Protein AF-A0A0A8HUE6-F1 (afdb_monomer)

Mean predicted aligned error: 7.75 Å

Nearest PDB structures (foldseek):
  4k37-assembly1_A  TM=7.543E-01  e=2.814E-13  Clostridium perfringens ATCC 13124
  4k36-assembly1_A  TM=7.198E-01  e=1.140E-13  Clostridium perfringens ATCC 13124
  4k37-assembly2_B  TM=7.505E-01  e=7.327E-13  Clostridium perfringens ATCC 13124
  4k38-assembly2_B  TM=7.553E-01  e=4.016E-12  Clostridium perfringens ATCC 13124
  4k39-assembly2_B  TM=7.350E-01  e=2.238E-12  Clostridium perfringens ATCC 13124

Sequence (581 aa):
MIGKSLTFVPNSYCNFACSYCYLGKLTEQKEKTSDMAEQFKKIAKKLKDDGVIITEVFLHGAEFSTCSLKDSEDLLSAIDDYFKENKHYIKLFEKEKTINHLVYLKTNLYNLDKFYELFKKYQVGISASVDLPLRMHEKYRVLKNGKSTLEKTLKMIELLSTYPYFKQISATMTSEHLNVDEFVKDIYMLEGLGFDMANDFYIMFAYQSANANKEFAMASDEAMLNFYKGLREKLKDTKYAFALEHFWFKEFLGGYCNNSINCSNHLLIQKNGDSFICHRSQALKELKSGNILNQSFKEIEFNAYKNIQLLENSLELSKECLECDYFHYCKASCVIERKDTGLKKSYTCALQKEIYKNNPDFFKADKQKARIEIDTFLRANQIYKHLDKRLPTLSSEIYERKNSLENIIARDEILKQVYDKSNFYLSINDKLLELDLELDDICSLKKLNKNDEIKLFIKKDAFFINSKEAIDNFVWMALIGGDKQRYGEEQRLKIPHIATEYVYWNKLTREAKELEGYFIYDISYFLRANVKNYKKDERNFIFFTTKAMREYHYEKHAKNAFYHIQAINLPFLRLEFIWED

Organism: NCBI:txid1388749

Radius of gyration: 32.57 Å; Cα contacts (8 Å, |Δi|>4): 1056; chains: 1; bounding box: 79×50×85 Å

Foldseek 3Di:
DAEAAEEEAQFQAAQWQFQLDLLACSNVDGDDLQCSLVLVLLLQVLCVVLVYHHLAYEDDLYAPLVDDLVSSLSNLVSVVVSCVVCVVVSCVNQVPDPDPARAEYEHCLLNCVVCVVVCLVSLYAYEHEQAPPNVVQQVGTAGPVRHGSSVSNVVSLLVVLPRPHHYAYEHEDAQVRLDLVSRVVVLVVSVVSPDPSLARYAYHYRFQHPNGNHDTHTHFLVSLQVSLVSNCVVPVPHSNNVSSLDPHHPCQQAPHLQLDLASLSAWYAYSQQFIFSDSSCVSPPLRTLGGSSVDRPVSSSVSNLVSRQVLLLVAAADPCLLQFLQCLGRVQTDSSSCVRRVDNGNSNVNVNVVSLVVCCVVRPRHRVSSLVVSQVSCVRRNVPPPPVSHDDDDDPVLVDPCLALVNVCVVDPLSVLQLPQVQKWKDKQNRIDTFAFPPPVDADEAEDELPIWMKMKGALCLCPRQHPDQQPKWKKKWKF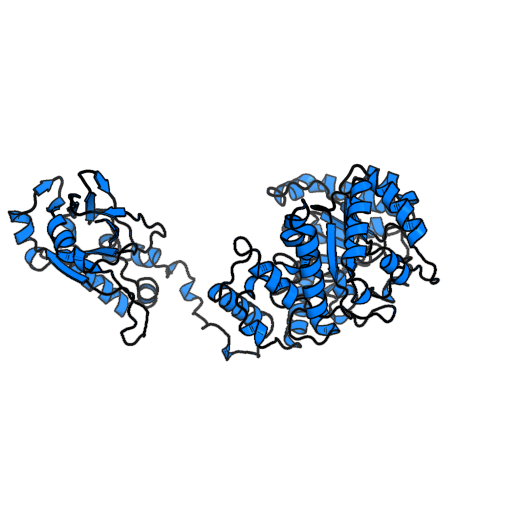ADAFAQDDPVRDGDTDTQDIDTGGPVNQVPAFDDDPRITIHTCSVVVNVRVVRHDAPTKMKIFIHMPSSVVVLVVCLVVRVSSVVNCVNPRGGMHIYGYDD

Structure (mmCIF, N/CA/C/O backbone):
data_AF-A0A0A8HUE6-F1
#
_entry.id   AF-A0A0A8HUE6-F1
#
loop_
_atom_site.group_PDB
_atom_site.id
_atom_site.type_symbol
_atom_site.label_atom_id
_atom_site.label_alt_id
_atom_site.label_comp_id
_atom_site.label_asym_id
_atom_site.label_entity_id
_atom_site.label_seq_id
_atom_site.pdbx_PDB_ins_code
_atom_site.Cartn_x
_atom_site.Cartn_y
_atom_site.Cartn_z
_atom_site.occupancy
_atom_site.B_iso_or_equiv
_atom_site.auth_seq_id
_atom_site.auth_comp_id
_atom_site.auth_asym_id
_atom_site.auth_atom_id
_atom_site.pdbx_PDB_model_num
ATOM 1 N N . MET A 1 1 ? 17.591 1.721 15.685 1.00 90.06 1 MET A N 1
ATOM 2 C CA . MET A 1 1 ? 17.875 1.499 14.254 1.00 90.06 1 MET A CA 1
ATOM 3 C C . MET A 1 1 ? 16.619 1.016 13.554 1.00 90.06 1 MET A C 1
ATOM 5 O O . MET A 1 1 ? 15.792 0.407 14.222 1.00 90.06 1 MET A O 1
ATOM 9 N N . ILE A 1 2 ? 16.487 1.270 12.254 1.00 94.44 2 ILE A N 1
ATOM 10 C CA . ILE A 1 2 ? 15.365 0.833 11.407 1.00 94.44 2 ILE A CA 1
ATOM 11 C C . ILE A 1 2 ? 15.884 0.113 10.153 1.00 94.44 2 ILE A C 1
ATOM 13 O O . ILE A 1 2 ? 17.001 0.389 9.718 1.00 94.44 2 ILE A O 1
ATOM 17 N N . GLY A 1 3 ? 15.087 -0.790 9.577 1.00 94.31 3 GLY A N 1
ATOM 18 C CA . GLY A 1 3 ? 15.372 -1.437 8.291 1.00 94.31 3 GLY A CA 1
ATOM 19 C C . GLY A 1 3 ? 14.695 -0.708 7.126 1.00 94.31 3 GLY A C 1
ATOM 20 O O . GLY A 1 3 ? 13.536 -0.308 7.251 1.00 94.31 3 GLY A O 1
ATOM 21 N N . LYS A 1 4 ? 15.401 -0.519 6.006 1.00 94.56 4 LYS A N 1
ATOM 22 C CA . LYS A 1 4 ? 14.859 0.082 4.774 1.00 94.56 4 LYS A CA 1
ATOM 23 C C . LYS A 1 4 ? 15.395 -0.642 3.535 1.00 94.56 4 LYS A C 1
ATOM 25 O O . LYS A 1 4 ? 16.592 -0.915 3.449 1.00 94.56 4 LYS A O 1
ATOM 30 N N . SER A 1 5 ? 14.539 -0.855 2.539 1.00 94.81 5 SER A N 1
ATOM 31 C CA . SER A 1 5 ? 14.979 -1.221 1.189 1.00 94.81 5 SER A CA 1
ATOM 32 C C . SER A 1 5 ? 15.526 0.020 0.472 1.00 94.81 5 SER A C 1
ATOM 34 O O . SER A 1 5 ? 14.907 1.087 0.506 1.00 94.81 5 SER A O 1
ATOM 36 N N . LEU A 1 6 ? 16.676 -0.111 -0.191 1.00 97.69 6 LEU A N 1
ATOM 37 C CA . LEU A 1 6 ? 17.339 0.970 -0.919 1.00 97.69 6 LEU A CA 1
ATOM 38 C C . LEU A 1 6 ? 17.203 0.758 -2.427 1.00 97.69 6 LEU A C 1
ATOM 40 O O . LEU A 1 6 ? 17.674 -0.242 -2.956 1.00 97.69 6 LEU A O 1
ATOM 44 N N . THR A 1 7 ? 16.651 1.733 -3.148 1.00 98.12 7 THR A N 1
ATOM 45 C CA . THR A 1 7 ? 16.878 1.832 -4.595 1.00 98.12 7 THR A CA 1
ATOM 46 C C . THR A 1 7 ? 18.175 2.595 -4.839 1.00 98.12 7 THR A C 1
ATOM 48 O O . THR A 1 7 ? 18.238 3.801 -4.606 1.00 98.12 7 THR A O 1
ATOM 51 N N . PHE A 1 8 ? 19.218 1.905 -5.288 1.00 98.38 8 PHE A N 1
ATOM 52 C CA . PHE A 1 8 ? 20.510 2.520 -5.577 1.00 98.38 8 PHE A CA 1
ATOM 53 C C . PHE A 1 8 ? 20.660 2.748 -7.080 1.00 98.38 8 PHE A C 1
ATOM 55 O O . PHE A 1 8 ? 20.461 1.824 -7.871 1.00 98.38 8 PHE A O 1
ATOM 62 N N . VAL A 1 9 ? 21.026 3.973 -7.463 1.00 97.31 9 VAL A N 1
ATOM 63 C CA . VAL A 1 9 ? 21.223 4.372 -8.863 1.00 97.31 9 VAL A CA 1
ATOM 64 C C . VAL A 1 9 ? 22.720 4.581 -9.104 1.00 97.31 9 VAL A C 1
ATOM 66 O O . VAL A 1 9 ? 23.257 5.650 -8.795 1.00 97.31 9 VAL A O 1
ATOM 69 N N . PRO A 1 10 ? 23.431 3.548 -9.591 1.00 94.81 10 PRO A N 1
ATOM 70 C CA . PRO A 1 10 ? 24.887 3.575 -9.693 1.00 94.81 10 PRO A CA 1
ATOM 71 C C . PRO A 1 10 ? 25.380 4.380 -10.906 1.00 94.81 10 PRO A C 1
ATOM 73 O O . PRO A 1 10 ? 26.510 4.854 -10.918 1.00 94.81 10 PRO A O 1
ATOM 76 N N . ASN A 1 11 ? 24.537 4.550 -11.921 1.00 94.06 11 ASN A N 1
ATOM 77 C CA . ASN A 1 11 ? 24.790 5.381 -13.089 1.00 94.06 11 ASN A CA 1
ATOM 78 C C . ASN A 1 11 ? 23.463 5.990 -13.558 1.00 94.06 11 ASN A C 1
ATOM 80 O O . ASN A 1 11 ? 22.406 5.447 -13.242 1.00 94.06 11 ASN A O 1
ATOM 84 N N . SER A 1 12 ? 23.525 7.052 -14.357 1.00 93.25 12 SER A N 1
ATOM 85 C CA . SER A 1 12 ? 22.338 7.659 -14.976 1.00 93.25 12 SER A CA 1
ATOM 86 C C . SER A 1 12 ? 22.096 7.212 -16.428 1.00 93.25 12 SER A C 1
ATOM 88 O O . SER A 1 12 ? 21.063 7.536 -16.999 1.00 93.25 12 SER A O 1
ATOM 90 N N . TYR A 1 13 ? 23.007 6.463 -17.059 1.00 96.50 13 TYR A N 1
ATOM 91 C CA . TYR A 1 13 ? 22.949 6.140 -18.489 1.00 96.50 13 TYR A CA 1
ATOM 92 C C . TYR A 1 13 ? 22.044 4.938 -18.805 1.00 96.50 13 TYR A C 1
ATOM 94 O O . TYR A 1 13 ? 21.996 3.936 -18.096 1.00 96.50 13 TYR A O 1
ATOM 102 N N . CYS A 1 14 ? 21.369 4.993 -19.953 1.00 96.56 14 CYS A N 1
ATOM 103 C CA . CYS A 1 14 ? 20.723 3.830 -20.558 1.00 96.56 14 CYS A CA 1
ATOM 104 C C . CYS A 1 14 ? 21.174 3.678 -22.011 1.00 96.56 14 CYS A C 1
ATOM 106 O O . CYS A 1 14 ? 21.377 4.665 -22.704 1.00 96.56 14 CYS A O 1
ATOM 108 N N . ASN A 1 15 ? 21.318 2.455 -22.516 1.00 96.25 15 ASN A N 1
ATOM 109 C CA . ASN A 1 15 ? 21.590 2.196 -23.936 1.00 96.25 15 ASN A CA 1
ATOM 110 C C . ASN A 1 15 ? 20.329 2.308 -24.816 1.00 96.25 15 ASN A C 1
ATOM 112 O O . ASN A 1 15 ? 20.441 2.452 -26.038 1.00 96.25 15 ASN A O 1
ATOM 116 N N . PHE A 1 16 ? 19.142 2.248 -24.210 1.00 96.88 16 PHE A N 1
ATOM 117 C CA . PHE A 1 16 ? 17.858 2.375 -24.898 1.00 96.88 16 PHE A CA 1
ATOM 118 C C . PHE A 1 16 ? 17.382 3.835 -24.913 1.00 96.88 16 PHE A C 1
ATOM 120 O O . PHE A 1 16 ? 17.762 4.652 -24.074 1.00 96.88 16 PHE A O 1
ATOM 127 N N . ALA A 1 17 ? 16.511 4.142 -25.868 1.00 95.81 17 ALA A N 1
ATOM 128 C CA . ALA A 1 17 ? 15.725 5.366 -25.957 1.00 95.81 17 ALA A CA 1
ATOM 129 C C . ALA A 1 17 ? 14.238 5.000 -26.056 1.00 95.81 17 ALA A C 1
ATOM 131 O O . ALA A 1 17 ? 13.578 5.320 -27.048 1.00 95.81 17 ALA A O 1
ATOM 132 N N . CYS A 1 18 ? 13.723 4.279 -25.049 1.00 96.75 18 CYS A N 1
ATOM 133 C CA . CYS A 1 18 ? 12.321 3.864 -25.046 1.00 96.75 18 CYS A CA 1
ATOM 134 C C . CYS A 1 18 ? 11.413 5.093 -25.130 1.00 96.75 18 CYS A C 1
ATOM 136 O O . CYS A 1 18 ? 11.610 6.043 -24.366 1.00 96.75 18 CYS A O 1
ATOM 138 N N . SER A 1 19 ? 10.421 5.062 -26.019 1.00 96.62 19 SER A N 1
ATOM 139 C CA . SER A 1 19 ? 9.584 6.233 -26.324 1.00 96.62 19 SER A CA 1
ATOM 140 C C . SER A 1 19 ? 8.867 6.776 -25.084 1.00 96.62 19 SER A C 1
ATOM 142 O O . SER A 1 19 ? 8.943 7.968 -24.804 1.00 96.62 19 SER A O 1
ATOM 144 N N . TYR A 1 20 ? 8.273 5.885 -24.284 1.00 96.50 20 TYR A N 1
ATOM 145 C CA . TYR A 1 20 ? 7.501 6.220 -23.082 1.00 96.50 20 TYR A CA 1
ATOM 146 C C . TYR A 1 20 ? 8.340 6.360 -21.797 1.00 96.50 20 TYR A C 1
ATOM 148 O O . TYR A 1 20 ? 7.787 6.439 -20.701 1.00 96.50 20 TYR A O 1
ATOM 156 N N . CYS A 1 21 ? 9.675 6.329 -21.879 1.00 95.69 21 CYS A N 1
ATOM 157 C CA . CYS A 1 21 ? 10.523 6.385 -20.686 1.00 95.69 21 CYS A CA 1
ATOM 158 C C . CYS A 1 21 ? 10.336 7.714 -19.941 1.00 95.69 21 CYS A C 1
ATOM 160 O O . CYS A 1 21 ? 10.739 8.758 -20.446 1.00 95.69 21 CYS A O 1
ATOM 162 N N . TYR A 1 22 ? 9.811 7.665 -18.715 1.00 94.06 22 TYR A N 1
ATOM 163 C CA . TYR A 1 22 ? 9.597 8.849 -17.873 1.00 94.06 22 TYR A CA 1
ATOM 164 C C . TYR A 1 22 ? 10.901 9.515 -17.395 1.00 94.06 22 TYR A C 1
ATOM 166 O O . TYR A 1 22 ? 10.862 10.622 -16.874 1.00 94.06 22 TYR A O 1
ATOM 174 N N . LEU A 1 23 ? 12.065 8.866 -17.536 1.00 94.56 23 LEU A N 1
ATOM 175 C CA . LEU A 1 23 ? 13.366 9.498 -17.262 1.00 94.56 23 LEU A CA 1
ATOM 176 C C . LEU A 1 23 ? 13.886 10.303 -18.458 1.00 94.56 23 LEU A C 1
ATOM 178 O O . LEU A 1 23 ? 14.742 11.170 -18.286 1.00 94.56 23 LEU A O 1
ATOM 182 N N . GLY A 1 24 ? 13.396 10.021 -19.666 1.00 92.81 24 GLY A N 1
ATOM 183 C CA . GLY A 1 24 ? 13.730 10.794 -20.855 1.00 92.81 24 GLY A CA 1
ATOM 184 C C . GLY A 1 24 ? 15.229 10.991 -21.085 1.00 92.81 24 GLY A C 1
ATOM 185 O O . GLY A 1 24 ? 16.047 10.066 -20.974 1.00 92.81 24 GLY A O 1
ATOM 186 N N . LYS A 1 25 ? 15.580 12.259 -21.320 1.00 92.69 25 LYS A N 1
ATOM 187 C CA . LYS A 1 25 ? 16.948 12.748 -21.547 1.00 92.69 25 LYS A CA 1
ATOM 188 C C . LYS A 1 25 ? 17.887 12.570 -20.355 1.00 92.69 25 LYS A C 1
ATOM 190 O O . LYS A 1 25 ? 19.097 12.560 -20.554 1.00 92.69 25 LYS A O 1
ATOM 195 N N . LEU A 1 26 ? 17.377 12.360 -19.135 1.00 92.81 26 LEU A N 1
ATOM 196 C CA . LEU A 1 26 ? 18.236 12.056 -17.978 1.00 92.81 26 LEU A CA 1
ATOM 197 C C . LEU A 1 26 ? 19.061 10.784 -18.215 1.00 92.81 26 LEU A C 1
ATOM 199 O O . LEU A 1 26 ? 20.153 10.642 -17.679 1.00 92.81 26 LEU A O 1
ATOM 203 N N . THR A 1 27 ? 18.582 9.905 -19.102 1.00 94.81 27 THR A N 1
ATOM 204 C CA . THR A 1 27 ? 19.267 8.665 -19.476 1.00 94.81 27 THR A CA 1
ATOM 205 C C . THR A 1 27 ? 20.405 8.831 -20.490 1.00 94.81 27 THR A C 1
ATOM 207 O O . THR A 1 27 ? 20.964 7.843 -20.976 1.00 94.81 27 THR A O 1
ATOM 210 N N . GLU A 1 28 ? 20.717 10.055 -20.920 1.00 93.00 28 GLU A N 1
ATOM 211 C CA . GLU A 1 28 ? 21.778 10.345 -21.897 1.00 93.00 28 GLU A CA 1
ATOM 212 C C . GLU A 1 28 ? 23.150 10.535 -21.256 1.00 93.00 28 GLU A C 1
ATOM 214 O O . GLU A 1 28 ? 24.168 10.292 -21.908 1.00 93.00 28 GLU A O 1
ATOM 219 N N . GLN A 1 29 ? 23.186 10.916 -19.981 1.00 89.94 29 GLN A N 1
ATOM 220 C CA . GLN A 1 29 ? 24.422 11.248 -19.297 1.00 89.94 29 GLN A CA 1
ATOM 221 C C . GLN A 1 29 ? 25.223 9.991 -18.956 1.00 89.94 29 GLN A C 1
ATOM 223 O O . GLN A 1 29 ? 24.805 9.164 -18.150 1.00 89.94 29 GLN A O 1
ATOM 228 N N . LYS A 1 30 ? 26.417 9.877 -19.545 1.00 90.44 30 LYS A N 1
ATOM 229 C CA . LYS A 1 30 ? 27.416 8.890 -19.127 1.00 90.44 30 LYS A CA 1
ATOM 230 C C . LYS A 1 30 ? 28.185 9.423 -17.929 1.00 90.44 30 LYS A C 1
ATOM 232 O O . LYS A 1 30 ? 28.747 10.514 -17.977 1.00 90.44 30 LYS A O 1
ATOM 237 N N . GLU A 1 31 ? 28.236 8.627 -16.876 1.00 90.31 31 GLU A N 1
ATOM 238 C CA . GLU A 1 31 ? 28.972 8.940 -15.658 1.00 90.31 31 GLU A CA 1
ATOM 239 C C . GLU A 1 31 ? 30.182 8.018 -15.521 1.00 90.31 31 GLU A C 1
ATOM 241 O O . GLU A 1 31 ? 30.231 6.934 -16.103 1.00 90.31 31 GLU A O 1
ATOM 246 N N . LYS A 1 32 ? 31.164 8.439 -14.721 1.00 91.31 32 LYS A N 1
ATOM 247 C CA . LYS A 1 32 ? 32.260 7.564 -14.294 1.00 91.31 32 LYS A CA 1
ATOM 248 C C . LYS A 1 32 ? 31.679 6.374 -13.524 1.00 91.31 32 LYS A C 1
ATOM 250 O O . LYS A 1 32 ? 30.951 6.593 -12.571 1.00 91.31 32 LYS A O 1
ATOM 255 N N . THR A 1 33 ? 31.988 5.140 -13.899 1.00 93.31 33 THR A N 1
ATOM 256 C CA . THR A 1 33 ? 31.458 3.947 -13.208 1.00 93.31 33 THR A CA 1
ATOM 257 C C . THR A 1 33 ? 32.440 3.357 -12.197 1.00 93.31 33 THR A C 1
ATOM 259 O O . THR A 1 33 ? 32.035 2.675 -11.263 1.00 93.31 33 THR A O 1
ATOM 262 N N . SER A 1 34 ? 33.729 3.679 -12.302 1.00 96.25 34 SER A N 1
ATOM 263 C CA . SER A 1 34 ? 34.772 3.078 -11.458 1.00 96.25 34 SER A CA 1
ATOM 264 C C . SER A 1 34 ? 34.735 3.494 -9.980 1.00 96.25 34 SER A C 1
ATOM 266 O O . SER A 1 34 ? 35.521 2.989 -9.189 1.00 96.25 34 SER A O 1
ATOM 268 N N . ASP A 1 35 ? 33.882 4.448 -9.595 1.00 96.94 35 ASP A N 1
ATOM 269 C CA . ASP A 1 35 ? 33.702 4.898 -8.209 1.00 96.94 35 ASP A CA 1
ATOM 270 C C . ASP A 1 35 ? 32.415 4.365 -7.555 1.00 96.94 35 ASP A C 1
ATOM 272 O O . ASP A 1 35 ? 32.197 4.597 -6.367 1.00 96.94 35 ASP A O 1
ATOM 276 N N . MET A 1 36 ? 31.568 3.624 -8.283 1.00 96.50 36 MET A N 1
ATOM 277 C CA . MET A 1 36 ? 30.248 3.187 -7.799 1.00 96.50 36 MET A CA 1
ATOM 278 C C . MET A 1 36 ? 30.326 2.387 -6.492 1.00 96.50 36 MET A C 1
ATOM 280 O O . MET A 1 36 ? 29.543 2.631 -5.575 1.00 96.50 36 MET A O 1
ATOM 284 N N . ALA A 1 37 ? 31.288 1.467 -6.385 1.00 98.31 37 ALA A N 1
ATOM 285 C CA . ALA A 1 37 ? 31.493 0.649 -5.190 1.00 98.31 37 ALA A CA 1
ATOM 286 C C . ALA A 1 37 ? 31.915 1.491 -3.973 1.00 98.31 37 ALA A C 1
ATOM 288 O O . ALA A 1 37 ? 31.400 1.306 -2.871 1.00 98.31 37 ALA A O 1
ATOM 289 N N . GLU A 1 38 ? 32.829 2.446 -4.171 1.00 98.38 38 GLU A N 1
ATOM 290 C CA . GLU A 1 38 ? 33.279 3.358 -3.115 1.00 98.38 38 GLU A CA 1
ATOM 291 C C . GLU A 1 38 ? 32.128 4.252 -2.636 1.00 98.38 38 GLU A C 1
ATOM 293 O O . GLU A 1 38 ? 31.925 4.417 -1.432 1.00 98.38 38 GLU A O 1
ATOM 298 N N . GLN A 1 39 ? 31.337 4.789 -3.569 1.00 98.31 39 GLN A N 1
ATOM 299 C CA . GLN A 1 39 ? 30.187 5.628 -3.236 1.00 98.31 39 GLN A CA 1
ATOM 300 C C . GLN A 1 39 ? 29.096 4.846 -2.504 1.00 98.31 39 GLN A C 1
ATOM 302 O O . GLN A 1 39 ? 28.574 5.333 -1.501 1.00 98.31 39 GLN A O 1
ATOM 307 N N . PHE A 1 40 ? 28.796 3.614 -2.932 1.00 98.69 40 PHE A N 1
ATOM 308 C CA . PHE A 1 40 ? 27.878 2.741 -2.202 1.00 98.69 40 PHE A CA 1
ATOM 309 C C . PHE A 1 40 ? 28.345 2.535 -0.756 1.00 98.69 40 PHE A C 1
ATOM 311 O O . PHE A 1 40 ? 27.560 2.739 0.166 1.00 98.69 40 PHE A O 1
ATOM 318 N N . LYS A 1 41 ? 29.631 2.222 -0.534 1.00 98.75 41 LYS A N 1
ATOM 319 C CA . LYS A 1 41 ? 30.193 2.056 0.820 1.00 98.75 41 LYS A CA 1
ATOM 320 C C . LYS A 1 41 ? 30.032 3.320 1.670 1.00 98.75 41 LYS A C 1
ATOM 322 O O . LYS A 1 41 ? 29.634 3.220 2.830 1.00 98.75 41 LYS A O 1
ATOM 327 N N . LYS A 1 42 ? 30.287 4.507 1.104 1.00 98.62 42 LYS A N 1
ATOM 328 C CA . LYS A 1 42 ? 30.088 5.796 1.795 1.00 98.62 42 LYS A CA 1
ATOM 329 C C . LYS A 1 42 ? 28.627 6.016 2.185 1.00 98.62 42 LYS A C 1
ATOM 331 O O . LYS A 1 42 ? 28.351 6.342 3.337 1.00 98.62 42 LYS A O 1
ATOM 336 N N . ILE A 1 43 ? 27.700 5.792 1.255 1.00 98.75 43 ILE A N 1
ATOM 337 C CA . ILE A 1 43 ? 26.255 5.936 1.483 1.00 98.75 43 ILE A CA 1
ATOM 338 C C . ILE A 1 43 ? 25.770 4.934 2.533 1.00 98.75 43 ILE A C 1
ATOM 340 O O . ILE A 1 43 ? 25.094 5.318 3.484 1.00 98.75 43 ILE A O 1
ATOM 344 N N . ALA A 1 44 ? 26.146 3.663 2.402 1.00 98.62 44 ALA A N 1
ATOM 345 C CA . ALA A 1 44 ? 25.752 2.600 3.318 1.00 98.62 44 ALA A CA 1
ATOM 346 C C . ALA A 1 44 ? 26.282 2.846 4.737 1.00 98.62 44 ALA A C 1
ATOM 348 O O . ALA A 1 44 ? 25.548 2.666 5.711 1.00 98.62 44 ALA A O 1
ATOM 349 N N . LYS A 1 45 ? 27.528 3.325 4.860 1.00 98.50 45 LYS A N 1
ATOM 350 C CA . LYS A 1 45 ? 28.084 3.772 6.140 1.00 98.50 45 LYS A CA 1
ATOM 351 C C . LYS A 1 45 ? 27.287 4.943 6.712 1.00 98.50 45 LYS A C 1
ATOM 353 O O . LYS A 1 45 ? 26.895 4.879 7.870 1.00 98.50 45 LYS A O 1
ATOM 358 N N . LYS A 1 46 ? 27.017 5.978 5.914 1.00 98.50 46 LYS A N 1
ATOM 359 C CA . LYS A 1 46 ? 26.277 7.161 6.369 1.00 98.50 46 LYS A CA 1
ATOM 360 C C . LYS A 1 46 ? 24.861 6.819 6.839 1.00 98.50 46 LYS A C 1
ATOM 362 O O . LYS A 1 46 ? 24.443 7.289 7.890 1.00 98.50 46 LYS A O 1
ATOM 367 N N . LEU A 1 47 ? 24.151 5.961 6.105 1.00 98.44 47 LEU A N 1
ATOM 368 C CA . LEU A 1 47 ? 22.840 5.447 6.509 1.00 98.44 47 LEU A CA 1
ATOM 369 C C . LEU A 1 47 ? 22.924 4.679 7.831 1.00 98.44 47 LEU A C 1
ATOM 371 O O . LEU A 1 47 ? 22.121 4.922 8.727 1.00 98.44 47 LEU A O 1
ATOM 375 N N . LYS A 1 48 ? 23.924 3.805 7.984 1.00 98.00 48 LYS A N 1
ATOM 376 C CA . LYS A 1 48 ? 24.143 3.048 9.223 1.00 98.00 48 LYS A CA 1
ATOM 377 C C . LYS A 1 48 ? 24.461 3.956 10.412 1.00 98.00 48 LYS A C 1
ATOM 379 O O . LYS A 1 48 ? 23.914 3.728 11.488 1.00 98.00 48 LYS A O 1
ATOM 384 N N . ASP A 1 49 ? 25.288 4.983 10.215 1.00 97.94 49 ASP A N 1
ATOM 385 C CA . ASP A 1 49 ? 25.613 5.985 11.238 1.00 97.94 49 ASP A CA 1
ATOM 386 C C . ASP A 1 49 ? 24.357 6.778 11.667 1.00 97.94 49 ASP A C 1
ATOM 388 O O . ASP A 1 49 ? 24.189 7.075 12.848 1.00 97.94 49 ASP A O 1
ATOM 392 N N . ASP A 1 50 ? 23.417 7.017 10.744 1.00 97.94 50 ASP A N 1
ATOM 393 C CA . ASP A 1 50 ? 22.094 7.600 11.029 1.00 97.94 50 ASP A CA 1
ATOM 394 C C . ASP A 1 50 ? 21.077 6.580 11.595 1.00 97.94 50 ASP A C 1
ATOM 396 O O . ASP A 1 50 ? 19.902 6.894 11.802 1.00 97.94 50 ASP A O 1
ATOM 400 N N . GLY A 1 51 ? 21.502 5.340 11.853 1.00 97.31 51 GLY A N 1
ATOM 401 C CA . GLY A 1 51 ? 20.668 4.282 12.418 1.00 97.31 51 GLY A CA 1
ATOM 402 C C . GLY A 1 51 ? 19.762 3.561 11.415 1.00 97.31 51 GLY A C 1
ATOM 403 O O . GLY A 1 51 ? 18.782 2.941 11.836 1.00 97.31 51 GLY A O 1
ATOM 404 N N . VAL A 1 52 ? 20.066 3.611 10.117 1.00 97.69 52 VAL A N 1
ATOM 405 C CA . VAL A 1 52 ? 19.341 2.911 9.045 1.00 97.69 52 VAL A CA 1
ATOM 406 C C . VAL A 1 52 ? 20.161 1.733 8.520 1.00 97.69 52 VAL A C 1
ATOM 408 O O . VAL A 1 52 ? 21.286 1.891 8.052 1.00 97.69 52 VAL A O 1
ATOM 411 N N . ILE A 1 53 ? 19.575 0.539 8.553 1.00 97.69 53 ILE A N 1
ATOM 412 C CA . ILE A 1 53 ? 20.139 -0.669 7.952 1.00 97.69 53 ILE A CA 1
ATOM 413 C C . ILE A 1 53 ? 19.460 -0.917 6.610 1.00 97.69 53 ILE A C 1
ATOM 415 O O . ILE A 1 53 ? 18.233 -0.980 6.529 1.00 97.69 53 ILE A O 1
ATOM 419 N N . ILE A 1 54 ? 20.268 -1.080 5.564 1.00 97.31 54 ILE A N 1
ATOM 420 C CA . ILE A 1 54 ? 19.786 -1.476 4.245 1.00 97.31 54 ILE A CA 1
ATOM 421 C C . ILE A 1 54 ? 19.453 -2.968 4.313 1.00 97.31 54 ILE A C 1
ATOM 423 O O . ILE A 1 54 ? 20.335 -3.785 4.580 1.00 97.31 54 ILE A O 1
ATOM 427 N N . THR A 1 55 ? 18.189 -3.329 4.109 1.00 95.50 55 THR A N 1
ATOM 428 C CA . THR A 1 55 ? 17.752 -4.736 4.142 1.00 95.50 55 THR A CA 1
ATOM 429 C C . THR A 1 55 ? 17.768 -5.385 2.764 1.00 95.50 55 THR A C 1
ATOM 431 O O . THR A 1 55 ? 17.998 -6.584 2.661 1.00 95.50 55 THR A O 1
ATOM 434 N N . GLU A 1 56 ? 17.607 -4.585 1.709 1.00 95.81 56 GLU A N 1
ATOM 435 C CA . GLU A 1 56 ? 17.613 -5.007 0.306 1.00 95.81 56 GLU A CA 1
ATOM 436 C C . GLU A 1 56 ? 18.140 -3.867 -0.576 1.00 95.81 56 GLU A C 1
ATOM 438 O O . GLU A 1 56 ? 17.941 -2.689 -0.259 1.00 95.81 56 GLU A O 1
ATOM 443 N N . VAL A 1 57 ? 18.763 -4.204 -1.708 1.00 97.94 57 VAL A N 1
ATOM 444 C CA . VAL A 1 57 ? 19.204 -3.237 -2.723 1.00 97.94 57 VAL A CA 1
ATOM 445 C C . VAL A 1 57 ? 18.515 -3.513 -4.056 1.00 97.94 57 VAL A C 1
ATOM 447 O O . VAL A 1 57 ? 18.656 -4.587 -4.635 1.00 97.94 57 VAL A O 1
ATOM 450 N N . PHE A 1 58 ? 17.823 -2.506 -4.580 1.00 97.56 58 PHE A N 1
ATOM 451 C CA . PHE A 1 58 ? 17.258 -2.486 -5.923 1.00 97.56 58 PHE A CA 1
ATOM 452 C C . PHE A 1 58 ? 18.141 -1.628 -6.830 1.00 97.56 58 PHE A C 1
ATOM 454 O O . PHE A 1 58 ? 18.210 -0.409 -6.674 1.00 97.56 58 PHE A O 1
ATOM 461 N N . LEU A 1 59 ? 18.801 -2.256 -7.798 1.00 97.94 59 LEU A N 1
ATOM 462 C CA . LEU A 1 59 ? 19.508 -1.579 -8.879 1.00 97.94 59 LEU A CA 1
ATOM 463 C C . LEU A 1 59 ? 18.481 -1.174 -9.938 1.00 97.94 59 LEU A C 1
ATOM 465 O O . LEU A 1 59 ? 18.031 -1.985 -10.752 1.00 97.94 59 LEU A O 1
ATOM 469 N N . HIS A 1 60 ? 18.058 0.084 -9.870 1.00 94.94 60 HIS A N 1
ATOM 470 C CA . HIS A 1 60 ? 17.062 0.670 -10.761 1.00 94.94 60 HIS A CA 1
ATOM 471 C C . HIS A 1 60 ? 17.299 2.185 -10.887 1.00 94.94 60 HIS A C 1
ATOM 473 O O . HIS A 1 60 ? 18.201 2.722 -10.263 1.00 94.94 60 HIS A O 1
ATOM 479 N N . GLY A 1 61 ? 16.523 2.887 -11.715 1.00 86.00 61 GLY A N 1
ATOM 480 C CA . GLY A 1 61 ? 16.713 4.315 -11.994 1.00 86.00 61 GLY A CA 1
ATOM 481 C C . GLY A 1 61 ? 17.595 4.635 -13.208 1.00 86.00 61 GLY A C 1
ATOM 482 O O . GLY A 1 61 ? 17.625 5.794 -13.599 1.00 86.00 61 GLY A O 1
ATOM 483 N N . ALA A 1 62 ? 18.229 3.634 -13.825 1.00 90.25 62 ALA A N 1
ATOM 484 C CA . ALA A 1 62 ? 18.892 3.661 -15.138 1.00 90.25 62 ALA A CA 1
ATOM 485 C C . ALA A 1 62 ? 19.181 2.208 -15.587 1.00 90.25 62 ALA A C 1
ATOM 487 O O . ALA A 1 62 ? 18.608 1.281 -15.010 1.00 90.25 62 ALA A O 1
ATOM 488 N N . GLU A 1 63 ? 20.057 1.983 -16.580 1.00 96.06 63 GLU A N 1
ATOM 489 C CA . GLU A 1 63 ? 20.465 0.626 -16.978 1.00 96.06 63 GLU A CA 1
ATOM 490 C C . GLU A 1 63 ? 21.842 0.259 -16.408 1.00 96.06 63 GLU A C 1
ATOM 492 O O . GLU A 1 63 ? 22.889 0.670 -16.918 1.00 96.06 63 GLU A O 1
ATOM 497 N N . PHE A 1 64 ? 21.847 -0.583 -15.371 1.00 96.50 64 PHE A N 1
ATOM 498 C CA . PHE A 1 64 ? 23.077 -1.048 -14.727 1.00 96.50 64 PHE A CA 1
ATOM 499 C C . PHE A 1 64 ? 23.992 -1.821 -15.686 1.00 96.50 64 PHE A C 1
ATOM 501 O O . PHE A 1 64 ? 25.203 -1.614 -15.671 1.00 96.50 64 PHE A O 1
ATOM 508 N N . SER A 1 65 ? 23.431 -2.633 -16.592 1.00 94.38 65 SER A N 1
ATOM 509 C CA . SER A 1 65 ? 24.213 -3.444 -17.541 1.00 94.38 65 SER A CA 1
ATOM 510 C C . SER A 1 65 ? 24.877 -2.639 -18.675 1.00 94.38 65 SER A C 1
ATOM 512 O O . SER A 1 65 ? 25.373 -3.207 -19.652 1.00 94.38 65 SER A O 1
ATOM 514 N N . THR A 1 66 ? 24.904 -1.306 -18.571 1.00 95.56 66 THR A N 1
ATOM 515 C CA . THR A 1 66 ? 25.745 -0.431 -19.405 1.00 95.56 66 THR A CA 1
ATOM 516 C C . THR A 1 66 ? 27.094 -0.084 -18.773 1.00 95.56 66 THR A C 1
ATOM 518 O O . THR A 1 66 ? 27.971 0.421 -19.477 1.00 95.56 66 THR A O 1
ATOM 521 N N . CYS A 1 67 ? 27.277 -0.366 -17.480 1.00 95.62 67 CYS A N 1
ATOM 522 C CA . CYS A 1 67 ? 28.559 -0.240 -16.791 1.00 95.62 67 CYS A CA 1
ATOM 523 C C . CYS A 1 67 ? 29.594 -1.239 -17.329 1.00 95.62 67 CYS A C 1
ATOM 525 O O . CYS A 1 67 ? 29.262 -2.198 -18.026 1.00 95.62 67 CYS A O 1
ATOM 527 N N . SER A 1 68 ? 30.869 -1.046 -16.980 1.00 95.75 68 SER A N 1
ATOM 528 C CA . SER A 1 68 ? 31.879 -2.075 -17.238 1.00 95.75 68 SER A CA 1
ATOM 529 C C . SER A 1 68 ? 31.636 -3.306 -16.352 1.00 95.75 68 SER A C 1
ATOM 531 O O . SER A 1 68 ? 31.108 -3.192 -15.240 1.00 95.75 68 SER A O 1
ATOM 533 N N . LEU A 1 69 ? 32.032 -4.492 -16.830 1.00 97.31 69 LEU A N 1
ATOM 534 C CA . LEU A 1 69 ? 31.889 -5.735 -16.062 1.00 97.31 69 LEU A CA 1
ATOM 535 C C . LEU A 1 69 ? 32.674 -5.668 -14.743 1.00 97.31 69 LEU A C 1
ATOM 537 O O . LEU A 1 69 ? 32.161 -6.073 -13.705 1.00 97.31 69 LEU A O 1
ATOM 541 N N . LYS A 1 70 ? 33.880 -5.084 -14.783 1.00 97.75 70 LYS A N 1
ATOM 542 C CA . LYS A 1 70 ? 34.753 -4.936 -13.617 1.00 97.75 70 LYS A CA 1
ATOM 543 C C . LYS A 1 70 ? 34.143 -4.025 -12.549 1.00 97.75 70 LYS A C 1
ATOM 545 O O . LYS A 1 70 ? 34.017 -4.447 -11.406 1.00 97.75 70 LYS A O 1
ATOM 550 N N . ASP A 1 71 ? 33.690 -2.827 -12.922 1.00 97.88 71 ASP A N 1
ATOM 551 C CA . ASP A 1 71 ? 33.100 -1.894 -11.948 1.00 97.88 71 ASP A CA 1
ATOM 552 C C . ASP A 1 71 ? 31.794 -2.447 -11.350 1.00 97.88 71 ASP A C 1
ATOM 554 O O . ASP A 1 71 ? 31.455 -2.184 -10.196 1.00 97.88 71 ASP A O 1
ATOM 558 N N . SER A 1 72 ? 31.048 -3.222 -12.144 1.00 98.12 72 SER A N 1
ATOM 559 C CA . SER A 1 72 ? 29.821 -3.889 -11.699 1.00 98.12 72 SER A CA 1
ATOM 560 C C . SER A 1 72 ? 30.111 -5.011 -10.705 1.00 98.12 72 SER A C 1
ATOM 562 O O . SER A 1 72 ? 29.385 -5.156 -9.724 1.00 98.12 72 SER A O 1
ATOM 564 N N . GLU A 1 73 ? 31.178 -5.783 -10.930 1.00 98.56 73 GLU A N 1
ATOM 565 C CA . GLU A 1 73 ? 31.651 -6.787 -9.977 1.00 98.56 73 GLU A CA 1
ATOM 566 C C . GLU A 1 73 ? 32.102 -6.145 -8.663 1.00 98.56 73 GLU A C 1
ATOM 568 O O . GLU A 1 73 ? 31.727 -6.632 -7.597 1.00 98.56 73 GLU A O 1
ATOM 573 N N . ASP A 1 74 ? 32.836 -5.033 -8.730 1.00 98.62 74 ASP A N 1
ATOM 574 C CA . ASP A 1 74 ? 33.297 -4.315 -7.541 1.00 98.62 74 ASP A CA 1
ATOM 575 C C . ASP A 1 74 ? 32.115 -3.765 -6.719 1.00 98.62 74 ASP A C 1
ATOM 577 O O . ASP A 1 74 ? 32.126 -3.838 -5.487 1.00 98.62 74 ASP A O 1
ATOM 581 N N . LEU A 1 75 ? 31.060 -3.263 -7.378 1.00 98.69 75 LEU A N 1
ATOM 582 C CA . LEU A 1 75 ? 29.840 -2.817 -6.698 1.00 98.69 75 LEU A CA 1
ATOM 583 C C . LEU A 1 75 ? 29.081 -3.983 -6.051 1.00 98.69 75 LEU A C 1
ATOM 585 O O . LEU A 1 75 ? 28.698 -3.881 -4.887 1.00 98.69 75 LEU A O 1
ATOM 589 N N . LEU A 1 76 ? 28.859 -5.084 -6.778 1.00 98.62 76 LEU A N 1
ATOM 590 C CA . LEU A 1 76 ? 28.147 -6.246 -6.235 1.00 98.62 76 LEU A CA 1
ATOM 591 C C . LEU A 1 76 ? 28.911 -6.881 -5.067 1.00 98.62 76 LEU A C 1
ATOM 593 O O . LEU A 1 76 ? 28.289 -7.229 -4.067 1.00 98.62 76 LEU A O 1
ATOM 597 N N . SER A 1 77 ? 30.245 -6.941 -5.142 1.00 98.62 77 SER A N 1
ATOM 598 C CA . SER A 1 77 ? 31.089 -7.359 -4.017 1.00 98.62 77 SER A CA 1
ATOM 599 C C . SER A 1 77 ? 30.905 -6.446 -2.806 1.00 98.62 77 SER A C 1
ATOM 601 O O . SER A 1 77 ? 30.744 -6.933 -1.695 1.00 98.62 77 SER A O 1
ATOM 603 N N . ALA A 1 78 ? 30.883 -5.123 -3.003 1.00 98.75 78 ALA A N 1
ATOM 604 C CA . ALA A 1 78 ? 30.684 -4.170 -1.911 1.00 98.75 78 ALA A CA 1
ATOM 605 C C . ALA A 1 78 ? 29.305 -4.307 -1.238 1.00 98.75 78 ALA A C 1
ATOM 607 O O . ALA A 1 78 ? 29.195 -4.136 -0.023 1.00 98.75 78 ALA A O 1
ATOM 608 N N . ILE A 1 79 ? 28.262 -4.602 -2.019 1.00 98.56 79 ILE A N 1
ATOM 609 C CA . ILE A 1 79 ? 26.909 -4.860 -1.511 1.00 98.56 79 ILE A CA 1
ATOM 610 C C . ILE A 1 79 ? 26.869 -6.180 -0.726 1.00 98.56 79 ILE A C 1
ATOM 612 O O . ILE A 1 79 ? 26.321 -6.225 0.375 1.00 98.56 79 ILE A O 1
ATOM 616 N N . ASP A 1 80 ? 27.477 -7.238 -1.262 1.00 98.19 80 ASP A N 1
ATOM 617 C CA . ASP A 1 80 ? 27.565 -8.547 -0.611 1.00 98.19 80 ASP A CA 1
ATOM 618 C C . ASP A 1 80 ? 28.336 -8.480 0.721 1.00 98.19 80 ASP A C 1
ATOM 620 O O . ASP A 1 80 ? 27.859 -8.987 1.740 1.00 98.19 80 ASP A O 1
ATOM 624 N N . ASP A 1 81 ? 29.469 -7.771 0.757 1.00 98.44 81 ASP A N 1
ATOM 625 C CA . ASP A 1 81 ? 30.233 -7.512 1.985 1.00 98.44 81 ASP A CA 1
ATOM 626 C C . ASP A 1 81 ? 29.376 -6.786 3.032 1.00 98.44 81 ASP A C 1
ATOM 628 O O . ASP A 1 81 ? 29.291 -7.224 4.182 1.00 98.44 81 ASP A O 1
ATOM 632 N N . TYR A 1 82 ? 28.658 -5.729 2.629 1.00 98.44 82 TYR A N 1
ATOM 633 C CA . TYR A 1 82 ? 27.744 -5.016 3.523 1.00 98.44 82 TYR A CA 1
ATOM 634 C C . TYR A 1 82 ? 26.680 -5.951 4.115 1.00 98.44 82 TYR A C 1
ATOM 636 O O . TYR A 1 82 ? 26.406 -5.906 5.319 1.00 98.44 82 TYR A O 1
ATOM 644 N N . PHE A 1 83 ? 26.070 -6.817 3.304 1.00 96.69 83 PHE A N 1
ATOM 645 C CA . PHE A 1 83 ? 25.053 -7.741 3.799 1.00 96.69 83 PHE A CA 1
ATOM 646 C C . PHE A 1 83 ? 25.624 -8.805 4.739 1.00 96.69 83 PHE A C 1
ATOM 648 O O . PHE A 1 83 ? 24.991 -9.124 5.749 1.00 96.69 83 PHE A O 1
ATOM 655 N N . LYS A 1 84 ? 26.837 -9.307 4.478 1.00 96.00 84 LYS A N 1
ATOM 656 C CA . LYS A 1 84 ? 27.548 -10.213 5.393 1.00 96.00 84 LYS A CA 1
ATOM 657 C C . LYS A 1 84 ? 27.818 -9.547 6.742 1.00 96.00 84 LYS A C 1
ATOM 659 O O . LYS A 1 84 ? 27.530 -10.145 7.779 1.00 96.00 84 LYS A O 1
ATOM 664 N N . GLU A 1 85 ? 28.293 -8.304 6.736 1.00 97.31 85 GLU A N 1
ATOM 665 C CA . GLU A 1 85 ? 28.583 -7.523 7.946 1.00 97.31 85 GLU A CA 1
ATOM 666 C C . GLU A 1 85 ? 27.336 -7.196 8.784 1.00 97.31 85 GLU A C 1
ATOM 668 O O . GLU A 1 85 ? 27.423 -7.059 10.004 1.00 97.31 85 GLU A O 1
ATOM 673 N N . ASN A 1 86 ? 26.170 -7.045 8.147 1.00 96.12 86 ASN A N 1
ATOM 674 C CA . ASN A 1 86 ? 24.931 -6.603 8.801 1.00 96.12 86 ASN A CA 1
ATOM 675 C C . ASN A 1 86 ? 23.865 -7.709 8.906 1.00 96.12 86 ASN A C 1
ATOM 677 O O . ASN A 1 86 ? 22.710 -7.432 9.244 1.00 96.12 86 ASN A O 1
ATOM 681 N N . LYS A 1 87 ? 24.247 -8.971 8.667 1.00 93.00 87 LYS A N 1
ATOM 682 C CA . LYS A 1 87 ? 23.351 -10.137 8.617 1.00 93.00 87 LYS A CA 1
ATOM 683 C C . LYS A 1 87 ? 22.444 -10.269 9.840 1.00 93.00 87 LYS A C 1
ATOM 685 O O . LYS A 1 87 ? 21.280 -10.647 9.704 1.00 93.00 87 LYS A O 1
ATOM 690 N N . HIS A 1 88 ? 22.950 -9.974 11.039 1.00 91.94 88 HIS A N 1
ATOM 691 C CA . HIS A 1 88 ? 22.157 -10.066 12.267 1.00 91.94 88 HIS A CA 1
ATOM 692 C C . HIS A 1 88 ? 21.031 -9.031 12.299 1.00 91.94 88 HIS A C 1
ATOM 694 O O . HIS A 1 88 ? 19.909 -9.385 12.651 1.00 91.94 88 HIS A O 1
ATOM 700 N N . TYR A 1 89 ? 21.291 -7.787 11.882 1.00 92.50 89 TYR A N 1
ATOM 701 C CA . TYR A 1 89 ? 20.261 -6.752 11.799 1.00 92.50 89 TYR A CA 1
ATOM 702 C C . TYR A 1 89 ? 19.222 -7.076 10.728 1.00 92.50 89 TYR A C 1
ATOM 704 O O . TYR A 1 89 ? 18.028 -6.963 10.988 1.00 92.50 89 TYR A O 1
ATOM 712 N N . ILE A 1 90 ? 19.660 -7.542 9.558 1.00 91.31 90 ILE A N 1
ATOM 713 C CA . ILE A 1 90 ? 18.757 -7.903 8.456 1.00 91.31 90 ILE A CA 1
ATOM 714 C C . ILE A 1 90 ? 17.817 -9.029 8.897 1.00 91.31 90 ILE A C 1
ATOM 716 O O . ILE A 1 90 ? 16.604 -8.903 8.768 1.00 91.31 90 ILE A O 1
ATOM 720 N N . LYS A 1 91 ? 18.346 -10.079 9.542 1.00 88.56 91 LYS A N 1
ATOM 721 C CA . LYS A 1 91 ? 17.527 -11.173 10.088 1.00 88.56 91 LYS A CA 1
ATOM 722 C C . LYS A 1 91 ? 16.521 -10.698 11.146 1.00 88.56 91 LYS A C 1
ATOM 724 O O . LYS A 1 91 ? 15.461 -11.301 11.280 1.00 88.56 91 LYS A O 1
ATOM 729 N N . LEU A 1 92 ? 16.843 -9.657 11.918 1.00 89.44 92 LEU A N 1
ATOM 730 C CA . LEU A 1 92 ? 15.921 -9.088 12.906 1.00 89.44 92 LEU A CA 1
ATOM 731 C C . LEU A 1 92 ? 14.770 -8.318 12.251 1.00 89.44 92 LEU A C 1
ATOM 733 O O . LEU A 1 92 ? 13.640 -8.453 12.712 1.00 89.44 92 LEU A O 1
ATOM 737 N N . PHE A 1 93 ? 15.047 -7.539 11.203 1.00 87.81 93 PHE A N 1
ATOM 738 C CA . PHE A 1 93 ? 14.025 -6.759 10.498 1.00 87.81 93 PHE A CA 1
ATOM 739 C C . PHE A 1 93 ? 13.158 -7.601 9.556 1.00 87.81 93 PHE A C 1
ATOM 741 O O . PHE A 1 93 ? 12.024 -7.226 9.287 1.00 87.81 93 PHE A O 1
ATOM 748 N N . GLU A 1 94 ? 13.656 -8.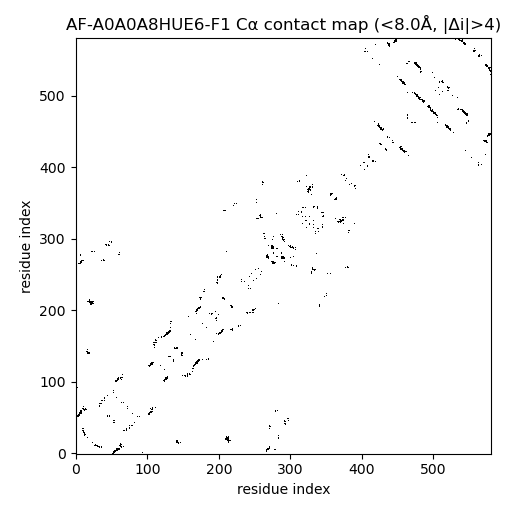752 9.105 1.00 79.50 94 GLU A N 1
ATOM 749 C CA . GLU A 1 94 ? 13.002 -9.585 8.087 1.00 79.50 94 GLU A CA 1
ATOM 750 C C . GLU A 1 94 ? 12.436 -10.897 8.661 1.00 79.50 94 GLU A C 1
ATOM 752 O O . GLU A 1 94 ? 12.228 -11.858 7.928 1.00 79.50 94 GLU A O 1
ATOM 757 N N . LYS A 1 95 ? 12.165 -10.963 9.977 1.00 63.34 95 LYS A N 1
ATOM 758 C CA . LYS A 1 95 ? 11.666 -12.176 10.667 1.00 63.34 95 LYS A CA 1
ATOM 759 C C . LYS A 1 95 ? 10.415 -12.804 10.039 1.00 63.34 95 LYS A C 1
ATOM 761 O O . LYS A 1 95 ? 10.201 -13.998 10.219 1.00 63.34 95 LYS A O 1
ATOM 766 N N . GLU A 1 96 ? 9.611 -12.014 9.336 1.00 57.84 96 GLU A N 1
ATOM 767 C CA . GLU A 1 96 ? 8.353 -12.445 8.717 1.00 57.84 96 GLU A CA 1
ATOM 768 C C . GLU A 1 96 ? 8.465 -12.667 7.200 1.00 57.84 96 GLU A C 1
ATOM 770 O O . GLU A 1 96 ? 7.523 -13.168 6.590 1.00 57.84 96 GLU A O 1
ATOM 775 N N . LYS A 1 97 ? 9.605 -12.336 6.572 1.00 59.12 97 LYS A N 1
ATOM 776 C CA . LYS A 1 97 ? 9.805 -12.499 5.128 1.00 59.12 97 LYS A CA 1
ATOM 777 C C . LYS A 1 97 ? 10.762 -13.642 4.824 1.00 59.12 97 LYS A C 1
ATOM 779 O O . LYS A 1 97 ? 11.902 -13.673 5.284 1.00 59.12 97 LYS A O 1
ATOM 784 N N . THR A 1 98 ? 10.341 -14.551 3.953 1.00 54.66 98 THR A N 1
ATOM 785 C CA . THR A 1 98 ? 11.255 -15.489 3.293 1.00 54.66 98 THR A CA 1
ATOM 786 C C . THR A 1 98 ? 11.998 -14.735 2.188 1.00 54.66 98 THR A C 1
ATOM 788 O O . THR A 1 98 ? 11.637 -14.805 1.016 1.00 54.66 98 THR A O 1
ATOM 791 N N . ILE A 1 99 ? 12.994 -13.924 2.557 1.00 58.00 99 ILE A N 1
ATOM 792 C CA . ILE A 1 99 ? 13.817 -13.239 1.558 1.00 58.00 99 ILE A CA 1
ATOM 793 C C . ILE A 1 99 ? 14.726 -14.263 0.889 1.00 58.00 99 ILE A C 1
ATOM 795 O O . ILE A 1 99 ? 15.672 -14.762 1.496 1.00 58.00 99 ILE A O 1
ATOM 799 N N . ASN A 1 100 ? 14.451 -14.531 -0.385 1.00 69.69 100 ASN A N 1
ATOM 800 C CA . ASN A 1 100 ? 15.283 -15.402 -1.210 1.00 69.69 100 ASN A CA 1
ATOM 801 C C . ASN A 1 100 ? 16.467 -14.645 -1.842 1.00 69.69 100 ASN A C 1
ATOM 803 O O . ASN A 1 100 ? 17.472 -15.268 -2.173 1.00 69.69 100 ASN A O 1
ATOM 807 N N . HIS A 1 101 ? 16.380 -13.312 -1.975 1.00 85.00 101 HIS A N 1
ATOM 808 C CA . HIS A 1 101 ? 17.399 -12.472 -2.618 1.00 85.00 101 HIS A CA 1
ATOM 809 C C . HIS A 1 101 ? 17.537 -11.108 -1.932 1.00 85.00 101 HIS A C 1
ATOM 811 O O . HIS A 1 101 ? 16.542 -10.477 -1.594 1.00 85.00 101 HIS A O 1
ATOM 817 N N . LEU A 1 102 ? 18.772 -10.624 -1.766 1.00 92.62 102 LEU A N 1
ATOM 818 C CA . LEU A 1 102 ? 19.059 -9.314 -1.153 1.00 92.62 102 LEU A CA 1
ATOM 819 C C . LEU A 1 102 ? 19.365 -8.218 -2.186 1.00 92.62 102 LEU A C 1
ATOM 821 O O . LEU A 1 102 ? 19.321 -7.029 -1.866 1.00 92.62 102 LEU A O 1
ATOM 825 N N . VAL A 1 103 ? 19.672 -8.612 -3.425 1.00 96.88 103 VAL A N 1
ATOM 826 C CA . VAL A 1 103 ? 19.951 -7.706 -4.543 1.00 96.88 103 VAL A CA 1
ATOM 827 C C . VAL A 1 103 ? 18.997 -8.013 -5.685 1.00 96.88 103 VAL A C 1
ATOM 829 O O . VAL A 1 103 ? 18.945 -9.143 -6.169 1.00 96.88 103 VAL A O 1
ATOM 832 N N . TYR A 1 104 ? 18.291 -6.987 -6.146 1.00 97.38 104 TYR A N 1
ATOM 833 C CA . TYR A 1 104 ? 17.381 -7.054 -7.281 1.00 97.38 104 TYR A CA 1
ATOM 834 C C . TYR A 1 104 ? 17.824 -6.083 -8.370 1.00 97.38 104 TYR A C 1
ATOM 836 O O . TYR A 1 104 ? 18.243 -4.963 -8.087 1.00 97.38 104 TYR A O 1
ATOM 844 N N . LEU A 1 105 ? 17.691 -6.489 -9.628 1.00 97.81 105 LEU A N 1
ATOM 845 C CA . LEU A 1 105 ? 18.028 -5.690 -10.798 1.00 97.81 105 LEU A CA 1
ATOM 846 C C . LEU A 1 105 ? 16.800 -5.511 -11.687 1.00 97.81 105 LEU A C 1
ATOM 848 O O . LEU A 1 105 ? 16.216 -6.488 -12.156 1.00 97.81 105 LEU A O 1
ATOM 852 N N . LYS A 1 106 ? 16.463 -4.257 -11.997 1.00 97.31 106 LYS A N 1
ATOM 853 C CA . LYS A 1 106 ? 15.548 -3.930 -13.092 1.00 97.31 106 LYS A CA 1
ATOM 854 C C . LYS A 1 106 ? 16.361 -3.629 -14.347 1.00 97.31 106 LYS A C 1
ATOM 856 O O . LYS A 1 106 ? 17.149 -2.688 -14.344 1.00 97.31 106 LYS A O 1
ATOM 861 N N . THR A 1 107 ? 16.166 -4.402 -15.414 1.00 97.88 107 THR A N 1
ATOM 862 C CA . THR A 1 107 ? 16.972 -4.285 -16.643 1.00 97.88 107 THR A CA 1
ATOM 863 C C . THR A 1 107 ? 16.123 -4.348 -17.913 1.00 97.88 107 THR A C 1
ATOM 865 O O . THR A 1 107 ? 15.046 -4.952 -17.943 1.00 97.88 107 THR A O 1
ATOM 868 N N . ASN A 1 108 ? 16.612 -3.723 -18.984 1.00 97.31 108 ASN A N 1
ATOM 869 C CA . ASN A 1 108 ? 16.133 -3.915 -20.353 1.00 97.31 108 ASN A CA 1
ATOM 870 C C . ASN A 1 108 ? 16.627 -5.221 -21.004 1.00 97.31 108 ASN A C 1
ATOM 872 O O . ASN A 1 108 ? 16.274 -5.484 -22.149 1.00 97.31 108 ASN A O 1
ATOM 876 N N . LEU A 1 109 ? 17.416 -6.027 -20.278 1.00 97.38 109 LEU A N 1
ATOM 877 C CA . LEU A 1 109 ? 17.885 -7.372 -20.633 1.00 97.38 109 LEU A CA 1
ATOM 878 C C . LEU A 1 109 ? 18.954 -7.437 -21.742 1.00 97.38 109 LEU A C 1
ATOM 880 O O . LEU A 1 109 ? 19.607 -8.464 -21.909 1.00 97.38 109 LEU A O 1
ATOM 884 N N . TYR A 1 110 ? 19.198 -6.348 -22.472 1.00 97.75 110 TYR A N 1
ATOM 885 C CA . TYR A 1 110 ? 19.962 -6.354 -23.725 1.00 97.75 110 TYR A CA 1
ATOM 886 C C . TYR A 1 110 ? 21.412 -6.846 -23.608 1.00 97.75 110 TYR A C 1
ATOM 888 O O . TYR A 1 110 ? 21.967 -7.357 -24.580 1.00 97.75 110 TYR A O 1
ATOM 896 N N . ASN A 1 111 ? 22.054 -6.667 -22.452 1.00 97.88 111 ASN A N 1
ATOM 897 C CA . ASN A 1 111 ? 23.439 -7.086 -22.203 1.00 97.88 111 ASN A CA 1
ATOM 898 C C . ASN A 1 111 ? 23.539 -8.284 -21.242 1.00 97.88 111 ASN A C 1
ATOM 900 O O . ASN A 1 111 ? 24.591 -8.476 -20.635 1.00 97.88 111 ASN A O 1
ATOM 904 N N . LEU A 1 112 ? 22.472 -9.078 -21.066 1.00 98.44 112 LEU A N 1
ATOM 905 C CA . LEU A 1 112 ? 22.502 -10.219 -20.145 1.00 98.44 112 LEU A CA 1
ATOM 906 C C . LEU A 1 112 ? 23.643 -11.196 -20.469 1.00 98.44 112 LEU A C 1
ATOM 908 O O . LEU A 1 112 ? 24.322 -11.636 -19.550 1.00 98.44 112 LEU A O 1
ATOM 912 N N . ASP A 1 113 ? 23.902 -11.468 -21.749 1.00 98.25 113 ASP A N 1
ATOM 913 C CA . ASP A 1 113 ? 25.020 -12.286 -22.247 1.00 98.25 113 ASP A CA 1
ATOM 914 C C . ASP A 1 113 ? 26.366 -11.982 -21.574 1.00 98.25 113 ASP A C 1
ATOM 916 O O . ASP A 1 113 ? 27.104 -12.889 -21.197 1.00 98.25 113 ASP A O 1
ATOM 920 N N . LYS A 1 114 ? 26.674 -10.700 -21.380 1.00 98.19 114 LYS A N 1
ATOM 921 C CA . LYS A 1 114 ? 27.937 -10.249 -20.780 1.00 98.19 114 LYS A CA 1
ATOM 922 C C . LYS A 1 114 ? 27.964 -10.370 -19.260 1.00 98.19 114 LYS A C 1
ATOM 924 O O . LYS A 1 114 ? 29.041 -10.459 -18.679 1.00 98.19 114 LYS A O 1
ATOM 929 N N . PHE A 1 115 ? 26.799 -10.312 -18.621 1.00 98.50 115 PHE A N 1
ATOM 930 C CA . PHE A 1 115 ? 26.659 -10.204 -17.169 1.00 98.50 115 PHE A CA 1
ATOM 931 C C . PHE A 1 115 ? 26.127 -11.474 -16.502 1.00 98.50 115 PHE A C 1
ATOM 933 O O . PHE A 1 115 ? 26.129 -11.552 -15.277 1.00 98.50 115 PHE A O 1
ATOM 940 N N . TYR A 1 116 ? 25.694 -12.468 -17.276 1.00 98.62 116 TYR A N 1
ATOM 941 C CA . TYR A 1 116 ? 25.004 -13.661 -16.793 1.00 98.62 116 TYR A CA 1
ATOM 942 C C . TYR A 1 116 ? 25.754 -14.368 -15.657 1.00 98.62 116 TYR A C 1
ATOM 944 O O . TYR A 1 116 ? 25.201 -14.558 -14.572 1.00 98.62 116 TYR A O 1
ATOM 952 N N . GLU A 1 117 ? 27.038 -14.677 -15.861 1.00 98.56 117 GLU A N 1
ATOM 953 C CA . GLU A 1 117 ? 27.864 -15.343 -14.844 1.00 98.56 117 GLU A CA 1
ATOM 954 C C . GLU A 1 117 ? 28.104 -14.463 -13.613 1.00 98.56 117 GLU A C 1
ATOM 956 O O . GLU A 1 117 ? 28.117 -14.958 -12.486 1.00 98.56 117 GLU A O 1
ATOM 961 N N . LEU A 1 118 ? 28.220 -13.145 -13.798 1.00 98.50 118 LEU A N 1
ATOM 962 C CA . LEU A 1 118 ? 28.366 -12.212 -12.685 1.00 98.50 118 LEU A CA 1
ATOM 963 C C . LEU A 1 118 ? 27.090 -12.162 -11.834 1.00 98.50 118 LEU A C 1
ATOM 965 O O . LEU A 1 118 ? 27.150 -12.277 -10.611 1.00 98.50 118 LEU A O 1
ATOM 969 N N . PHE A 1 119 ? 25.925 -12.028 -12.467 1.00 98.31 119 PHE A N 1
ATOM 970 C CA . PHE A 1 119 ? 24.645 -12.023 -11.762 1.00 98.31 119 PHE A CA 1
ATOM 971 C C . PHE A 1 119 ? 24.384 -13.360 -11.082 1.00 98.31 119 PHE A C 1
ATOM 973 O O . PHE A 1 119 ? 23.872 -13.381 -9.967 1.00 98.31 119 PHE A O 1
ATOM 980 N N . LYS A 1 120 ? 24.761 -14.479 -11.706 1.00 98.12 120 LYS A N 1
ATOM 981 C CA . LYS A 1 120 ? 24.683 -15.811 -11.097 1.00 98.12 120 LYS A CA 1
ATOM 982 C C . LYS A 1 120 ? 25.582 -15.916 -9.861 1.00 98.12 120 LYS A C 1
ATOM 984 O O . LYS A 1 120 ? 25.111 -16.363 -8.821 1.00 98.12 120 LYS A O 1
ATOM 989 N N . LYS A 1 121 ? 26.833 -15.442 -9.933 1.00 97.81 121 LYS A N 1
ATOM 990 C CA . LYS A 1 121 ? 27.782 -15.425 -8.801 1.00 97.81 121 LYS A CA 1
ATOM 991 C C . LYS A 1 121 ? 27.206 -14.731 -7.561 1.00 97.81 121 LYS A C 1
ATOM 993 O O . LYS A 1 121 ? 27.387 -15.235 -6.458 1.00 97.81 121 LYS A O 1
ATOM 998 N N . TYR A 1 122 ? 26.496 -13.618 -7.745 1.00 97.44 122 TYR A N 1
ATOM 999 C CA . TYR A 1 122 ? 25.904 -12.831 -6.652 1.00 97.44 122 TYR A CA 1
ATOM 1000 C C . TYR A 1 122 ? 24.399 -13.077 -6.435 1.00 97.44 122 TYR A C 1
ATOM 1002 O O . TYR A 1 122 ? 23.772 -12.357 -5.664 1.00 97.44 122 TYR A O 1
ATOM 1010 N N . GLN A 1 123 ? 23.818 -14.085 -7.097 1.00 96.44 123 GLN A N 1
ATOM 1011 C CA . GLN A 1 123 ? 22.401 -14.474 -6.984 1.00 96.44 123 GLN A CA 1
ATOM 1012 C C . GLN A 1 123 ? 21.408 -13.309 -7.150 1.00 96.44 123 GLN A C 1
ATOM 1014 O O . GLN A 1 123 ? 20.425 -13.199 -6.412 1.00 96.44 123 GLN A O 1
ATOM 1019 N N . VAL A 1 124 ? 21.685 -12.416 -8.101 1.00 97.75 124 VAL A N 1
ATOM 1020 C CA . VAL A 1 124 ? 20.883 -11.210 -8.345 1.00 97.75 124 VAL A CA 1
ATOM 1021 C C . VAL A 1 124 ? 19.493 -11.597 -8.857 1.00 97.75 124 VAL A C 1
ATOM 1023 O O . VAL A 1 124 ? 19.375 -12.249 -9.887 1.00 97.75 124 VAL A O 1
ATOM 1026 N N . GLY A 1 125 ? 18.427 -11.149 -8.193 1.00 97.56 125 GLY A N 1
ATOM 1027 C CA . GLY A 1 125 ? 17.064 -11.317 -8.703 1.00 97.56 125 GLY A CA 1
ATOM 1028 C C . GLY A 1 125 ? 16.815 -10.408 -9.912 1.00 97.56 125 GLY A C 1
ATOM 1029 O O . GLY A 1 125 ? 16.990 -9.194 -9.811 1.00 97.56 125 GLY A O 1
ATOM 1030 N N . ILE A 1 126 ? 16.400 -10.956 -11.056 1.00 97.75 126 ILE A N 1
ATOM 1031 C CA . ILE A 1 126 ? 16.280 -10.201 -12.316 1.00 97.75 126 ILE A CA 1
ATOM 1032 C C . ILE A 1 126 ? 14.814 -9.896 -12.640 1.00 97.75 126 ILE A C 1
ATOM 1034 O O . ILE A 1 126 ? 14.002 -10.795 -12.823 1.00 97.75 126 ILE A O 1
ATOM 1038 N N . SER A 1 127 ? 14.482 -8.616 -12.808 1.00 96.75 127 SER A N 1
ATOM 1039 C CA . SER A 1 127 ? 13.221 -8.173 -13.407 1.00 96.75 127 SER A CA 1
ATOM 1040 C C . SER A 1 127 ? 13.478 -7.613 -14.808 1.00 96.75 127 SER A C 1
ATOM 1042 O O . SER A 1 127 ? 14.028 -6.519 -14.971 1.00 96.75 127 SER A O 1
ATOM 1044 N N . ALA A 1 128 ? 13.088 -8.374 -15.828 1.00 97.88 128 ALA A N 1
ATOM 1045 C CA . ALA A 1 128 ? 13.286 -8.043 -17.230 1.00 97.88 128 ALA A CA 1
ATOM 1046 C C . ALA A 1 128 ? 12.125 -7.206 -17.778 1.00 97.88 128 ALA A C 1
ATOM 1048 O O . ALA A 1 128 ? 10.950 -7.526 -17.598 1.00 97.88 128 ALA A O 1
ATOM 1049 N N . SER A 1 129 ? 12.460 -6.122 -18.470 1.00 97.69 129 SER A N 1
ATOM 1050 C CA . SER A 1 129 ? 11.476 -5.220 -19.065 1.00 97.69 129 SER A CA 1
ATOM 1051 C C . SER A 1 129 ? 11.217 -5.609 -20.522 1.00 97.69 129 SER A C 1
ATOM 1053 O O . SER A 1 129 ? 11.998 -5.249 -21.405 1.00 97.69 129 SER A O 1
ATOM 1055 N N . VAL A 1 130 ? 10.126 -6.335 -20.766 1.00 98.06 130 VAL A N 1
ATOM 1056 C CA . VAL A 1 130 ? 9.735 -6.846 -22.085 1.00 98.06 130 VAL A CA 1
ATOM 1057 C C . VAL A 1 130 ? 8.274 -6.491 -22.331 1.00 98.06 130 VAL A C 1
ATOM 1059 O O . VAL A 1 130 ? 7.388 -7.051 -21.695 1.00 98.06 130 VAL A O 1
ATOM 1062 N N . ASP A 1 131 ? 8.019 -5.548 -23.239 1.00 98.12 131 ASP A N 1
ATOM 1063 C CA . ASP A 1 131 ? 6.640 -5.187 -23.582 1.00 98.12 131 ASP A CA 1
ATOM 1064 C C . ASP A 1 131 ? 5.976 -6.277 -24.416 1.00 98.12 131 ASP A C 1
ATOM 1066 O O . ASP A 1 131 ? 6.623 -6.910 -25.252 1.00 98.12 131 ASP A O 1
ATOM 1070 N N . LEU A 1 132 ? 4.674 -6.445 -24.202 1.00 97.38 132 LEU A N 1
ATOM 1071 C CA . LEU A 1 132 ? 3.834 -7.375 -24.939 1.00 97.38 132 LEU A CA 1
ATOM 1072 C C . LEU A 1 132 ? 2.673 -6.600 -25.582 1.00 97.38 132 LEU A C 1
ATOM 1074 O O . LEU A 1 132 ? 2.130 -5.712 -24.941 1.00 97.38 132 LEU A O 1
ATOM 1078 N N . PRO A 1 133 ? 2.260 -6.903 -26.817 1.00 98.06 133 PRO A N 1
ATOM 1079 C CA . PRO A 1 133 ? 2.871 -7.891 -27.689 1.00 98.06 133 PRO A CA 1
ATOM 1080 C C . PRO A 1 133 ? 4.270 -7.466 -28.169 1.00 98.06 133 PRO A C 1
ATOM 1082 O O . PRO A 1 133 ? 4.587 -6.279 -28.238 1.00 98.06 133 PRO A O 1
ATOM 1085 N N . LEU A 1 134 ? 5.119 -8.429 -28.523 1.00 97.50 134 LEU A N 1
ATOM 1086 C CA . LEU A 1 134 ? 6.532 -8.228 -28.867 1.00 97.50 134 LEU A CA 1
ATOM 1087 C C . LEU A 1 134 ? 6.743 -7.277 -30.051 1.00 97.50 134 LEU A C 1
ATOM 1089 O O . LEU A 1 134 ? 7.742 -6.561 -30.114 1.00 97.50 134 LEU A O 1
ATOM 1093 N N . ARG A 1 135 ? 5.775 -7.193 -30.967 1.00 96.44 135 ARG A N 1
ATOM 1094 C CA . ARG A 1 135 ? 5.781 -6.189 -32.041 1.00 96.44 135 ARG A CA 1
ATOM 1095 C C . ARG A 1 135 ? 5.800 -4.757 -31.489 1.00 96.44 135 ARG A C 1
ATOM 1097 O O . ARG A 1 135 ? 6.398 -3.866 -32.089 1.00 96.44 135 ARG A O 1
ATOM 1104 N N . MET A 1 136 ? 5.166 -4.518 -30.341 1.00 97.31 136 MET A N 1
ATOM 1105 C CA . MET A 1 136 ? 5.229 -3.227 -29.658 1.00 97.31 136 MET A CA 1
ATOM 1106 C C . MET A 1 136 ? 6.545 -3.026 -28.907 1.00 97.31 136 MET A C 1
ATOM 1108 O O . MET A 1 136 ? 7.055 -1.905 -28.905 1.00 97.31 136 MET A O 1
ATOM 1112 N N . HIS A 1 137 ? 7.156 -4.090 -28.371 1.00 97.69 137 HIS A N 1
ATOM 1113 C CA . HIS A 1 137 ? 8.526 -4.021 -27.850 1.00 97.69 137 HIS A CA 1
ATOM 1114 C C . HIS A 1 137 ? 9.482 -3.471 -28.912 1.00 97.69 137 HIS A C 1
ATOM 1116 O O . HIS A 1 137 ? 10.206 -2.512 -28.654 1.00 97.69 137 HIS A O 1
ATOM 1122 N N . GLU A 1 138 ? 9.448 -4.036 -30.120 1.00 96.75 138 GLU A N 1
ATOM 1123 C CA . GLU A 1 138 ? 10.262 -3.580 -31.250 1.00 96.75 138 GLU A CA 1
ATOM 1124 C C . GLU A 1 138 ? 10.030 -2.103 -31.585 1.00 96.75 138 GLU A C 1
ATOM 1126 O O . GLU A 1 138 ? 10.987 -1.348 -31.766 1.00 96.75 138 GLU A O 1
ATOM 1131 N N . LYS A 1 139 ? 8.763 -1.678 -31.623 1.00 96.62 139 LYS A N 1
ATOM 1132 C CA . LYS A 1 139 ? 8.397 -0.293 -31.933 1.00 96.62 139 LYS A CA 1
ATOM 1133 C C . LYS A 1 139 ? 8.900 0.690 -30.875 1.00 96.62 139 LYS A C 1
ATOM 1135 O O . LYS A 1 139 ? 9.416 1.756 -31.217 1.00 96.62 139 LYS A O 1
ATOM 1140 N N . TYR A 1 140 ? 8.710 0.378 -29.595 1.00 97.38 140 TYR A N 1
ATOM 1141 C CA . TYR A 1 140 ? 8.868 1.365 -28.529 1.00 97.38 140 TYR A CA 1
ATOM 1142 C C . TYR A 1 140 ? 10.190 1.286 -27.776 1.00 97.38 140 TYR A C 1
ATOM 1144 O O . TYR A 1 140 ? 10.623 2.321 -27.265 1.00 97.38 140 TYR A O 1
ATOM 1152 N N . ARG A 1 141 ? 10.847 0.123 -27.716 1.00 97.31 141 ARG A N 1
ATOM 1153 C CA . ARG A 1 141 ? 12.127 -0.090 -27.023 1.00 97.31 141 ARG A CA 1
ATOM 1154 C C . ARG A 1 141 ? 13.266 -0.171 -28.031 1.00 97.31 141 ARG A C 1
ATOM 1156 O O . ARG A 1 141 ? 13.783 -1.238 -28.335 1.00 97.31 141 ARG A O 1
ATOM 1163 N N . VAL A 1 142 ? 13.677 0.979 -28.549 1.00 97.06 142 VAL A N 1
ATOM 1164 C CA . VAL A 1 142 ? 14.792 1.082 -29.503 1.00 97.06 142 VAL A CA 1
ATOM 1165 C C . VAL A 1 142 ? 16.093 1.489 -28.817 1.00 97.06 142 VAL A C 1
ATOM 1167 O O . VAL A 1 142 ? 16.088 2.114 -27.754 1.00 97.06 142 VAL A O 1
ATOM 1170 N N . LEU A 1 143 ? 17.229 1.188 -29.445 1.00 97.12 143 LEU A N 1
ATOM 1171 C CA . LEU A 1 143 ? 18.517 1.771 -29.063 1.00 97.12 143 LEU A CA 1
ATOM 1172 C C . LEU A 1 143 ? 18.515 3.291 -29.292 1.00 97.12 143 LEU A C 1
ATOM 1174 O O . LEU A 1 143 ? 17.736 3.810 -30.093 1.00 97.12 143 LEU A O 1
ATOM 1178 N N . LYS A 1 144 ? 19.445 4.023 -28.660 1.00 94.75 144 LYS A N 1
ATOM 1179 C CA . LYS A 1 144 ? 19.594 5.480 -28.890 1.00 94.75 144 LYS A CA 1
ATOM 1180 C C . LYS A 1 144 ? 19.829 5.868 -30.357 1.00 94.75 144 LYS A C 1
ATOM 1182 O O . LYS A 1 144 ? 19.491 6.977 -30.747 1.00 94.75 144 LYS A O 1
ATOM 1187 N N . ASN A 1 145 ? 20.366 4.962 -31.177 1.00 94.62 145 ASN A N 1
ATOM 1188 C CA . ASN A 1 145 ? 20.540 5.163 -32.622 1.00 94.62 145 ASN A CA 1
ATOM 1189 C C . ASN A 1 145 ? 19.304 4.769 -33.462 1.00 94.62 145 ASN A C 1
ATOM 1191 O O . ASN A 1 145 ? 19.392 4.732 -34.684 1.00 94.62 145 ASN A O 1
ATOM 1195 N N . GLY A 1 146 ? 18.181 4.430 -32.824 1.00 94.12 146 GLY A N 1
ATOM 1196 C CA . GLY A 1 146 ? 16.921 4.074 -33.476 1.00 94.12 146 GLY A CA 1
ATOM 1197 C C . GLY A 1 146 ? 16.800 2.621 -33.938 1.00 94.12 146 GLY A C 1
ATOM 1198 O O . GLY A 1 146 ? 15.730 2.242 -34.401 1.00 94.12 146 GLY A O 1
ATOM 1199 N N . LYS A 1 147 ? 17.844 1.793 -33.805 1.00 96.56 147 LYS A N 1
ATOM 1200 C CA . LYS A 1 147 ? 17.771 0.377 -34.194 1.00 96.56 147 LYS A CA 1
ATOM 1201 C C . LYS A 1 147 ? 16.852 -0.415 -33.256 1.00 96.56 147 LYS A C 1
ATOM 1203 O O . LYS A 1 147 ? 16.855 -0.182 -32.042 1.00 96.56 147 LYS A O 1
ATOM 1208 N N . SER A 1 148 ? 16.120 -1.370 -33.837 1.00 96.06 148 SER A N 1
ATOM 1209 C CA . SER A 1 148 ? 15.323 -2.361 -33.103 1.00 96.06 148 SER A CA 1
ATOM 1210 C C . SER A 1 148 ? 16.206 -3.138 -32.126 1.00 96.06 148 SER A C 1
ATOM 1212 O O . SER A 1 148 ? 17.384 -3.396 -32.393 1.00 96.06 148 SER A O 1
ATOM 1214 N N . THR A 1 149 ? 15.631 -3.492 -30.980 1.00 97.88 149 THR A N 1
ATOM 1215 C CA . THR A 1 149 ? 16.280 -4.312 -29.948 1.00 97.88 149 THR A CA 1
ATOM 1216 C C . THR A 1 149 ? 15.734 -5.737 -29.911 1.00 97.88 149 THR A C 1
ATOM 1218 O O . THR A 1 149 ? 16.364 -6.596 -29.296 1.00 97.88 149 THR A O 1
ATOM 1221 N N . LEU A 1 150 ? 14.606 -6.003 -30.586 1.00 97.56 150 LEU A N 1
ATOM 1222 C CA . LEU A 1 150 ? 13.807 -7.213 -30.397 1.00 97.56 150 LEU A CA 1
ATOM 1223 C C . LEU A 1 150 ? 14.604 -8.490 -30.672 1.00 97.56 150 LEU A C 1
ATOM 1225 O O . LEU A 1 150 ? 14.604 -9.385 -29.834 1.00 97.56 150 LEU A O 1
ATOM 1229 N N . GLU A 1 151 ? 15.335 -8.559 -31.789 1.00 97.88 151 GLU A N 1
ATOM 1230 C CA . GLU A 1 151 ? 16.113 -9.755 -32.146 1.00 97.88 151 GLU A CA 1
ATOM 1231 C C . GLU A 1 151 ? 17.116 -10.136 -31.046 1.00 97.88 151 GLU A C 1
ATOM 1233 O O . GLU A 1 151 ? 17.219 -11.302 -30.659 1.00 97.88 151 GLU A O 1
ATOM 1238 N N . LYS A 1 152 ? 17.842 -9.148 -30.500 1.00 98.00 152 LYS A N 1
ATOM 1239 C CA . LYS A 1 152 ? 18.774 -9.411 -29.401 1.00 98.00 152 LYS A CA 1
ATOM 1240 C C . LYS A 1 152 ? 18.016 -9.746 -28.120 1.00 98.00 152 LYS A C 1
ATOM 1242 O O . LYS A 1 152 ? 18.400 -10.684 -27.431 1.00 98.00 152 LYS A O 1
ATOM 1247 N N . THR A 1 153 ? 16.955 -9.008 -27.803 1.00 97.62 153 THR A N 1
ATOM 1248 C CA . THR A 1 153 ? 16.157 -9.244 -26.597 1.00 97.62 153 THR A CA 1
ATOM 1249 C C . THR A 1 153 ? 15.596 -10.665 -26.563 1.00 97.62 153 THR A C 1
ATOM 1251 O O . THR A 1 153 ? 15.696 -11.297 -25.520 1.00 97.62 153 THR A O 1
ATOM 1254 N N . LEU A 1 154 ? 15.099 -11.215 -27.677 1.00 98.25 154 LEU A N 1
ATOM 1255 C CA . LEU A 1 154 ? 14.608 -12.600 -27.748 1.00 98.25 154 LEU A CA 1
ATOM 1256 C C . LEU A 1 154 ? 15.695 -13.621 -27.380 1.00 98.25 154 LEU A C 1
ATOM 1258 O O . LEU A 1 154 ? 15.468 -14.472 -26.525 1.00 98.25 154 LEU A O 1
ATOM 1262 N N . LYS A 1 155 ? 16.915 -13.458 -27.910 1.00 98.50 155 LYS A N 1
ATOM 1263 C CA . LYS A 1 155 ? 18.075 -14.286 -27.523 1.00 98.50 155 LYS A CA 1
ATOM 1264 C C . LYS A 1 155 ? 18.397 -14.162 -26.029 1.00 98.50 155 LYS A C 1
ATOM 1266 O O . LYS A 1 155 ? 18.799 -15.129 -25.388 1.00 98.50 155 LYS A O 1
ATOM 1271 N N . MET A 1 156 ? 18.238 -12.970 -25.450 1.00 98.62 156 MET A N 1
ATOM 1272 C CA . MET A 1 156 ? 18.467 -12.764 -24.016 1.00 98.62 156 MET A CA 1
ATOM 1273 C C . MET A 1 156 ? 17.320 -13.300 -23.148 1.00 98.62 156 MET A C 1
ATOM 1275 O O . MET A 1 156 ? 17.576 -13.692 -22.014 1.00 98.62 156 MET A O 1
ATOM 1279 N N . ILE A 1 157 ? 16.083 -13.355 -23.653 1.00 98.44 157 ILE A N 1
ATOM 1280 C CA . ILE A 1 157 ? 14.949 -14.021 -22.991 1.00 98.44 157 ILE A CA 1
ATOM 1281 C C . ILE A 1 157 ? 15.222 -15.524 -22.898 1.00 98.44 157 ILE A C 1
ATOM 1283 O O . ILE A 1 157 ? 15.087 -16.097 -21.819 1.00 98.44 157 ILE A O 1
ATOM 1287 N N . GLU A 1 158 ? 15.683 -16.146 -23.985 1.00 98.31 158 GLU A N 1
ATOM 1288 C CA . GLU A 1 158 ? 16.108 -17.551 -23.975 1.00 98.31 158 GLU A CA 1
ATOM 1289 C C . GLU A 1 158 ? 17.236 -17.783 -22.959 1.00 98.31 158 GLU A C 1
ATOM 1291 O O . GLU A 1 158 ? 17.146 -18.692 -22.138 1.00 98.31 158 GLU A O 1
ATOM 1296 N N . LEU A 1 159 ? 18.254 -16.917 -22.919 1.00 98.56 159 LEU A N 1
ATOM 1297 C CA . LEU A 1 159 ? 19.320 -17.015 -21.915 1.00 98.56 159 LEU A CA 1
ATOM 1298 C C . LEU A 1 159 ? 18.801 -16.825 -20.476 1.00 98.56 159 LEU A C 1
ATOM 1300 O O . LEU A 1 159 ? 19.201 -17.548 -19.564 1.00 98.56 159 LEU A O 1
ATOM 1304 N N . LEU A 1 160 ? 17.891 -15.874 -20.248 1.00 98.44 160 LEU A N 1
ATOM 1305 C CA . LEU A 1 160 ? 17.284 -15.651 -18.933 1.00 98.44 160 LEU A CA 1
ATOM 1306 C C . LEU A 1 160 ? 16.475 -16.871 -18.478 1.00 98.44 160 LEU A C 1
ATOM 1308 O O . LEU A 1 160 ? 16.454 -17.172 -17.285 1.00 98.44 160 LEU A O 1
ATOM 1312 N N . SER A 1 161 ? 15.855 -17.608 -19.403 1.00 97.50 161 SER A N 1
ATOM 1313 C CA . SER A 1 161 ? 15.111 -18.826 -19.072 1.00 97.50 161 SER A CA 1
ATOM 1314 C C . SER A 1 161 ? 15.985 -19.876 -18.375 1.00 97.50 161 SER A C 1
ATOM 1316 O O . SER A 1 161 ? 15.505 -20.571 -17.481 1.00 97.50 161 SER A O 1
ATOM 1318 N N . THR A 1 162 ? 17.294 -19.911 -18.651 1.00 97.50 162 THR A N 1
ATOM 1319 C CA . THR A 1 162 ? 18.234 -20.829 -17.986 1.00 97.50 162 THR A CA 1
ATOM 1320 C C . THR A 1 162 ? 18.756 -20.317 -16.640 1.00 97.50 162 THR A C 1
ATOM 1322 O O . THR A 1 162 ? 19.466 -21.039 -15.939 1.00 97.50 162 THR A O 1
ATOM 1325 N N . TYR A 1 163 ? 18.424 -19.077 -16.260 1.00 97.62 163 TYR A N 1
ATOM 1326 C CA . TYR A 1 163 ? 18.906 -18.463 -15.024 1.00 97.62 163 TYR A CA 1
ATOM 1327 C C . TYR A 1 163 ? 18.305 -19.168 -13.792 1.00 97.62 163 TYR A C 1
ATOM 1329 O O . TYR A 1 163 ? 17.079 -19.320 -13.729 1.00 97.62 163 TYR A O 1
ATOM 1337 N N . PRO A 1 164 ? 19.130 -19.618 -12.825 1.00 95.75 164 PRO A N 1
ATOM 1338 C CA . PRO A 1 164 ? 18.677 -20.503 -11.748 1.00 95.75 164 PRO A CA 1
ATOM 1339 C C . PRO A 1 164 ? 18.078 -19.766 -10.541 1.00 95.75 164 PRO A C 1
ATOM 1341 O O . PRO A 1 164 ? 17.535 -20.410 -9.649 1.00 95.75 164 PRO A O 1
ATOM 1344 N N . TYR A 1 165 ? 18.208 -18.440 -10.486 1.00 95.56 165 TYR A N 1
ATOM 1345 C CA . TYR A 1 165 ? 17.680 -17.604 -9.405 1.00 95.56 165 TYR A CA 1
ATOM 1346 C C . TYR A 1 165 ? 16.430 -16.848 -9.864 1.00 95.56 165 TYR A C 1
ATOM 1348 O O . TYR A 1 165 ? 16.012 -16.973 -11.017 1.00 95.56 165 TYR A O 1
ATOM 1356 N N . PHE A 1 166 ? 15.833 -16.062 -8.962 1.00 95.19 166 PHE A N 1
ATOM 1357 C CA . PHE A 1 166 ? 14.612 -15.314 -9.241 1.00 95.19 166 PHE A CA 1
ATOM 1358 C C . PHE A 1 166 ? 14.696 -14.517 -10.548 1.00 95.19 166 PHE A C 1
ATOM 1360 O O . PHE A 1 166 ? 15.624 -13.730 -10.768 1.00 95.19 166 PHE A O 1
ATOM 1367 N N . LYS A 1 167 ? 13.688 -14.712 -11.398 1.00 95.19 167 LYS A N 1
ATOM 1368 C CA . LYS A 1 167 ? 13.513 -14.018 -12.669 1.00 95.19 167 LYS A CA 1
ATOM 1369 C C . LYS A 1 167 ? 12.033 -13.718 -12.874 1.00 95.19 167 LYS A C 1
ATOM 1371 O O . LYS A 1 167 ? 11.197 -14.593 -12.707 1.00 95.19 167 LYS A O 1
ATOM 1376 N N . GLN A 1 168 ? 11.727 -12.487 -13.254 1.00 95.81 168 GLN A N 1
ATOM 1377 C CA . GLN A 1 168 ? 10.370 -12.016 -13.521 1.00 95.81 168 GLN A CA 1
ATOM 1378 C C . GLN A 1 168 ? 10.369 -11.158 -14.781 1.00 95.81 168 GLN A C 1
ATOM 1380 O O . GLN A 1 168 ? 11.322 -10.419 -15.040 1.00 95.81 168 GLN A O 1
ATOM 1385 N N . ILE A 1 169 ? 9.280 -11.210 -15.543 1.00 97.56 169 ILE A N 1
ATOM 1386 C CA . ILE A 1 169 ? 9.064 -10.342 -16.702 1.00 97.56 169 ILE A CA 1
ATOM 1387 C C . ILE A 1 169 ? 8.037 -9.265 -16.345 1.00 97.56 169 ILE A C 1
ATOM 1389 O O . ILE A 1 169 ? 7.096 -9.494 -15.591 1.00 97.56 169 ILE A O 1
ATOM 1393 N N . SER A 1 170 ? 8.210 -8.064 -16.886 1.00 96.94 170 SER A N 1
ATOM 1394 C CA . SER A 1 170 ? 7.189 -7.022 -16.816 1.00 96.94 170 SER A CA 1
ATOM 1395 C C . SER A 1 170 ? 6.983 -6.345 -18.161 1.00 96.94 170 SER A C 1
ATOM 1397 O O . SER A 1 170 ? 7.976 -5.982 -18.801 1.00 96.94 170 SER A O 1
ATOM 1399 N N . ALA A 1 171 ? 5.730 -6.067 -18.505 1.00 97.88 171 ALA A N 1
ATOM 1400 C CA . ALA A 1 171 ? 5.362 -5.345 -19.718 1.00 97.88 171 ALA A CA 1
ATOM 1401 C C . ALA A 1 171 ? 4.890 -3.923 -19.398 1.00 97.88 171 ALA A C 1
ATOM 1403 O O . ALA A 1 171 ? 4.084 -3.728 -18.488 1.00 97.88 171 ALA A O 1
ATOM 1404 N N . THR A 1 172 ? 5.372 -2.928 -20.147 1.00 97.19 172 THR A N 1
ATOM 1405 C CA . THR A 1 172 ? 4.838 -1.562 -20.101 1.00 97.19 172 THR A CA 1
ATOM 1406 C C . THR A 1 172 ? 3.968 -1.321 -21.329 1.00 97.19 172 THR A C 1
ATOM 1408 O O . THR A 1 172 ? 4.451 -1.357 -22.453 1.00 97.19 172 THR A O 1
ATOM 1411 N N . MET A 1 173 ? 2.683 -1.059 -21.108 1.00 97.44 173 MET A N 1
ATOM 1412 C CA . MET A 1 173 ? 1.656 -1.032 -22.146 1.00 97.44 173 MET A CA 1
ATOM 1413 C C . MET A 1 173 ? 1.238 0.404 -22.478 1.00 97.44 173 MET A C 1
ATOM 1415 O O . MET A 1 173 ? 0.840 1.164 -21.595 1.00 97.44 173 MET A O 1
ATOM 1419 N N . THR A 1 174 ? 1.277 0.774 -23.755 1.00 97.44 174 THR A N 1
ATOM 1420 C CA . THR A 1 174 ? 0.632 1.990 -24.294 1.00 97.44 174 THR A CA 1
ATOM 1421 C C . THR A 1 174 ? -0.743 1.647 -24.879 1.00 97.44 174 THR A C 1
ATOM 1423 O O . THR A 1 174 ? -1.125 0.478 -24.927 1.00 97.44 174 THR A O 1
ATOM 1426 N N . SER A 1 175 ? -1.477 2.645 -25.379 1.00 97.19 175 SER A N 1
ATOM 1427 C CA . SER A 1 175 ? -2.747 2.427 -26.099 1.00 97.19 175 SER A CA 1
ATOM 1428 C C . SER A 1 175 ? -2.634 1.419 -27.253 1.00 97.19 175 SER A C 1
ATOM 1430 O O . SER A 1 175 ? -3.529 0.601 -27.443 1.00 97.19 175 SER A O 1
ATOM 1432 N N . GLU A 1 176 ? -1.515 1.419 -27.981 1.00 97.12 176 GLU A N 1
ATOM 1433 C CA . GLU A 1 176 ? -1.295 0.527 -29.128 1.00 97.12 176 GLU A CA 1
ATOM 1434 C C . GLU A 1 176 ? -0.982 -0.925 -28.731 1.00 97.12 176 GLU A C 1
ATOM 1436 O O . GLU A 1 176 ? -1.002 -1.810 -29.584 1.00 97.12 176 GLU A O 1
ATOM 1441 N N . HIS A 1 177 ? -0.702 -1.192 -27.450 1.00 98.12 177 HIS A N 1
ATOM 1442 C CA . HIS A 1 177 ? -0.394 -2.544 -26.975 1.00 98.12 177 HIS A CA 1
ATOM 1443 C C . HIS A 1 177 ? -1.637 -3.396 -26.699 1.00 98.12 177 HIS A C 1
ATOM 1445 O O . HIS A 1 177 ? -1.510 -4.599 -26.491 1.00 98.12 177 HIS A O 1
ATOM 1451 N N . LEU A 1 178 ? -2.832 -2.801 -26.672 1.00 98.06 178 LEU A N 1
ATOM 1452 C CA . LEU A 1 178 ? -4.047 -3.423 -26.136 1.00 98.06 178 LEU A CA 1
ATOM 1453 C C . LEU A 1 178 ? -4.721 -4.412 -27.105 1.00 98.06 178 LEU A C 1
ATOM 1455 O O . LEU A 1 178 ? -5.937 -4.395 -27.284 1.00 98.06 178 LEU A O 1
ATOM 1459 N N . ASN A 1 179 ? -3.933 -5.292 -27.722 1.00 98.25 179 ASN A N 1
ATOM 1460 C CA . ASN A 1 179 ? -4.418 -6.418 -28.512 1.00 98.25 179 ASN A CA 1
ATOM 1461 C C . ASN A 1 179 ? -4.390 -7.695 -27.661 1.00 98.25 179 ASN A C 1
ATOM 1463 O O . ASN A 1 179 ? -3.324 -8.233 -27.366 1.00 98.25 179 ASN A O 1
ATOM 1467 N N . VAL A 1 180 ? -5.572 -8.184 -27.285 1.00 98.56 180 VAL A N 1
ATOM 1468 C CA . VAL A 1 180 ? -5.754 -9.372 -26.433 1.00 98.56 180 VAL A CA 1
ATOM 1469 C C . VAL A 1 180 ? -5.152 -10.630 -27.065 1.00 98.56 180 VAL A C 1
ATOM 1471 O O . VAL A 1 180 ? -4.519 -11.423 -26.371 1.00 98.56 180 VAL A O 1
ATOM 1474 N N . ASP A 1 181 ? -5.313 -10.819 -28.373 1.00 98.44 181 ASP A N 1
ATOM 1475 C CA . ASP A 1 181 ? -4.883 -12.041 -29.053 1.00 98.44 181 ASP A CA 1
ATOM 1476 C C . ASP A 1 181 ? -3.366 -12.112 -29.205 1.00 98.44 181 ASP A C 1
ATOM 1478 O O . ASP A 1 181 ? -2.770 -13.142 -28.879 1.00 98.44 181 ASP A O 1
ATOM 1482 N N . GLU A 1 182 ? -2.744 -11.018 -29.657 1.00 98.25 182 GLU A N 1
ATOM 1483 C CA . GLU A 1 182 ? -1.283 -10.925 -29.749 1.00 98.25 182 GLU A CA 1
ATOM 1484 C C . GLU A 1 182 ? -0.651 -11.041 -28.352 1.00 98.25 182 GLU A C 1
ATOM 1486 O O . GLU A 1 182 ? 0.306 -11.791 -28.172 1.00 98.25 182 GLU A O 1
ATOM 1491 N N . PHE A 1 183 ? -1.224 -10.371 -27.344 1.00 98.50 183 PHE A N 1
ATOM 1492 C CA . PHE A 1 183 ? -0.728 -10.433 -25.970 1.00 98.50 183 PHE A CA 1
ATOM 1493 C C . PHE A 1 183 ? -0.758 -11.860 -25.413 1.00 98.50 183 PHE A C 1
ATOM 1495 O O . PHE A 1 183 ? 0.256 -12.356 -24.928 1.00 98.50 183 PHE A O 1
ATOM 1502 N N . VAL A 1 184 ? -1.902 -12.549 -25.507 1.00 98.44 184 VAL A N 1
ATOM 1503 C CA . VAL A 1 184 ? -2.044 -13.917 -24.985 1.00 98.44 184 VAL A CA 1
ATOM 1504 C C . VAL A 1 184 ? -1.123 -14.890 -25.720 1.00 98.44 184 VAL A C 1
ATOM 1506 O O . VAL A 1 184 ? -0.536 -15.763 -25.084 1.00 98.44 184 VAL A O 1
ATOM 1509 N N . LYS A 1 185 ? -0.941 -14.731 -27.038 1.00 98.44 185 LYS A N 1
ATOM 1510 C CA . LYS A 1 185 ? 0.024 -15.533 -27.802 1.00 98.44 185 LYS A CA 1
ATOM 1511 C C . LYS A 1 185 ? 1.434 -15.412 -27.218 1.00 98.44 185 LYS A C 1
ATOM 1513 O O . LYS A 1 185 ? 2.097 -16.430 -27.028 1.00 98.44 185 LYS A O 1
ATOM 1518 N N . ASP A 1 186 ? 1.868 -14.196 -26.903 1.00 98.38 186 ASP A N 1
ATOM 1519 C CA . ASP A 1 186 ? 3.207 -13.969 -26.364 1.00 98.38 186 ASP A CA 1
ATOM 1520 C C . ASP A 1 186 ? 3.346 -14.447 -24.910 1.00 98.38 186 ASP A C 1
ATOM 1522 O O . ASP A 1 186 ? 4.403 -14.960 -24.547 1.00 98.38 186 ASP A O 1
ATOM 1526 N N . ILE A 1 187 ? 2.280 -14.377 -24.098 1.00 98.44 187 ILE A N 1
ATOM 1527 C CA . ILE A 1 187 ? 2.244 -15.010 -22.766 1.00 98.44 187 ILE A CA 1
ATOM 1528 C C . ILE A 1 187 ? 2.540 -16.511 -22.878 1.00 98.44 187 ILE A C 1
ATOM 1530 O O . ILE A 1 187 ? 3.432 -17.009 -22.194 1.00 98.44 187 ILE A O 1
ATOM 1534 N N . TYR A 1 188 ? 1.846 -17.227 -23.769 1.00 98.25 188 TYR A N 1
ATOM 1535 C CA . TYR A 1 188 ? 2.074 -18.663 -23.963 1.00 98.25 188 TYR A CA 1
ATOM 1536 C C . TYR A 1 188 ? 3.449 -18.976 -24.561 1.00 98.25 188 TYR A C 1
ATOM 1538 O O . TYR A 1 188 ? 4.047 -19.991 -24.211 1.00 98.25 188 TYR A O 1
ATOM 1546 N N . MET A 1 189 ? 3.970 -18.115 -25.438 1.00 98.06 189 MET A N 1
ATOM 1547 C CA . MET A 1 189 ? 5.326 -18.262 -25.968 1.00 98.06 189 MET A CA 1
ATOM 1548 C C . MET A 1 189 ? 6.369 -18.172 -24.845 1.00 98.06 189 MET A C 1
ATOM 1550 O O . MET A 1 189 ? 7.252 -19.021 -24.768 1.00 98.06 189 MET A O 1
ATOM 1554 N N . LEU A 1 190 ? 6.258 -17.174 -23.961 1.00 98.12 190 LEU A N 1
ATOM 1555 C CA . LEU A 1 190 ? 7.167 -17.014 -22.823 1.00 98.12 190 LEU A CA 1
ATOM 1556 C C . LEU A 1 190 ? 7.021 -18.161 -21.818 1.00 98.12 190 LEU A C 1
ATOM 1558 O O . LEU A 1 190 ? 8.024 -18.709 -21.370 1.00 98.12 190 LEU A O 1
ATOM 1562 N N . GLU A 1 191 ? 5.797 -18.588 -21.514 1.00 96.88 191 GLU A N 1
ATOM 1563 C CA . GLU A 1 191 ? 5.564 -19.774 -20.682 1.00 96.88 191 GLU A CA 1
ATOM 1564 C C . GLU A 1 191 ? 6.241 -21.022 -21.271 1.00 96.88 191 GLU A C 1
ATOM 1566 O O . GLU A 1 191 ? 6.887 -21.778 -20.550 1.00 96.88 191 GLU A O 1
ATOM 1571 N N . GLY A 1 192 ? 6.160 -21.213 -22.593 1.00 97.50 192 GLY A N 1
ATOM 1572 C CA . GLY A 1 192 ? 6.802 -22.325 -23.298 1.00 97.50 192 GLY A CA 1
ATOM 1573 C C . GLY A 1 192 ? 8.332 -22.345 -23.192 1.00 97.50 192 GLY A C 1
ATOM 1574 O O . GLY A 1 192 ? 8.935 -23.399 -23.379 1.00 97.50 192 GLY A O 1
ATOM 1575 N N . LEU A 1 193 ? 8.960 -21.214 -22.851 1.00 96.81 193 LEU A N 1
ATOM 1576 C CA . LEU A 1 193 ? 10.394 -21.116 -22.555 1.00 96.81 193 LEU A CA 1
ATOM 1577 C C . LEU A 1 193 ? 10.726 -21.426 -21.084 1.00 96.81 193 LEU A C 1
ATOM 1579 O O . LEU A 1 193 ? 11.898 -21.453 -20.722 1.00 96.81 193 LEU A O 1
ATOM 1583 N N . GLY A 1 194 ? 9.727 -21.666 -20.229 1.00 94.88 194 GLY A N 1
ATOM 1584 C CA . GLY A 1 194 ? 9.910 -22.011 -18.815 1.00 94.88 194 GLY A CA 1
ATOM 1585 C C . GLY A 1 194 ? 9.805 -20.833 -17.841 1.00 94.88 194 GLY A C 1
ATOM 1586 O O . GLY A 1 194 ? 10.278 -20.940 -16.709 1.00 94.88 194 GLY A O 1
ATOM 1587 N N . PHE A 1 195 ? 9.218 -19.707 -18.256 1.00 97.12 195 PHE A N 1
ATOM 1588 C CA . PHE A 1 195 ? 8.840 -18.630 -17.335 1.00 97.12 195 PHE A CA 1
ATOM 1589 C C . PHE A 1 195 ? 7.498 -18.938 -16.665 1.00 97.12 195 PHE A C 1
ATOM 1591 O O . PHE A 1 195 ? 6.565 -19.363 -17.339 1.00 97.12 195 PHE A O 1
ATOM 1598 N N . ASP A 1 196 ? 7.371 -18.658 -15.365 1.00 96.19 196 ASP A N 1
ATOM 1599 C CA . ASP A 1 196 ? 6.075 -18.689 -14.682 1.00 96.19 196 ASP A CA 1
ATOM 1600 C C . ASP A 1 196 ? 5.316 -17.385 -14.961 1.00 96.19 196 ASP A C 1
ATOM 1602 O O . ASP A 1 196 ? 5.418 -16.400 -14.228 1.00 96.19 196 ASP A O 1
ATOM 1606 N N . MET A 1 197 ? 4.545 -17.367 -16.048 1.00 97.38 197 MET A N 1
ATOM 1607 C CA . MET A 1 197 ? 3.793 -16.174 -16.444 1.00 97.38 197 MET A CA 1
ATOM 1608 C C . MET A 1 197 ? 2.540 -15.947 -15.586 1.00 97.38 197 MET A C 1
ATOM 1610 O O . MET A 1 197 ? 1.879 -14.918 -15.726 1.00 97.38 197 MET A O 1
ATOM 1614 N N . ALA A 1 198 ? 2.188 -16.878 -14.694 1.00 96.88 198 ALA A N 1
ATOM 1615 C CA . ALA A 1 198 ? 1.096 -16.685 -13.749 1.00 96.88 198 ALA A CA 1
ATOM 1616 C C . ALA A 1 198 ? 1.571 -15.887 -12.526 1.00 96.88 198 ALA A C 1
ATOM 1618 O O . ALA A 1 198 ? 0.939 -14.900 -12.157 1.00 96.88 198 ALA A O 1
ATOM 1619 N N . ASN A 1 199 ? 2.699 -16.271 -11.929 1.00 94.31 199 ASN A N 1
ATOM 1620 C CA . ASN A 1 199 ? 3.141 -15.706 -10.650 1.00 94.31 199 ASN A CA 1
ATOM 1621 C C . ASN A 1 199 ? 4.274 -14.677 -10.798 1.00 94.31 199 ASN A C 1
ATOM 1623 O O . ASN A 1 199 ? 4.318 -13.689 -10.061 1.00 94.31 199 ASN A O 1
ATOM 1627 N N . ASP A 1 200 ? 5.144 -14.844 -11.799 1.00 94.94 200 ASP A N 1
ATOM 1628 C CA . ASP A 1 200 ? 6.341 -14.025 -12.011 1.00 94.94 200 ASP A CA 1
ATOM 1629 C C . ASP A 1 200 ? 6.214 -13.098 -13.230 1.00 94.94 200 ASP A C 1
ATOM 1631 O O . ASP A 1 200 ? 7.180 -12.816 -13.946 1.00 94.94 200 ASP A O 1
ATOM 1635 N N . PHE A 1 201 ? 5.016 -12.542 -13.427 1.00 97.44 201 PHE A N 1
ATOM 1636 C CA . PHE A 1 201 ? 4.730 -11.548 -14.458 1.00 97.44 201 PHE A CA 1
ATOM 1637 C C . PHE A 1 201 ? 3.802 -10.438 -13.955 1.00 97.44 201 PHE A C 1
ATOM 1639 O O . PHE A 1 201 ? 2.897 -10.677 -13.155 1.00 97.44 201 PHE A O 1
ATOM 1646 N N . TYR A 1 202 ? 4.016 -9.210 -14.434 1.00 96.69 202 TYR A N 1
ATOM 1647 C CA . TYR A 1 202 ? 3.081 -8.112 -14.200 1.00 96.69 202 TYR A CA 1
ATOM 1648 C C . TYR A 1 202 ? 3.061 -7.072 -15.327 1.00 96.69 202 TYR A C 1
ATOM 1650 O O . TYR A 1 202 ? 4.030 -6.868 -16.063 1.00 96.69 202 TYR A O 1
ATOM 1658 N N . ILE A 1 203 ? 1.926 -6.393 -15.427 1.00 97.38 203 ILE A N 1
ATOM 1659 C CA . ILE A 1 203 ? 1.581 -5.380 -16.411 1.00 97.38 203 ILE A CA 1
ATOM 1660 C C . ILE A 1 203 ? 1.626 -4.014 -15.735 1.00 97.38 203 ILE A C 1
ATOM 1662 O O . ILE A 1 203 ? 1.039 -3.790 -14.678 1.00 97.38 203 ILE A O 1
ATOM 1666 N N . MET A 1 204 ? 2.293 -3.078 -16.393 1.00 95.50 204 MET A N 1
ATOM 1667 C CA . MET A 1 204 ? 2.229 -1.654 -16.101 1.00 95.50 204 MET A CA 1
ATOM 1668 C C . MET A 1 204 ? 1.649 -0.946 -17.315 1.00 95.50 204 MET A C 1
ATOM 1670 O O . MET A 1 204 ? 1.879 -1.366 -18.448 1.00 95.50 204 MET A O 1
ATOM 1674 N N . PHE A 1 205 ? 0.975 0.175 -17.105 1.00 96.81 205 PHE A N 1
ATOM 1675 C CA . PHE A 1 205 ? 0.576 1.053 -18.197 1.00 96.81 205 PHE A CA 1
ATOM 1676 C C . PHE A 1 205 ? 1.495 2.273 -18.239 1.00 96.81 205 PHE A C 1
ATOM 1678 O O . PHE A 1 205 ? 1.890 2.822 -17.211 1.00 96.81 205 PHE A O 1
ATOM 1685 N N . ALA A 1 206 ? 1.885 2.678 -19.443 1.00 96.31 206 ALA A N 1
ATOM 1686 C CA . ALA A 1 206 ? 2.621 3.914 -19.639 1.00 96.31 206 ALA A CA 1
ATOM 1687 C C . ALA A 1 206 ? 1.669 5.094 -19.439 1.00 96.31 206 ALA A C 1
ATOM 1689 O O . ALA A 1 206 ? 0.658 5.185 -20.134 1.00 96.31 206 ALA A O 1
ATOM 1690 N N . TYR A 1 207 ? 2.017 6.012 -18.540 1.00 95.25 207 TYR A N 1
ATOM 1691 C CA . TYR A 1 207 ? 1.318 7.285 -18.388 1.00 95.25 207 TYR A CA 1
ATOM 1692 C C . TYR A 1 207 ? 2.007 8.374 -19.207 1.00 95.25 207 TYR A C 1
ATOM 1694 O O . TYR A 1 207 ? 3.219 8.305 -19.412 1.00 95.25 207 TYR A O 1
ATOM 1702 N N . GLN A 1 208 ? 1.263 9.392 -19.642 1.00 94.62 208 GLN A N 1
ATOM 1703 C CA . GLN A 1 208 ? 1.798 10.495 -20.445 1.00 94.62 208 GLN A CA 1
ATOM 1704 C C . GLN A 1 208 ? 2.759 11.375 -19.625 1.00 94.62 208 GLN A C 1
ATOM 1706 O O . GLN A 1 208 ? 2.365 12.411 -19.100 1.00 94.62 208 GLN A O 1
ATOM 1711 N N . SER A 1 209 ? 4.016 10.954 -19.480 1.00 93.94 209 SER A N 1
ATOM 1712 C CA . SER A 1 209 ? 5.007 11.704 -18.709 1.00 93.94 209 SER A CA 1
ATOM 1713 C C . SER A 1 209 ? 5.474 12.954 -19.447 1.00 93.94 209 SER A C 1
ATOM 1715 O O . SER A 1 209 ? 5.737 12.913 -20.651 1.00 93.94 209 SER A O 1
ATOM 1717 N N . ALA A 1 210 ? 5.698 14.033 -18.694 1.00 91.12 210 ALA A N 1
ATOM 1718 C CA . ALA A 1 210 ? 6.290 15.268 -19.207 1.00 91.12 210 ALA A CA 1
ATOM 1719 C C . ALA A 1 210 ? 7.721 15.077 -19.758 1.00 91.12 210 ALA A C 1
ATOM 1721 O O . ALA A 1 210 ? 8.205 15.903 -20.527 1.00 91.12 210 ALA A O 1
ATOM 1722 N N . ASN A 1 211 ? 8.393 13.984 -19.381 1.00 92.38 211 ASN A N 1
ATOM 1723 C CA . ASN A 1 211 ? 9.775 13.678 -19.749 1.00 92.38 211 ASN A CA 1
ATOM 1724 C C . ASN A 1 211 ? 9.907 12.555 -20.791 1.00 92.38 211 ASN A C 1
ATOM 1726 O O . ASN A 1 211 ? 11.006 12.045 -20.991 1.00 92.38 211 ASN A O 1
ATOM 1730 N N . ALA A 1 212 ? 8.822 12.130 -21.442 1.00 92.38 212 ALA A N 1
ATOM 1731 C CA . ALA A 1 212 ? 8.884 11.081 -22.460 1.00 92.38 212 ALA A CA 1
ATOM 1732 C C . ALA A 1 212 ? 9.925 11.391 -23.560 1.00 92.38 212 ALA A C 1
ATOM 1734 O O . ALA A 1 212 ? 10.072 12.533 -23.994 1.00 92.38 212 ALA A O 1
ATOM 1735 N N . ASN A 1 213 ? 10.652 10.372 -24.035 1.00 83.69 213 ASN A N 1
ATOM 1736 C CA . ASN A 1 213 ? 11.685 10.553 -25.068 1.00 83.69 213 ASN A CA 1
ATOM 1737 C C . ASN A 1 213 ? 11.100 10.866 -26.448 1.00 83.69 213 ASN A C 1
ATOM 1739 O O . ASN A 1 213 ? 11.740 11.542 -27.254 1.00 83.69 213 ASN A O 1
ATOM 1743 N N . LYS A 1 214 ? 9.938 10.286 -26.753 1.00 86.94 214 LYS A N 1
ATOM 1744 C CA . LYS A 1 214 ? 9.241 10.415 -28.034 1.00 86.94 214 LYS A CA 1
ATOM 1745 C C . LYS A 1 214 ? 7.738 10.431 -27.791 1.00 86.94 214 LYS A C 1
ATOM 1747 O O . LYS A 1 214 ? 7.274 10.025 -26.726 1.00 86.94 214 LYS A O 1
ATOM 1752 N N . GLU A 1 215 ? 6.988 10.852 -28.800 1.00 89.69 215 GLU A N 1
ATOM 1753 C CA . GLU A 1 215 ? 5.532 10.783 -28.764 1.00 89.69 215 GLU A CA 1
ATOM 1754 C C . GLU A 1 215 ? 5.046 9.330 -28.668 1.00 89.69 215 GLU A C 1
ATOM 1756 O O . GLU A 1 215 ? 5.512 8.431 -29.371 1.00 89.69 215 GLU A O 1
ATOM 1761 N N . PHE A 1 216 ? 4.096 9.113 -27.769 1.00 95.00 216 PHE A N 1
ATOM 1762 C CA . PHE A 1 216 ? 3.287 7.909 -27.651 1.00 95.00 216 PHE A CA 1
ATOM 1763 C C . PHE A 1 216 ? 1.953 8.317 -27.022 1.00 95.00 216 PHE A C 1
ATOM 1765 O O . PHE A 1 216 ? 1.863 9.384 -26.413 1.00 95.00 216 PHE A O 1
ATOM 1772 N N . ALA A 1 217 ? 0.942 7.460 -27.142 1.00 95.44 217 ALA A N 1
ATOM 1773 C CA . ALA A 1 217 ? -0.354 7.680 -26.516 1.00 95.44 217 ALA A CA 1
ATOM 1774 C C . ALA A 1 217 ? -0.552 6.734 -25.324 1.00 95.44 217 ALA A C 1
ATOM 1776 O O . ALA A 1 217 ? -0.584 5.507 -25.490 1.00 95.44 217 ALA A O 1
ATOM 1777 N N . MET A 1 218 ? -0.714 7.306 -24.128 1.00 95.81 218 MET A N 1
ATOM 1778 C CA . MET A 1 218 ? -1.211 6.595 -22.943 1.00 95.81 218 MET A CA 1
ATOM 1779 C C . MET A 1 218 ? -2.562 5.922 -23.240 1.00 95.81 218 MET A C 1
ATOM 1781 O O . MET A 1 218 ? -3.395 6.467 -23.964 1.00 95.81 218 MET A O 1
ATOM 1785 N N . ALA A 1 219 ? -2.786 4.732 -22.681 1.00 97.12 219 ALA A N 1
ATOM 1786 C CA . ALA A 1 219 ? -4.072 4.048 -22.787 1.00 97.12 219 ALA A CA 1
ATOM 1787 C C . ALA A 1 219 ? -5.170 4.790 -22.004 1.00 97.12 219 ALA A C 1
ATOM 1789 O O . ALA A 1 219 ? -4.941 5.241 -20.881 1.00 97.12 219 ALA A O 1
ATOM 1790 N N . SER A 1 220 ? -6.370 4.903 -22.581 1.00 97.25 220 SER A N 1
ATOM 1791 C CA . SER A 1 220 ? -7.522 5.451 -21.861 1.00 97.25 220 SER A CA 1
ATOM 1792 C C . SER A 1 220 ? -8.041 4.460 -20.816 1.00 97.25 220 SER A C 1
ATOM 1794 O O . SER A 1 220 ? -7.868 3.248 -20.952 1.00 97.25 220 SER A O 1
ATOM 1796 N N . ASP A 1 221 ? -8.720 4.979 -19.791 1.00 95.62 221 ASP A N 1
ATOM 1797 C CA . ASP A 1 221 ? -9.314 4.171 -18.715 1.00 95.62 221 ASP A CA 1
ATOM 1798 C C . ASP A 1 221 ? -10.279 3.100 -19.271 1.00 95.62 221 ASP A C 1
ATOM 1800 O O . ASP A 1 221 ? -10.246 1.935 -18.877 1.00 95.62 221 ASP A O 1
ATOM 1804 N N . GLU A 1 222 ? -11.071 3.472 -20.282 1.00 98.06 222 GLU A N 1
ATOM 1805 C CA . GLU A 1 222 ? -11.971 2.562 -20.998 1.00 98.06 222 GLU A CA 1
ATOM 1806 C C . GLU A 1 222 ? -11.217 1.493 -21.800 1.00 98.06 222 GLU A C 1
ATOM 1808 O O . GLU A 1 222 ? -11.576 0.317 -21.752 1.00 98.06 222 GLU A O 1
ATOM 1813 N N . ALA A 1 223 ? -10.150 1.867 -22.513 1.00 98.50 223 ALA A N 1
ATOM 1814 C CA . ALA A 1 223 ? -9.386 0.911 -23.307 1.00 98.50 223 ALA A CA 1
ATOM 1815 C C . ALA A 1 223 ? -8.699 -0.136 -22.416 1.00 98.50 223 ALA A C 1
ATOM 1817 O O . ALA A 1 223 ? -8.710 -1.323 -22.742 1.00 98.50 223 ALA A O 1
ATOM 1818 N N . MET A 1 224 ? -8.161 0.277 -21.264 1.00 98.44 224 MET A N 1
ATOM 1819 C CA . MET A 1 224 ? -7.568 -0.643 -20.286 1.00 98.44 224 MET A CA 1
ATOM 1820 C C . MET A 1 224 ? -8.610 -1.589 -19.682 1.00 98.44 224 MET A C 1
ATOM 1822 O O . MET A 1 224 ? -8.349 -2.786 -19.565 1.00 98.44 224 MET A O 1
ATOM 1826 N N . LEU A 1 225 ? -9.806 -1.082 -19.357 1.00 98.56 225 LEU A N 1
ATOM 1827 C CA . LEU A 1 225 ? -10.921 -1.911 -18.897 1.00 98.56 225 LEU A CA 1
ATOM 1828 C C . LEU A 1 225 ? -11.332 -2.947 -19.955 1.00 98.56 225 LEU A C 1
ATOM 1830 O O . LEU A 1 225 ? -11.509 -4.121 -19.633 1.00 98.56 225 LEU A O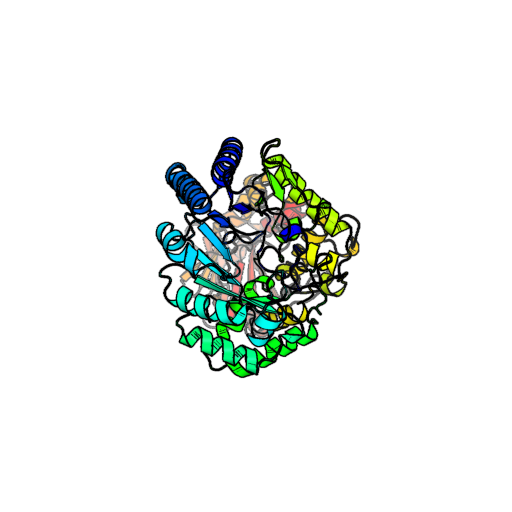 1
ATOM 1834 N N . ASN A 1 226 ? -11.472 -2.532 -21.214 1.00 98.69 226 ASN A N 1
ATOM 1835 C CA . ASN A 1 226 ? -11.865 -3.423 -22.306 1.00 98.69 226 ASN A CA 1
ATOM 1836 C C . ASN A 1 226 ? -10.797 -4.488 -22.585 1.00 98.69 226 ASN A C 1
ATOM 1838 O O . ASN A 1 226 ? -11.136 -5.654 -22.789 1.00 98.69 226 ASN A O 1
ATOM 1842 N N . PHE A 1 227 ? -9.516 -4.118 -22.519 1.00 98.75 227 PHE A N 1
ATOM 1843 C CA . PHE A 1 227 ? -8.407 -5.065 -22.621 1.00 98.75 227 PHE A CA 1
ATOM 1844 C C . PHE A 1 227 ? -8.463 -6.124 -21.514 1.00 98.75 227 PHE A C 1
ATOM 1846 O O . PHE A 1 227 ? -8.413 -7.318 -21.804 1.00 98.75 227 PHE A O 1
ATOM 1853 N N . TYR A 1 228 ? -8.655 -5.708 -20.260 1.00 98.56 228 TYR A N 1
ATOM 1854 C CA . TYR A 1 228 ? -8.836 -6.629 -19.137 1.00 98.56 228 TYR A CA 1
ATOM 1855 C C . TYR A 1 228 ? -10.046 -7.552 -19.321 1.00 98.56 228 TYR A C 1
ATOM 1857 O O . TYR A 1 228 ? -9.917 -8.758 -19.129 1.00 98.56 228 TYR A O 1
ATOM 1865 N N . LYS A 1 229 ? -11.201 -7.028 -19.751 1.00 98.62 229 LYS A N 1
ATOM 1866 C CA . LYS A 1 229 ? -12.396 -7.848 -20.016 1.00 98.62 229 LYS A CA 1
ATOM 1867 C C . LYS A 1 229 ? -12.146 -8.895 -21.099 1.00 98.62 229 LYS A C 1
ATOM 1869 O O . LYS A 1 229 ? -12.558 -10.041 -20.940 1.00 98.62 229 LYS A O 1
ATOM 1874 N N . GLY A 1 230 ? -11.437 -8.522 -22.163 1.00 98.69 230 GLY A N 1
ATOM 1875 C CA . GLY A 1 230 ? -11.045 -9.456 -23.214 1.00 98.69 230 GLY A CA 1
ATOM 1876 C C . GLY A 1 230 ? -10.073 -10.531 -22.719 1.00 98.69 230 GLY A C 1
ATOM 1877 O O . GLY A 1 230 ? -10.268 -11.707 -23.021 1.00 98.69 230 GLY A O 1
ATOM 1878 N N . LEU A 1 231 ? -9.075 -10.162 -21.905 1.00 98.56 231 LEU A N 1
ATOM 1879 C CA . LEU A 1 231 ? -8.189 -11.132 -21.251 1.00 98.56 231 LEU A CA 1
ATOM 1880 C C . LEU A 1 231 ? -8.969 -12.081 -20.340 1.00 98.56 231 LEU A C 1
ATOM 1882 O O . LEU A 1 231 ? -8.757 -13.288 -20.402 1.00 98.56 231 LEU A O 1
ATOM 1886 N N . ARG A 1 232 ? -9.889 -11.551 -19.529 1.00 98.00 232 ARG A N 1
ATOM 1887 C CA . ARG A 1 232 ? -10.708 -12.338 -18.604 1.00 98.00 232 ARG A CA 1
ATOM 1888 C C . ARG A 1 232 ? -11.536 -13.373 -19.350 1.00 98.00 232 ARG A C 1
ATOM 1890 O O . ARG A 1 232 ? -11.499 -14.537 -18.976 1.00 98.00 232 ARG A O 1
ATOM 1897 N N . GLU A 1 233 ? -12.218 -12.985 -20.426 1.00 98.19 233 GLU A N 1
ATOM 1898 C CA . GLU A 1 233 ? -12.995 -13.930 -21.235 1.00 98.19 233 GLU A CA 1
ATOM 1899 C C . GLU A 1 233 ? -12.102 -15.003 -21.871 1.00 98.19 233 GLU A C 1
ATOM 1901 O O . GLU A 1 233 ? -12.423 -16.189 -21.824 1.00 98.19 233 GLU A O 1
ATOM 1906 N N . LYS A 1 234 ? -10.948 -14.603 -22.418 1.00 98.19 234 LYS A N 1
ATOM 1907 C CA . LYS A 1 234 ? -10.028 -15.517 -23.102 1.00 98.19 234 LYS A CA 1
ATOM 1908 C C . LYS A 1 234 ? -9.292 -16.475 -22.158 1.00 98.19 234 LYS A C 1
ATOM 1910 O O . LYS A 1 234 ? -8.881 -17.549 -22.590 1.00 98.19 234 LYS A O 1
ATOM 1915 N N . LEU A 1 235 ? -9.098 -16.094 -20.894 1.00 97.88 235 LEU A N 1
ATOM 1916 C CA . LEU A 1 235 ? -8.280 -16.830 -19.923 1.00 97.88 235 LEU A CA 1
ATOM 1917 C C . LEU A 1 235 ? -9.081 -17.472 -18.780 1.00 97.88 235 LEU A C 1
ATOM 1919 O O . LEU A 1 235 ? -8.463 -18.131 -17.943 1.00 97.88 235 LEU A O 1
ATOM 1923 N N . LYS A 1 236 ? -10.413 -17.319 -18.738 1.00 96.06 236 LYS A N 1
ATOM 1924 C CA . LYS A 1 236 ? -11.280 -17.747 -17.619 1.00 96.06 236 LYS A CA 1
ATOM 1925 C C . LYS A 1 236 ? -11.102 -19.205 -17.175 1.00 96.06 236 LYS A C 1
ATOM 1927 O O . LYS A 1 236 ? -11.127 -19.468 -15.979 1.00 96.06 236 LYS A O 1
ATOM 1932 N N . ASP A 1 237 ? -10.853 -20.118 -18.114 1.00 96.06 237 ASP A N 1
ATOM 1933 C CA . ASP A 1 237 ? -10.714 -21.563 -17.856 1.00 96.06 237 ASP A CA 1
ATOM 1934 C C . ASP A 1 237 ? -9.245 -22.024 -17.853 1.00 96.06 237 ASP A C 1
ATOM 1936 O O . ASP A 1 237 ? -8.927 -23.191 -18.078 1.00 96.06 237 ASP A O 1
ATOM 1940 N N . THR A 1 238 ? -8.316 -21.093 -17.638 1.00 97.06 238 THR A N 1
ATOM 1941 C CA . THR A 1 238 ? -6.873 -21.358 -17.628 1.00 97.06 238 THR A CA 1
ATOM 1942 C C . THR A 1 238 ? -6.285 -21.071 -16.252 1.00 97.06 238 THR A C 1
ATOM 1944 O O . THR A 1 238 ? -6.860 -20.338 -15.447 1.00 97.06 238 THR A O 1
ATOM 1947 N N . LYS A 1 239 ? -5.066 -21.562 -15.999 1.00 95.31 239 LYS A N 1
ATOM 1948 C CA . LYS A 1 239 ? -4.319 -21.235 -14.773 1.00 95.31 239 LYS A CA 1
ATOM 1949 C C . LYS A 1 239 ? -4.070 -19.728 -14.577 1.00 95.31 239 LYS A C 1
ATOM 1951 O O . LYS A 1 239 ? -3.773 -19.302 -13.467 1.00 95.31 239 LYS A O 1
ATOM 1956 N N . TYR A 1 240 ? -4.193 -18.922 -15.637 1.00 97.94 240 TYR A N 1
ATOM 1957 C CA . TYR A 1 240 ? -3.966 -17.478 -15.589 1.00 97.94 240 TYR A CA 1
ATOM 1958 C C . TYR A 1 240 ? -5.164 -16.685 -15.066 1.00 97.94 240 TYR A C 1
ATOM 1960 O O . TYR A 1 240 ? -4.993 -15.510 -14.761 1.00 97.94 240 TYR A O 1
ATOM 1968 N N . ALA A 1 241 ? -6.353 -17.286 -14.933 1.00 96.56 241 ALA A N 1
ATOM 1969 C CA . ALA A 1 241 ? -7.540 -16.576 -14.453 1.00 96.56 241 ALA A CA 1
ATOM 1970 C C . ALA A 1 241 ? -7.298 -15.921 -13.082 1.00 96.56 241 ALA A C 1
ATOM 1972 O O . ALA A 1 241 ? -7.571 -14.739 -12.905 1.00 96.56 241 ALA A O 1
ATOM 1973 N N . PHE A 1 242 ? -6.695 -16.655 -12.142 1.00 95.69 242 PHE A N 1
ATOM 1974 C CA . PHE A 1 242 ? -6.321 -16.111 -10.834 1.00 95.69 242 PHE A CA 1
ATOM 1975 C C . PHE A 1 242 ? -5.213 -15.052 -10.955 1.00 95.69 242 PHE A C 1
ATOM 1977 O O . PHE A 1 242 ? -5.302 -13.965 -10.389 1.00 95.69 242 PHE A O 1
ATOM 1984 N N . ALA A 1 243 ? -4.175 -15.335 -11.743 1.00 96.56 243 ALA A N 1
ATOM 1985 C CA . ALA A 1 243 ? -3.063 -14.412 -11.945 1.00 96.56 243 ALA A CA 1
ATOM 1986 C C . ALA A 1 243 ? -3.504 -13.054 -12.511 1.00 96.56 243 ALA A C 1
ATOM 1988 O O . ALA A 1 243 ? -3.024 -12.015 -12.056 1.00 96.56 243 ALA A O 1
ATOM 1989 N N . LEU A 1 244 ? -4.445 -13.050 -13.456 1.00 96.94 244 LEU A N 1
ATOM 1990 C CA . LEU A 1 244 ? -5.003 -11.843 -14.059 1.00 96.94 244 LEU A CA 1
ATOM 1991 C C . LEU A 1 244 ? -5.620 -10.914 -13.004 1.00 96.94 244 LEU A C 1
ATOM 1993 O O . LEU A 1 244 ? -5.419 -9.703 -13.055 1.00 96.94 244 LEU A O 1
ATOM 1997 N N . GLU A 1 245 ? -6.342 -11.484 -12.043 1.00 93.94 245 GLU A N 1
ATOM 1998 C CA . GLU A 1 245 ? -7.094 -10.750 -11.021 1.00 93.94 245 GLU A CA 1
ATOM 1999 C C . GLU A 1 245 ? -6.244 -10.321 -9.817 1.00 93.94 245 GLU A C 1
ATOM 2001 O O . GLU A 1 245 ? -6.614 -9.383 -9.112 1.00 93.94 245 GLU A O 1
ATOM 2006 N N . HIS A 1 246 ? -5.106 -10.983 -9.578 1.00 93.06 246 HIS A N 1
ATOM 2007 C CA . HIS A 1 246 ? -4.334 -10.813 -8.340 1.00 93.06 246 HIS A CA 1
ATOM 2008 C C . HIS A 1 246 ? -2.872 -10.398 -8.542 1.00 93.06 246 HIS A C 1
ATOM 2010 O O . HIS A 1 246 ? -2.312 -9.707 -7.690 1.00 93.06 246 HIS A O 1
ATOM 2016 N N . PHE A 1 247 ? -2.238 -10.781 -9.652 1.00 94.69 247 PHE A N 1
ATOM 2017 C CA . PHE A 1 247 ? -0.794 -10.608 -9.855 1.00 94.69 247 PHE A CA 1
ATOM 2018 C C . PHE A 1 247 ? -0.457 -9.705 -11.037 1.00 94.69 247 PHE A C 1
ATOM 2020 O O . PHE A 1 247 ? 0.390 -8.817 -10.907 1.00 94.69 247 PHE A O 1
ATOM 2027 N N . TRP A 1 248 ? -1.143 -9.862 -12.170 1.00 97.44 248 TRP A N 1
ATOM 2028 C CA . TRP A 1 248 ? -0.801 -9.139 -13.393 1.00 97.44 248 TRP A CA 1
ATOM 2029 C C . TRP A 1 248 ? -0.989 -7.631 -13.249 1.00 97.44 248 TRP A C 1
ATOM 2031 O O . TRP A 1 248 ? -0.176 -6.874 -13.760 1.00 97.44 248 TRP A O 1
ATOM 2041 N N . PHE A 1 249 ? -1.988 -7.177 -12.493 1.00 96.06 249 PHE A N 1
ATOM 2042 C CA . PHE A 1 249 ? -2.225 -5.752 -12.234 1.00 96.06 249 PHE A CA 1
ATOM 2043 C C . PHE A 1 249 ? -1.840 -5.318 -10.819 1.00 96.06 249 PHE A C 1
ATOM 2045 O O . PHE A 1 249 ? -2.304 -4.274 -10.367 1.00 96.06 249 PHE A O 1
ATOM 2052 N N . LYS A 1 250 ? -0.995 -6.087 -10.114 1.00 92.12 250 LYS A N 1
ATOM 2053 C CA . LYS A 1 250 ? -0.704 -5.900 -8.680 1.00 92.12 250 LYS A CA 1
ATOM 2054 C C . LYS A 1 250 ? -0.340 -4.468 -8.282 1.00 92.12 250 LYS A C 1
ATOM 2056 O O . LYS A 1 250 ? -0.762 -4.029 -7.220 1.00 92.12 250 LYS A O 1
ATOM 2061 N N . GLU A 1 251 ? 0.356 -3.720 -9.148 1.00 90.88 251 GLU A N 1
ATOM 2062 C C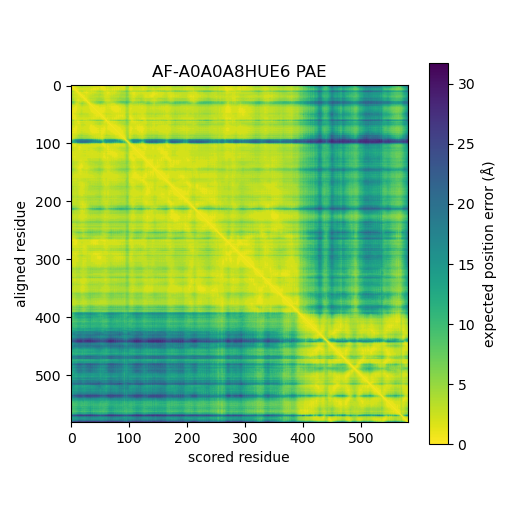A . GLU A 1 251 ? 0.693 -2.310 -8.899 1.00 90.88 251 GLU A CA 1
ATOM 2063 C C . GLU A 1 251 ? -0.556 -1.457 -8.628 1.00 90.88 251 GLU A C 1
ATOM 2065 O O . GLU A 1 251 ? -0.461 -0.472 -7.920 1.00 90.88 251 GLU A O 1
ATOM 2070 N N . PHE A 1 252 ? -1.733 -1.805 -9.145 1.00 92.12 252 PHE A N 1
ATOM 2071 C CA . PHE A 1 252 ? -2.933 -0.968 -9.063 1.00 92.12 252 PHE A CA 1
ATOM 2072 C C . PHE A 1 252 ? -3.947 -1.412 -8.001 1.00 92.12 252 PHE A C 1
ATOM 2074 O O . PHE A 1 252 ? -4.897 -0.676 -7.738 1.00 92.12 252 PHE A O 1
ATOM 2081 N N . LEU A 1 253 ? -3.789 -2.595 -7.399 1.00 89.94 253 LEU A N 1
ATOM 2082 C CA . LEU A 1 253 ? -4.850 -3.240 -6.614 1.00 89.94 253 LEU A CA 1
ATOM 2083 C C . LEU A 1 253 ? -4.857 -2.886 -5.117 1.00 89.94 253 LEU A C 1
ATOM 2085 O O . LEU A 1 253 ? -5.769 -3.293 -4.405 1.00 89.94 253 LEU A O 1
ATOM 2089 N N . GLY A 1 254 ? -3.907 -2.082 -4.641 1.00 85.56 254 GLY A N 1
ATOM 2090 C CA . GLY A 1 254 ? -3.724 -1.778 -3.220 1.00 85.56 254 GLY A CA 1
ATOM 2091 C C . GLY A 1 254 ? -2.432 -2.386 -2.669 1.00 85.56 254 GLY A C 1
ATOM 2092 O O . GLY A 1 254 ? -1.920 -3.377 -3.181 1.00 85.56 254 GLY A O 1
ATOM 2093 N N . GLY A 1 255 ? -1.875 -1.774 -1.620 1.00 84.31 255 GLY A N 1
ATOM 2094 C CA . GLY A 1 255 ? -0.632 -2.241 -0.985 1.00 84.31 255 GLY A CA 1
ATOM 2095 C C . GLY A 1 255 ? 0.663 -1.857 -1.716 1.00 84.31 255 GLY A C 1
ATOM 2096 O O . GLY A 1 255 ? 1.746 -2.180 -1.233 1.00 84.31 255 GLY A O 1
ATOM 2097 N N . TYR A 1 256 ? 0.571 -1.129 -2.833 1.00 89.25 256 TYR A N 1
ATOM 2098 C CA . TYR A 1 256 ? 1.709 -0.558 -3.558 1.00 89.25 256 TYR A CA 1
ATOM 2099 C C . TYR A 1 256 ? 1.892 0.946 -3.289 1.00 89.25 256 TYR A C 1
ATOM 2101 O O . TYR A 1 256 ? 1.046 1.626 -2.702 1.00 89.25 256 TYR A O 1
ATOM 2109 N N . CYS A 1 257 ? 3.039 1.487 -3.710 1.00 90.38 257 CYS A N 1
ATOM 2110 C CA . CYS A 1 257 ? 3.441 2.870 -3.436 1.00 90.38 257 CYS A CA 1
ATOM 2111 C C . CYS A 1 257 ? 2.476 3.922 -4.005 1.00 90.38 257 CYS A C 1
ATOM 2113 O O . CYS A 1 257 ? 2.232 4.952 -3.383 1.00 90.38 257 CYS A O 1
ATOM 2115 N N . ASN A 1 258 ? 1.896 3.654 -5.171 1.00 90.19 258 ASN A N 1
ATOM 2116 C CA . ASN A 1 258 ? 0.878 4.476 -5.822 1.00 90.19 258 ASN A CA 1
ATOM 2117 C C . ASN A 1 258 ? -0.471 4.454 -5.081 1.00 90.19 258 ASN A C 1
ATOM 2119 O O . ASN A 1 258 ? -1.276 5.350 -5.285 1.00 90.19 258 ASN A O 1
ATOM 2123 N N . ASN A 1 259 ? -0.707 3.486 -4.197 1.00 92.12 259 ASN A N 1
ATOM 2124 C CA . ASN A 1 259 ? -1.913 3.375 -3.376 1.00 92.12 259 ASN A CA 1
ATOM 2125 C C . ASN A 1 259 ? -1.739 3.951 -1.963 1.00 92.12 259 ASN A C 1
ATOM 2127 O O . ASN A 1 259 ? -2.540 3.695 -1.062 1.00 92.12 259 ASN A O 1
ATOM 2131 N N . SER A 1 260 ? -0.656 4.688 -1.736 1.00 93.25 260 SER A N 1
ATOM 2132 C CA . SER A 1 260 ? -0.329 5.268 -0.438 1.00 93.25 260 SER A CA 1
ATOM 2133 C C . SER A 1 260 ? -0.864 6.691 -0.333 1.00 93.25 260 SER A C 1
ATOM 2135 O O . SER A 1 260 ? -0.868 7.429 -1.312 1.00 93.25 260 SER A O 1
ATOM 2137 N N . ILE A 1 261 ? -1.263 7.107 0.875 1.00 94.38 261 ILE A N 1
ATOM 2138 C CA . ILE A 1 261 ? -1.613 8.514 1.125 1.00 94.38 261 ILE A CA 1
ATOM 2139 C C . ILE A 1 261 ? -0.379 9.382 0.871 1.00 94.38 261 ILE A C 1
ATOM 2141 O O . ILE A 1 261 ? -0.452 10.382 0.175 1.00 94.38 261 ILE A O 1
ATOM 2145 N N . ASN A 1 262 ? 0.778 8.972 1.383 1.00 94.44 262 ASN A N 1
ATOM 2146 C CA . ASN A 1 262 ? 2.051 9.591 1.056 1.00 94.44 262 ASN A CA 1
ATOM 2147 C C . ASN A 1 262 ? 3.082 8.485 0.811 1.00 94.44 262 ASN A C 1
ATOM 2149 O O . ASN A 1 262 ? 3.283 7.620 1.661 1.00 94.44 262 ASN A O 1
ATOM 2153 N N . CYS A 1 263 ? 3.705 8.484 -0.367 1.00 92.88 263 CYS A N 1
ATOM 2154 C CA . CYS A 1 263 ? 4.652 7.450 -0.782 1.00 92.88 263 CYS A CA 1
ATOM 2155 C C . CYS A 1 263 ? 6.104 7.723 -0.341 1.00 92.88 263 CYS A C 1
ATOM 2157 O O . CYS A 1 263 ? 7.021 7.040 -0.791 1.00 92.88 263 CYS A O 1
ATOM 2159 N N . SER A 1 264 ? 6.344 8.688 0.553 1.00 91.62 264 SER A N 1
ATOM 2160 C CA . SER A 1 264 ? 7.685 9.104 0.993 1.00 91.62 264 SER A CA 1
ATOM 2161 C C . SER A 1 264 ? 8.490 8.063 1.776 1.00 91.62 264 SER A C 1
ATOM 2163 O O . SER A 1 264 ? 9.640 8.322 2.114 1.00 91.62 264 SER A O 1
ATOM 2165 N N . ASN A 1 265 ? 7.912 6.903 2.098 1.00 87.50 265 ASN A N 1
ATOM 2166 C CA . ASN A 1 265 ? 8.599 5.844 2.842 1.00 87.50 265 ASN A CA 1
ATOM 2167 C C . ASN A 1 265 ? 9.666 5.107 2.000 1.00 87.50 265 ASN A C 1
ATOM 2169 O O . ASN A 1 265 ? 10.488 4.372 2.549 1.00 87.50 265 ASN A O 1
ATOM 2173 N N . HIS A 1 266 ? 9.652 5.287 0.676 1.00 92.06 266 HIS A N 1
ATOM 2174 C CA . HIS A 1 266 ? 10.655 4.739 -0.235 1.00 92.06 266 HIS A CA 1
ATOM 2175 C C . HIS A 1 266 ? 11.927 5.592 -0.262 1.00 92.06 266 HIS A C 1
ATOM 2177 O O . HIS A 1 266 ? 11.887 6.802 -0.046 1.00 92.06 266 HIS A O 1
ATOM 2183 N N . LEU A 1 267 ? 13.057 4.941 -0.542 1.00 96.00 267 LEU A N 1
ATOM 2184 C CA . LEU A 1 267 ? 14.368 5.573 -0.562 1.00 96.00 267 LEU A CA 1
ATOM 2185 C C . LEU A 1 267 ? 15.082 5.255 -1.871 1.00 96.00 267 LEU A C 1
ATOM 2187 O O . LEU A 1 267 ? 15.477 4.112 -2.111 1.00 96.00 267 LEU A O 1
ATOM 2191 N N . LEU A 1 268 ? 15.273 6.279 -2.699 1.00 97.94 268 LEU A N 1
ATOM 2192 C CA . LEU A 1 268 ? 16.166 6.224 -3.844 1.00 97.94 268 LEU A CA 1
ATOM 2193 C C . LEU A 1 268 ? 17.382 7.107 -3.592 1.00 97.94 268 LEU A C 1
ATOM 2195 O O . LEU A 1 268 ? 17.228 8.279 -3.259 1.00 97.94 268 LEU A O 1
ATOM 2199 N N . ILE A 1 269 ? 18.581 6.566 -3.800 1.00 98.38 269 ILE A N 1
ATOM 2200 C CA . ILE A 1 269 ? 19.833 7.318 -3.682 1.00 98.38 269 ILE A CA 1
ATOM 2201 C C . ILE A 1 269 ? 20.676 7.094 -4.934 1.00 98.38 269 ILE A C 1
ATOM 2203 O O . ILE A 1 269 ? 20.991 5.960 -5.302 1.00 98.38 269 ILE A O 1
ATOM 2207 N N . GLN A 1 270 ? 21.051 8.190 -5.583 1.00 97.44 270 GLN A N 1
ATOM 2208 C CA . GLN A 1 270 ? 22.026 8.200 -6.664 1.00 97.44 270 GLN A CA 1
ATOM 2209 C C . GLN A 1 270 ? 23.443 8.141 -6.097 1.00 97.44 270 GLN A C 1
ATOM 2211 O O . GLN A 1 270 ? 23.701 8.589 -4.981 1.00 97.44 270 GLN A O 1
ATOM 2216 N N . LYS A 1 271 ? 24.402 7.617 -6.863 1.00 96.06 271 LYS A N 1
ATOM 2217 C CA . LYS A 1 271 ? 25.782 7.442 -6.378 1.00 96.06 271 LYS A CA 1
ATOM 2218 C C . LYS A 1 271 ? 26.484 8.729 -5.910 1.00 96.06 271 LYS A C 1
ATOM 2220 O O . LYS A 1 271 ? 27.450 8.649 -5.166 1.00 96.06 271 LYS A O 1
ATOM 2225 N N . ASN A 1 272 ? 26.020 9.911 -6.316 1.00 96.50 272 ASN A N 1
ATOM 2226 C CA . ASN A 1 272 ? 26.528 11.202 -5.831 1.00 96.50 272 ASN A CA 1
ATOM 2227 C C . ASN A 1 272 ? 25.927 11.623 -4.467 1.00 96.50 272 ASN A C 1
ATOM 2229 O O . ASN A 1 272 ? 26.203 12.720 -3.984 1.00 96.50 272 ASN A O 1
ATOM 2233 N N . GLY A 1 273 ? 25.083 10.781 -3.865 1.00 97.81 273 GLY A N 1
ATOM 2234 C CA . GLY A 1 273 ? 24.367 11.029 -2.617 1.00 97.81 273 GLY A CA 1
ATOM 2235 C C . GLY A 1 273 ? 22.995 11.683 -2.793 1.00 97.81 273 GLY A C 1
ATOM 2236 O O . GLY A 1 273 ? 22.236 11.752 -1.824 1.00 97.81 273 GLY A O 1
ATOM 2237 N N . ASP A 1 274 ? 22.640 12.146 -3.995 1.00 98.06 274 ASP A N 1
ATOM 2238 C CA . ASP A 1 274 ? 21.345 12.777 -4.231 1.00 98.06 274 ASP A CA 1
ATOM 2239 C C . ASP A 1 274 ? 20.217 11.786 -3.962 1.00 98.06 274 ASP A C 1
ATOM 2241 O O . ASP A 1 274 ? 20.204 10.662 -4.461 1.00 98.06 274 ASP A O 1
ATOM 2245 N N . SER A 1 275 ? 19.280 12.212 -3.123 1.00 98.25 275 SER A N 1
ATOM 2246 C CA . SER A 1 275 ? 18.215 11.368 -2.601 1.00 98.25 275 SER A CA 1
ATOM 2247 C C . SER A 1 275 ? 16.860 11.829 -3.121 1.00 98.25 275 SER A C 1
ATOM 2249 O O . SER A 1 275 ? 16.552 13.023 -3.122 1.00 98.25 275 SER A O 1
ATOM 2251 N N . PHE A 1 276 ? 16.046 10.867 -3.536 1.00 97.88 276 PHE A N 1
ATOM 2252 C CA . PHE A 1 276 ? 14.688 11.046 -4.038 1.00 97.88 276 PHE A CA 1
ATOM 2253 C C . PHE A 1 276 ? 13.760 9.997 -3.410 1.00 97.88 276 PHE A C 1
ATOM 2255 O O . PHE A 1 276 ? 14.215 9.024 -2.808 1.00 97.88 276 PHE A O 1
ATOM 2262 N N . ILE A 1 277 ? 12.448 10.161 -3.591 1.00 95.94 277 ILE A N 1
ATOM 2263 C CA . ILE A 1 277 ? 11.442 9.216 -3.081 1.00 95.94 277 ILE A CA 1
ATOM 2264 C C . ILE A 1 277 ? 11.498 7.886 -3.849 1.00 95.94 277 ILE A C 1
ATOM 2266 O O . ILE A 1 277 ? 11.548 6.806 -3.272 1.00 95.94 277 ILE A O 1
ATOM 2270 N N . CYS A 1 278 ? 11.474 7.952 -5.178 1.00 94.88 278 CYS A N 1
ATOM 2271 C CA . CYS A 1 278 ? 11.450 6.789 -6.060 1.00 94.88 278 CYS A CA 1
ATOM 2272 C C . CYS A 1 278 ? 12.034 7.098 -7.445 1.00 94.88 278 CYS A C 1
ATOM 2274 O O . CYS A 1 278 ? 12.364 8.241 -7.776 1.00 94.88 278 CYS A O 1
ATOM 2276 N N . HIS A 1 279 ? 12.094 6.081 -8.304 1.00 93.31 279 HIS A N 1
ATOM 2277 C CA . HIS A 1 279 ? 12.618 6.218 -9.660 1.00 93.31 279 HIS A CA 1
ATOM 2278 C C . HIS A 1 279 ? 11.848 7.233 -10.522 1.00 93.31 279 HIS A C 1
ATOM 2280 O O . HIS A 1 279 ? 12.493 7.907 -11.318 1.00 93.31 279 HIS A O 1
ATOM 2286 N N . ARG A 1 280 ? 10.522 7.399 -10.343 1.00 94.12 280 ARG A N 1
ATOM 2287 C CA . ARG A 1 280 ? 9.719 8.420 -11.057 1.00 94.12 280 ARG A CA 1
ATOM 2288 C C . ARG A 1 280 ? 10.052 9.836 -10.583 1.00 94.12 280 ARG A C 1
ATOM 2290 O O . ARG A 1 280 ? 10.180 10.739 -11.401 1.00 94.12 280 ARG A O 1
ATOM 2297 N N . SER A 1 281 ? 10.266 10.030 -9.277 1.00 95.25 281 SER A N 1
ATOM 2298 C CA . SER A 1 281 ? 10.596 11.354 -8.724 1.00 95.25 281 SER A CA 1
ATOM 2299 C C . SER A 1 281 ? 11.953 11.901 -9.170 1.00 95.25 281 SER A C 1
ATOM 2301 O O . SER A 1 281 ? 12.123 13.111 -9.176 1.00 95.25 281 SER A O 1
ATOM 2303 N N . GLN A 1 282 ? 12.883 11.051 -9.626 1.00 93.50 282 GLN A N 1
ATOM 2304 C CA . GLN A 1 282 ? 14.145 11.511 -10.230 1.00 93.50 282 GLN A CA 1
ATOM 2305 C C . GLN A 1 282 ? 13.927 12.416 -11.448 1.00 93.50 282 GLN A C 1
ATOM 2307 O O . GLN A 1 282 ? 14.775 13.244 -11.770 1.00 93.50 282 GLN A O 1
ATOM 2312 N N . ALA A 1 283 ? 12.791 12.253 -12.129 1.00 92.50 283 ALA A N 1
ATOM 2313 C CA . ALA A 1 283 ? 12.437 13.028 -13.306 1.00 92.50 283 ALA A CA 1
ATOM 2314 C C . ALA A 1 283 ? 11.988 14.466 -12.967 1.00 92.50 283 ALA A C 1
ATOM 2316 O O . ALA A 1 283 ? 11.863 15.303 -13.860 1.00 92.50 283 ALA A O 1
ATOM 2317 N N . LEU A 1 284 ? 11.758 14.759 -11.682 1.00 93.94 284 LEU A N 1
ATOM 2318 C CA . LEU A 1 284 ? 11.255 16.030 -11.172 1.00 93.94 284 LEU A CA 1
ATOM 2319 C C . LEU A 1 284 ? 12.241 16.593 -10.145 1.00 93.94 284 LEU A C 1
ATOM 2321 O O . LEU A 1 284 ? 12.321 16.121 -9.011 1.00 93.94 284 LEU A O 1
ATOM 2325 N N . LYS A 1 285 ? 13.004 17.621 -10.532 1.00 92.25 285 LYS A N 1
ATOM 2326 C CA . LYS A 1 285 ? 14.030 18.228 -9.663 1.00 92.25 285 LYS A CA 1
ATOM 2327 C C . LYS A 1 285 ? 13.440 18.753 -8.354 1.00 92.25 285 LYS A C 1
ATOM 2329 O O . LYS A 1 285 ? 14.096 18.674 -7.321 1.00 92.25 285 LYS A O 1
ATOM 2334 N N . GLU A 1 286 ? 12.205 19.247 -8.393 1.00 93.62 286 GLU A N 1
ATOM 2335 C CA . GLU A 1 286 ? 11.453 19.720 -7.231 1.00 93.62 286 GLU A CA 1
ATOM 2336 C C . GLU A 1 286 ? 11.159 18.619 -6.199 1.00 93.62 286 GLU A C 1
ATOM 2338 O O . GLU A 1 286 ? 10.884 18.928 -5.044 1.00 93.62 286 GLU A O 1
ATOM 2343 N N . LEU A 1 287 ? 11.247 17.341 -6.587 1.00 96.12 287 LEU A N 1
ATOM 2344 C CA . 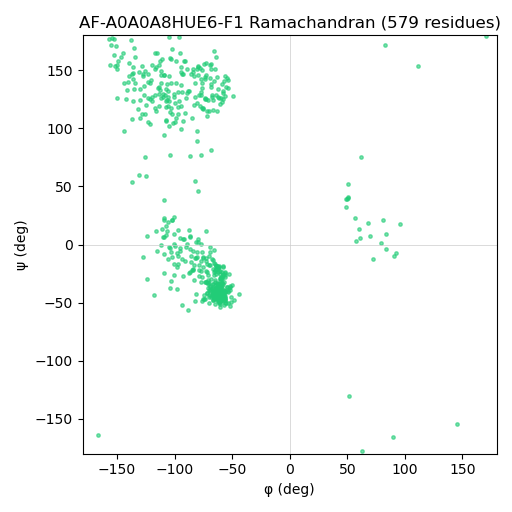LEU A 1 287 ? 11.057 16.201 -5.689 1.00 96.12 287 LEU A CA 1
ATOM 2345 C C . LEU A 1 287 ? 12.368 15.644 -5.122 1.00 96.12 287 LEU A C 1
ATOM 2347 O O . LEU A 1 287 ? 12.331 14.643 -4.403 1.00 96.12 287 LEU A O 1
ATOM 2351 N N . LYS A 1 288 ? 13.515 16.283 -5.386 1.00 97.75 288 LYS A N 1
ATOM 2352 C CA . LYS A 1 288 ? 14.772 15.954 -4.706 1.00 97.75 288 LYS A CA 1
ATOM 2353 C C . LYS A 1 288 ? 14.611 16.182 -3.200 1.00 97.75 288 LYS A C 1
ATOM 2355 O O . LYS A 1 288 ? 14.330 17.291 -2.753 1.00 97.75 288 LYS A O 1
ATOM 2360 N N . SER A 1 289 ? 14.806 15.127 -2.418 1.00 97.88 289 SER A N 1
ATOM 2361 C CA . SER A 1 289 ? 14.652 15.138 -0.958 1.00 97.88 289 SER A CA 1
ATOM 2362 C C . SER A 1 2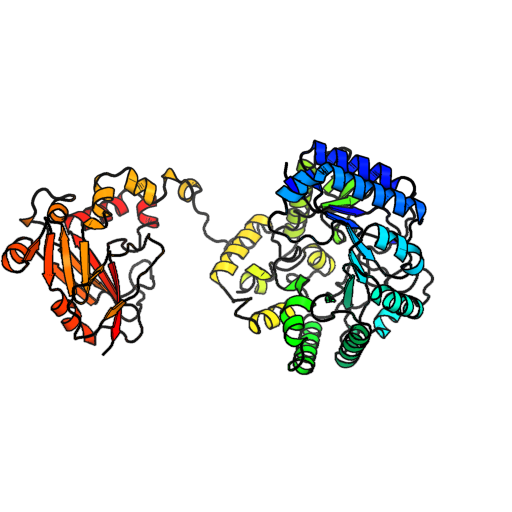89 ? 15.902 15.649 -0.235 1.00 97.88 289 SER A C 1
ATOM 2364 O O . SER A 1 289 ? 15.830 16.030 0.932 1.00 97.88 289 SER A O 1
ATOM 2366 N N . GLY A 1 290 ? 17.047 15.678 -0.919 1.00 98.06 290 GLY A N 1
ATOM 2367 C CA . GLY A 1 290 ? 18.303 16.209 -0.396 1.00 98.06 290 GLY A CA 1
ATOM 2368 C C . GLY A 1 290 ? 19.515 15.440 -0.909 1.00 98.06 290 GLY A C 1
ATOM 2369 O O . GLY A 1 290 ? 19.462 14.841 -1.985 1.00 98.06 290 GLY A O 1
ATOM 2370 N N . ASN A 1 291 ? 20.606 15.461 -0.145 1.00 98.56 291 ASN A N 1
ATOM 2371 C CA . ASN A 1 291 ? 21.796 14.650 -0.387 1.00 98.56 291 ASN A CA 1
ATOM 2372 C C . ASN A 1 291 ? 22.244 13.957 0.913 1.00 98.56 291 ASN A C 1
ATOM 2374 O O . ASN A 1 291 ? 22.633 14.626 1.871 1.00 98.56 291 ASN A O 1
ATOM 2378 N N . ILE A 1 292 ? 22.206 12.620 0.940 1.00 98.25 292 ILE A N 1
ATOM 2379 C CA . ILE A 1 292 ? 22.455 11.818 2.150 1.00 98.25 292 ILE A CA 1
ATOM 2380 C C . ILE A 1 292 ? 23.880 11.974 2.692 1.00 98.25 292 ILE A C 1
ATOM 2382 O O . ILE A 1 292 ? 24.105 11.784 3.881 1.00 98.25 292 ILE A O 1
ATOM 2386 N N . LEU A 1 293 ? 24.853 12.331 1.846 1.00 98.00 293 LEU A N 1
ATOM 2387 C CA . LEU A 1 293 ? 26.245 12.486 2.273 1.00 98.00 293 LEU A CA 1
ATOM 2388 C C . LEU A 1 293 ? 26.450 13.752 3.113 1.00 98.00 293 LEU A C 1
ATOM 2390 O O . LEU A 1 293 ? 27.382 13.803 3.911 1.00 98.00 293 LEU A O 1
ATOM 2394 N N . ASN A 1 294 ? 25.557 14.736 2.974 1.00 97.50 294 ASN A N 1
ATOM 2395 C CA . ASN A 1 294 ? 25.664 16.042 3.626 1.00 97.50 294 ASN A CA 1
ATOM 2396 C C . ASN A 1 294 ? 24.534 16.311 4.636 1.00 97.50 294 ASN A C 1
ATOM 2398 O O . ASN A 1 294 ? 24.554 17.342 5.302 1.00 97.50 294 ASN A O 1
ATOM 2402 N N . GLN A 1 295 ? 23.537 15.427 4.731 1.00 98.12 295 GLN A N 1
ATOM 2403 C CA . GLN A 1 295 ? 22.338 15.597 5.562 1.00 98.12 295 GLN A CA 1
ATOM 2404 C C . GLN A 1 295 ? 22.036 14.316 6.348 1.00 98.12 295 GLN A C 1
ATOM 2406 O O . GLN A 1 295 ? 22.528 13.235 6.019 1.00 98.12 295 GLN A O 1
ATOM 2411 N N . SER A 1 296 ? 21.238 14.412 7.411 1.00 97.88 296 SER A N 1
ATOM 2412 C CA . SER A 1 296 ? 20.750 13.225 8.120 1.00 97.88 296 SER A CA 1
ATOM 2413 C C . SER A 1 296 ? 19.621 12.535 7.349 1.00 97.88 296 SER A C 1
ATOM 2415 O O . SER A 1 296 ? 18.818 13.182 6.675 1.00 97.88 296 SER A O 1
ATOM 2417 N N . PHE A 1 297 ? 19.492 11.217 7.499 1.00 97.75 297 PHE A N 1
ATOM 2418 C CA . PHE A 1 297 ? 18.378 10.456 6.931 1.00 97.75 297 PHE A CA 1
ATOM 2419 C C . PHE A 1 297 ? 17.009 11.016 7.351 1.00 97.75 297 PHE A C 1
ATOM 2421 O O . PHE A 1 297 ? 16.089 11.068 6.539 1.00 97.75 297 PHE A O 1
ATOM 2428 N N . LYS A 1 298 ? 16.877 11.497 8.594 1.00 97.00 298 LYS A N 1
ATOM 2429 C CA . LYS A 1 298 ? 15.626 12.078 9.102 1.00 97.00 298 LYS A CA 1
ATOM 2430 C C . LYS A 1 298 ? 15.226 13.349 8.345 1.00 97.00 298 LYS A C 1
ATOM 2432 O O . LYS A 1 298 ? 14.042 13.558 8.091 1.00 97.00 298 LYS A O 1
ATOM 2437 N N . GLU A 1 299 ? 16.193 14.182 7.961 1.00 98.00 299 GLU A N 1
ATOM 2438 C CA . GLU A 1 299 ? 15.935 15.345 7.103 1.00 98.00 299 GLU A CA 1
ATOM 2439 C C . GLU A 1 299 ? 15.502 14.917 5.696 1.00 98.00 299 GLU A C 1
ATOM 2441 O O . GLU A 1 299 ? 14.543 15.474 5.164 1.00 98.00 299 GLU A O 1
ATOM 2446 N N . ILE A 1 300 ? 16.152 13.898 5.117 1.00 98.12 300 ILE A N 1
ATOM 2447 C CA . ILE A 1 300 ? 15.767 13.335 3.812 1.00 98.12 300 ILE A CA 1
ATOM 2448 C C . ILE A 1 300 ? 14.326 12.804 3.848 1.00 98.12 300 ILE A C 1
ATOM 2450 O O . ILE A 1 300 ? 13.536 13.120 2.959 1.00 98.12 300 ILE A O 1
ATOM 2454 N N . GLU A 1 301 ? 13.958 12.047 4.885 1.00 96.88 301 GLU A N 1
ATOM 2455 C CA . GLU A 1 301 ? 12.610 11.489 5.060 1.00 96.88 301 GLU A CA 1
ATOM 2456 C C . GLU A 1 301 ? 11.555 12.594 5.242 1.00 96.88 301 GLU A C 1
ATOM 2458 O O . GLU A 1 301 ? 10.502 12.567 4.600 1.00 96.88 301 GLU A O 1
ATOM 2463 N N . PHE A 1 302 ? 11.860 13.618 6.046 1.00 97.19 302 PHE A N 1
ATOM 2464 C CA . PHE A 1 302 ? 10.980 14.772 6.229 1.00 97.19 302 PHE A CA 1
ATOM 2465 C C . PHE A 1 302 ? 10.753 15.543 4.920 1.00 97.19 302 PHE A C 1
ATOM 2467 O O . PHE A 1 302 ? 9.614 15.866 4.573 1.00 97.19 302 PHE A O 1
ATOM 2474 N N . ASN A 1 303 ? 11.820 15.801 4.160 1.00 97.62 303 ASN A N 1
ATOM 2475 C CA . ASN A 1 303 ? 11.727 16.485 2.873 1.00 97.62 303 ASN A CA 1
ATOM 2476 C C . ASN A 1 303 ? 10.961 15.649 1.843 1.00 97.62 303 ASN A C 1
ATOM 2478 O O . ASN A 1 303 ? 10.126 16.191 1.127 1.00 97.62 303 ASN A O 1
ATOM 2482 N N . ALA A 1 304 ? 11.183 14.331 1.793 1.00 97.00 304 ALA A N 1
ATOM 2483 C CA . ALA A 1 304 ? 10.418 13.419 0.943 1.00 97.00 304 ALA A CA 1
ATOM 2484 C C . ALA A 1 304 ? 8.910 13.502 1.233 1.00 97.00 304 ALA A C 1
ATOM 2486 O O . ALA A 1 304 ? 8.115 13.660 0.305 1.00 97.00 304 ALA A O 1
ATOM 2487 N N . TYR A 1 305 ? 8.523 13.465 2.514 1.00 96.50 305 TYR A N 1
ATOM 2488 C CA . TYR A 1 305 ? 7.126 13.599 2.930 1.00 96.50 305 TYR A CA 1
ATOM 2489 C C . TYR A 1 305 ? 6.537 14.944 2.497 1.00 96.50 305 TYR A C 1
ATOM 2491 O O . TYR A 1 305 ? 5.474 14.986 1.870 1.00 96.50 305 TYR A O 1
ATOM 2499 N N . LYS A 1 306 ? 7.252 16.038 2.787 1.00 96.19 306 LYS A N 1
ATOM 2500 C CA . LYS A 1 306 ? 6.831 17.403 2.458 1.00 96.19 306 LYS A CA 1
ATOM 2501 C C . LYS A 1 306 ? 6.701 17.615 0.950 1.00 96.19 306 LYS A C 1
ATOM 2503 O O . LYS A 1 306 ? 5.732 18.229 0.519 1.00 96.19 306 LYS A O 1
ATOM 2508 N N . ASN A 1 307 ? 7.625 17.089 0.148 1.00 96.38 307 ASN A N 1
ATOM 2509 C CA . ASN A 1 307 ? 7.598 17.204 -1.312 1.00 96.38 307 ASN A CA 1
ATOM 2510 C C . ASN A 1 307 ? 6.332 16.562 -1.901 1.00 96.38 307 ASN A C 1
ATOM 2512 O O . ASN A 1 307 ? 5.638 17.197 -2.694 1.00 96.38 307 ASN A O 1
ATOM 2516 N N . ILE A 1 308 ? 5.989 15.340 -1.470 1.00 95.56 308 ILE A N 1
ATOM 2517 C CA . ILE A 1 308 ? 4.754 14.664 -1.898 1.00 95.56 308 ILE A CA 1
ATOM 2518 C C . ILE A 1 308 ? 3.517 15.427 -1.423 1.00 95.56 308 ILE A C 1
ATOM 2520 O O . ILE A 1 308 ? 2.616 15.675 -2.220 1.00 95.56 308 ILE A O 1
ATOM 2524 N N . GLN A 1 309 ? 3.493 15.856 -0.160 1.00 95.50 309 GLN A N 1
ATOM 2525 C CA . GLN A 1 309 ? 2.383 16.627 0.397 1.00 95.50 309 GLN A CA 1
ATOM 2526 C C . GLN A 1 309 ? 2.156 17.936 -0.374 1.00 95.50 309 GLN A C 1
ATOM 2528 O O . GLN A 1 309 ? 1.019 18.266 -0.706 1.00 95.50 309 GLN A O 1
ATOM 2533 N N . LEU A 1 310 ? 3.213 18.698 -0.665 1.00 95.50 310 LEU A N 1
ATOM 2534 C CA . LEU A 1 310 ? 3.120 19.947 -1.425 1.00 95.50 310 LEU A CA 1
ATOM 2535 C C . LEU A 1 310 ? 2.618 19.696 -2.846 1.00 95.50 310 LEU A C 1
ATOM 2537 O O . LEU A 1 310 ? 1.736 20.417 -3.315 1.00 95.50 310 LEU A O 1
ATOM 2541 N N . LEU A 1 311 ? 3.139 18.659 -3.509 1.00 95.50 311 LEU A N 1
ATOM 2542 C CA . LEU A 1 311 ? 2.696 18.305 -4.848 1.00 95.50 311 LEU A CA 1
ATOM 2543 C C . LEU A 1 311 ? 1.216 17.903 -4.845 1.00 95.50 311 LEU A C 1
ATOM 2545 O O . LEU A 1 311 ? 0.451 18.424 -5.649 1.00 95.50 311 LEU A O 1
ATOM 2549 N N . GLU A 1 312 ? 0.778 17.068 -3.904 1.00 95.44 312 GLU A N 1
ATOM 2550 C CA . GLU A 1 312 ? -0.635 16.709 -3.764 1.00 95.44 312 GLU A CA 1
ATOM 2551 C C . GLU A 1 312 ? -1.536 17.924 -3.532 1.00 95.44 312 GLU A C 1
ATOM 2553 O O . GLU A 1 312 ? -2.551 18.073 -4.211 1.00 95.44 312 GLU A O 1
ATOM 2558 N N . ASN A 1 313 ? -1.154 18.831 -2.626 1.00 95.06 313 ASN A N 1
ATOM 2559 C CA . ASN A 1 313 ? -1.944 20.028 -2.325 1.00 95.06 313 ASN A CA 1
ATOM 2560 C C . ASN A 1 313 ? -2.088 20.947 -3.550 1.00 95.06 313 ASN A C 1
ATOM 2562 O O . ASN A 1 313 ? -3.061 21.705 -3.630 1.00 95.06 313 ASN A O 1
ATOM 2566 N N . SER A 1 314 ? -1.169 20.865 -4.520 1.00 94.31 314 SER A N 1
ATOM 2567 C CA . SER A 1 314 ? -1.275 21.592 -5.790 1.00 94.31 314 SER A CA 1
ATOM 2568 C C . SER A 1 314 ? -2.300 20.987 -6.762 1.00 94.31 314 SER A C 1
ATOM 2570 O O . SER A 1 314 ? -2.789 21.689 -7.643 1.00 94.31 314 SER A O 1
ATOM 2572 N N . LEU A 1 315 ? -2.682 19.718 -6.580 1.00 95.19 315 LEU A N 1
ATOM 2573 C CA . LEU A 1 315 ? -3.625 19.004 -7.441 1.00 95.19 315 LEU A CA 1
ATOM 2574 C C . LEU A 1 315 ? -5.054 19.051 -6.889 1.00 95.19 315 LEU A C 1
ATOM 2576 O O . LEU A 1 315 ? -5.294 19.378 -5.724 1.00 95.19 315 LEU A O 1
ATOM 2580 N N . GLU A 1 316 ? -6.024 18.711 -7.733 1.00 94.75 316 GLU A N 1
ATOM 2581 C CA . GLU A 1 316 ? -7.420 18.524 -7.337 1.00 94.75 316 GLU A CA 1
ATOM 2582 C C . GLU A 1 316 ? -7.811 17.050 -7.395 1.00 94.75 316 GLU A C 1
ATOM 2584 O O . GLU A 1 316 ? -7.369 16.308 -8.276 1.00 94.75 316 GLU A O 1
ATOM 2589 N N . LEU A 1 317 ? -8.688 16.645 -6.478 1.00 96.00 317 LEU A N 1
ATOM 2590 C CA . LEU A 1 317 ? -9.249 15.305 -6.437 1.00 96.00 317 LEU A CA 1
ATOM 2591 C C . LEU A 1 317 ? -10.647 15.292 -7.073 1.00 96.00 317 LEU A C 1
ATOM 2593 O O . LEU A 1 317 ? -11.455 16.198 -6.874 1.00 96.00 317 LEU A O 1
ATOM 2597 N N . SER A 1 318 ? -10.944 14.258 -7.857 1.00 95.88 318 SER A N 1
ATOM 2598 C CA . SER A 1 318 ? -12.254 14.078 -8.486 1.00 95.88 318 SER A CA 1
ATOM 2599 C C . SER A 1 318 ? -13.359 13.893 -7.442 1.00 95.88 318 SER A C 1
ATOM 2601 O O . SER A 1 318 ? -13.170 13.190 -6.447 1.00 95.88 318 SER A O 1
ATOM 2603 N N . LYS A 1 319 ? -14.557 14.425 -7.727 1.00 96.12 319 LYS A N 1
ATOM 2604 C CA . LYS A 1 319 ? -15.772 14.137 -6.944 1.00 96.12 319 LYS A CA 1
ATOM 2605 C C . LYS A 1 319 ? -16.045 12.636 -6.841 1.00 96.12 319 LYS A C 1
ATOM 2607 O O . LYS A 1 319 ? -16.416 12.167 -5.775 1.00 96.12 319 LYS A O 1
ATOM 2612 N N . GLU A 1 320 ? -15.767 11.877 -7.904 1.00 96.81 320 GLU A N 1
ATOM 2613 C CA . GLU A 1 320 ? -15.910 10.417 -7.886 1.00 96.81 320 GLU A CA 1
ATOM 2614 C C . GLU A 1 320 ? -15.017 9.758 -6.833 1.00 96.81 320 GLU A C 1
ATOM 2616 O O . GLU A 1 320 ? -15.426 8.776 -6.229 1.00 96.81 320 GLU A O 1
ATOM 2621 N N . CYS A 1 321 ? -13.804 10.273 -6.602 1.00 97.25 321 CYS A N 1
ATOM 2622 C CA . CYS A 1 321 ? -12.900 9.725 -5.589 1.00 97.25 321 CYS A CA 1
ATOM 2623 C C . CYS A 1 321 ? -13.404 10.018 -4.171 1.00 97.25 321 CYS A C 1
ATOM 2625 O O . CYS A 1 321 ? -13.307 9.150 -3.311 1.00 97.25 321 CYS A O 1
ATOM 2627 N N . LEU A 1 322 ? -13.977 11.206 -3.948 1.00 96.69 322 LEU A N 1
ATOM 2628 C CA . LEU A 1 322 ? -14.550 11.629 -2.660 1.00 96.69 322 LEU A CA 1
ATOM 2629 C C . LEU A 1 322 ? -15.795 10.824 -2.252 1.00 96.69 322 LEU A C 1
ATOM 2631 O O . LEU A 1 322 ? -16.255 10.928 -1.116 1.00 96.69 322 LEU A O 1
ATOM 2635 N N . GLU A 1 323 ? -16.361 10.057 -3.180 1.00 96.1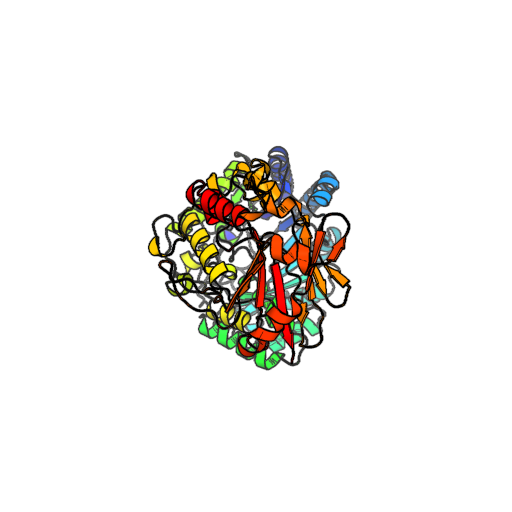2 323 GLU A N 1
ATOM 2636 C CA . GLU A 1 323 ? -17.578 9.265 -2.991 1.00 96.12 323 GLU A CA 1
ATOM 2637 C C . GLU A 1 323 ? -17.350 7.778 -3.313 1.00 96.12 323 GLU A C 1
ATOM 2639 O O . GLU A 1 323 ? -18.296 6.995 -3.333 1.00 96.12 323 GLU A O 1
ATOM 2644 N N . CYS A 1 324 ? -16.099 7.372 -3.559 1.00 97.38 324 CYS A N 1
ATOM 2645 C CA . CYS A 1 324 ? -15.755 6.012 -3.963 1.00 97.38 324 CYS A CA 1
ATOM 2646 C C . CYS A 1 324 ? -15.645 5.073 -2.757 1.00 97.38 324 CYS A C 1
ATOM 2648 O O . CYS A 1 324 ? -14.734 5.219 -1.944 1.00 97.38 324 CYS A O 1
ATOM 2650 N N . ASP A 1 325 ? -16.470 4.025 -2.719 1.00 97.94 325 ASP A N 1
ATOM 2651 C CA . ASP A 1 325 ? -16.433 2.983 -1.677 1.00 97.94 325 ASP A CA 1
ATOM 2652 C C . ASP A 1 325 ? -15.180 2.078 -1.730 1.00 97.94 325 ASP A C 1
ATOM 2654 O O . ASP A 1 325 ? -15.020 1.207 -0.879 1.00 97.94 325 ASP A O 1
ATOM 2658 N N . TYR A 1 326 ? -14.290 2.276 -2.713 1.00 97.75 326 TYR A N 1
ATOM 2659 C CA . TYR A 1 326 ? -12.992 1.594 -2.847 1.00 97.75 326 TYR A CA 1
ATOM 2660 C C . TYR A 1 326 ? -11.789 2.516 -2.593 1.00 97.75 326 TYR A C 1
ATOM 2662 O O . TYR A 1 326 ? -10.643 2.123 -2.833 1.00 97.75 326 TYR A O 1
ATOM 2670 N N . PHE A 1 327 ? -12.006 3.764 -2.152 1.00 97.50 327 PHE A N 1
ATOM 2671 C CA . PHE A 1 327 ? -10.912 4.725 -1.975 1.00 97.50 327 PHE A CA 1
ATOM 2672 C C . PHE A 1 327 ? -9.825 4.209 -1.023 1.00 97.50 327 PHE A C 1
ATOM 2674 O O . PHE A 1 327 ? -8.650 4.482 -1.255 1.00 97.50 327 PHE A O 1
ATOM 2681 N N . HIS A 1 328 ? -10.192 3.405 -0.017 1.00 96.31 328 HIS A N 1
ATOM 2682 C CA . HIS A 1 328 ? -9.259 2.811 0.947 1.00 96.31 328 HIS A CA 1
ATOM 2683 C C . HIS A 1 328 ? -8.226 1.860 0.330 1.00 96.31 328 HIS A C 1
ATOM 2685 O O . HIS A 1 328 ? -7.180 1.650 0.941 1.00 96.31 328 HIS A O 1
ATOM 2691 N N . TYR A 1 329 ? -8.472 1.339 -0.876 1.00 95.81 329 TYR A N 1
ATOM 2692 C CA . TYR A 1 329 ? -7.473 0.604 -1.656 1.00 95.81 329 TYR A CA 1
ATOM 2693 C C . TYR A 1 329 ? -6.723 1.517 -2.625 1.00 95.81 329 TYR A C 1
ATOM 2695 O O . TYR A 1 329 ? -5.500 1.532 -2.623 1.00 95.81 329 TYR A O 1
ATOM 2703 N N . CYS A 1 330 ? -7.442 2.290 -3.445 1.00 95.56 330 CYS A N 1
ATOM 2704 C CA . CYS A 1 330 ? -6.857 3.012 -4.579 1.00 95.56 330 CYS A CA 1
ATOM 2705 C C . CYS A 1 330 ? -6.057 4.261 -4.171 1.00 95.56 330 CYS A C 1
ATOM 2707 O O . CYS A 1 330 ? -4.969 4.494 -4.700 1.00 95.56 330 CYS A O 1
ATOM 2709 N N . LYS A 1 331 ? -6.631 5.093 -3.288 1.00 95.19 331 LYS A N 1
ATOM 2710 C CA . LYS A 1 331 ? -6.105 6.402 -2.840 1.00 95.19 331 LYS A CA 1
ATOM 2711 C C . LYS A 1 331 ? -5.668 7.344 -3.975 1.00 95.19 331 LYS A C 1
ATOM 2713 O O . LYS A 1 331 ? -4.772 8.161 -3.814 1.00 95.19 331 LYS A O 1
ATOM 2718 N N . ALA A 1 332 ? -6.357 7.253 -5.116 1.00 93.44 332 ALA A N 1
ATOM 2719 C CA . ALA A 1 332 ? -6.195 8.091 -6.310 1.00 93.44 332 ALA A CA 1
ATOM 2720 C C . ALA A 1 332 ? -4.877 7.946 -7.107 1.00 93.44 332 ALA A C 1
ATOM 2722 O O . ALA A 1 332 ? -4.609 8.788 -7.967 1.00 93.44 332 ALA A O 1
ATOM 2723 N N . SER A 1 333 ? -4.130 6.850 -6.923 1.00 91.38 333 SER A N 1
ATOM 2724 C CA . SER A 1 333 ? -2.857 6.554 -7.613 1.00 91.38 333 SER A CA 1
ATOM 2725 C C . SER A 1 333 ? -1.726 7.560 -7.324 1.00 91.38 333 SER A C 1
ATOM 2727 O O . SER A 1 333 ? -1.867 8.520 -6.564 1.00 91.38 333 SER A O 1
ATOM 2729 N N . CYS A 1 334 ? -0.579 7.340 -7.969 1.00 95.19 334 CYS A N 1
ATOM 2730 C CA . CYS A 1 334 ? 0.625 8.148 -7.855 1.00 95.19 334 CYS A CA 1
ATOM 2731 C C . CYS A 1 334 ? 0.364 9.625 -8.187 1.00 95.19 334 CYS A C 1
ATOM 2733 O O . CYS A 1 334 ? -0.107 9.980 -9.270 1.00 95.19 334 CYS A O 1
ATOM 2735 N N . VAL A 1 335 ? 0.777 10.504 -7.276 1.00 95.50 335 VAL A N 1
ATOM 2736 C CA . VAL A 1 335 ? 0.688 11.957 -7.449 1.00 95.50 335 VAL A CA 1
ATOM 2737 C C . VAL A 1 335 ? 1.452 12.468 -8.680 1.00 95.50 335 VAL A C 1
ATOM 2739 O O . VAL A 1 335 ? 0.986 13.381 -9.355 1.00 95.50 335 VAL A O 1
ATOM 2742 N N . ILE A 1 336 ? 2.603 11.866 -9.008 1.00 95.88 336 ILE A N 1
ATOM 2743 C CA . ILE A 1 336 ? 3.439 12.276 -10.149 1.00 95.88 336 ILE A CA 1
ATOM 2744 C C . ILE A 1 336 ? 2.705 12.002 -11.465 1.00 95.88 336 ILE A C 1
ATOM 2746 O O . ILE A 1 336 ? 2.695 12.847 -12.353 1.00 95.88 336 ILE A O 1
ATOM 2750 N N . GLU A 1 337 ? 2.035 10.854 -11.566 1.00 95.38 337 GLU A N 1
ATOM 2751 C CA . GLU A 1 337 ? 1.229 10.499 -12.738 1.00 95.38 337 GLU A CA 1
ATOM 2752 C C . GLU A 1 337 ? 0.066 11.474 -12.913 1.00 95.38 337 GLU A C 1
ATOM 2754 O O . GLU A 1 337 ? -0.167 11.967 -14.015 1.00 95.38 337 GLU A O 1
ATOM 2759 N N . ARG A 1 338 ? -0.648 11.799 -11.827 1.00 95.50 338 ARG A N 1
ATOM 2760 C CA . ARG A 1 338 ? -1.742 12.781 -11.865 1.00 95.50 338 ARG A CA 1
ATOM 2761 C C . ARG A 1 338 ? -1.260 14.179 -12.242 1.00 95.50 338 ARG A C 1
ATOM 2763 O O . ARG A 1 338 ? -1.935 14.850 -13.016 1.00 95.50 338 ARG A O 1
ATOM 2770 N N . LYS A 1 339 ? -0.091 14.599 -11.748 1.00 95.75 339 LYS A N 1
ATOM 2771 C CA . LYS A 1 339 ? 0.540 15.869 -12.129 1.00 95.75 339 LYS A CA 1
ATOM 2772 C C . LYS A 1 339 ? 0.833 15.910 -13.630 1.00 95.75 339 LYS A C 1
ATOM 2774 O O . LYS A 1 339 ? 0.405 16.846 -14.294 1.00 95.75 339 LYS A O 1
ATOM 2779 N N . ASP A 1 340 ? 1.534 14.904 -14.152 1.00 95.19 340 ASP A N 1
ATOM 2780 C CA . ASP A 1 340 ? 1.961 14.872 -15.557 1.00 95.19 340 ASP A CA 1
ATOM 2781 C C . ASP A 1 340 ? 0.764 14.752 -16.518 1.00 95.19 340 ASP A C 1
ATOM 2783 O O . ASP A 1 340 ? 0.741 15.389 -17.568 1.00 95.19 340 ASP A O 1
ATOM 2787 N N . THR A 1 341 ? -0.258 13.975 -16.148 1.00 94.75 341 THR A N 1
ATOM 2788 C CA . THR A 1 341 ? -1.452 13.751 -16.986 1.00 94.75 341 THR A CA 1
ATOM 2789 C C . THR A 1 341 ? -2.543 14.813 -16.819 1.00 94.75 341 THR A C 1
ATOM 2791 O O . THR A 1 341 ? -3.473 14.863 -17.623 1.00 94.75 341 THR A O 1
ATOM 2794 N N . GLY A 1 342 ? -2.489 15.629 -15.762 1.00 95.56 342 GLY A N 1
ATOM 2795 C CA . GLY A 1 342 ? -3.556 16.563 -15.386 1.00 95.56 342 GLY A CA 1
ATOM 2796 C C . GLY A 1 342 ? -4.837 15.893 -14.863 1.00 95.56 342 GLY A C 1
ATOM 2797 O O . GLY A 1 342 ? -5.853 16.565 -14.662 1.00 95.56 342 GLY A O 1
ATOM 2798 N N . LEU A 1 343 ? -4.826 14.574 -14.646 1.00 95.94 343 LEU A N 1
ATOM 2799 C CA . LEU A 1 343 ? -5.992 13.828 -14.178 1.00 95.94 343 LEU A CA 1
ATOM 2800 C C . LEU A 1 343 ? -6.225 14.018 -12.674 1.00 95.94 343 LEU A C 1
ATOM 2802 O O . LEU A 1 343 ? -5.308 14.008 -11.858 1.00 95.94 343 LEU A O 1
ATOM 2806 N N . LYS A 1 344 ? -7.502 14.104 -12.287 1.00 96.25 344 LYS A N 1
ATOM 2807 C CA . LYS A 1 344 ? -7.945 14.272 -10.886 1.00 96.25 344 LYS A CA 1
ATOM 2808 C C . LYS A 1 344 ? -8.241 12.946 -10.172 1.00 96.25 344 LYS A C 1
ATOM 2810 O O . LYS A 1 344 ? -8.770 12.928 -9.062 1.00 96.25 344 LYS A O 1
ATOM 2815 N N . LYS A 1 345 ? -7.982 11.818 -10.831 1.00 96.00 345 LYS A N 1
ATOM 2816 C CA . LYS A 1 345 ? -8.185 10.450 -10.335 1.00 96.00 345 LYS A CA 1
ATOM 2817 C C . LYS A 1 345 ? -7.165 9.516 -10.985 1.00 96.00 345 LYS A C 1
ATOM 2819 O O . LYS A 1 345 ? -6.481 9.931 -11.918 1.00 96.00 345 LYS A O 1
ATOM 2824 N N . SER A 1 346 ? -7.081 8.276 -10.503 1.00 95.50 346 SER A N 1
ATOM 2825 C CA . SER A 1 346 ? -6.268 7.240 -11.149 1.00 95.50 346 SER A CA 1
ATOM 2826 C C . SER A 1 346 ? -6.642 7.115 -12.629 1.00 95.50 346 SER A C 1
ATOM 2828 O O . SER A 1 346 ? -7.828 7.068 -12.955 1.00 95.50 346 SER A O 1
ATOM 2830 N N . TYR A 1 347 ? -5.649 7.035 -13.516 1.00 95.94 347 TYR A N 1
ATOM 2831 C CA . TYR A 1 347 ? -5.891 6.806 -14.942 1.00 95.94 347 TYR A CA 1
ATOM 2832 C C . TYR A 1 347 ? -6.351 5.368 -15.233 1.00 95.94 347 TYR A C 1
ATOM 2834 O O . TYR A 1 347 ? -6.927 5.137 -16.287 1.00 95.94 347 TYR A O 1
ATOM 2842 N N . THR A 1 348 ? -6.159 4.440 -14.283 1.00 96.50 348 THR A N 1
ATOM 2843 C CA . THR A 1 348 ? -6.626 3.039 -14.305 1.00 96.50 348 THR A CA 1
ATOM 2844 C C . THR A 1 348 ? -7.875 2.811 -13.435 1.00 96.50 348 THR A C 1
ATOM 2846 O O . THR A 1 348 ? -8.124 1.695 -12.980 1.00 96.50 348 THR A O 1
ATOM 2849 N N . CYS A 1 349 ? -8.646 3.860 -13.124 1.00 97.25 349 CYS A N 1
ATOM 2850 C CA . CYS A 1 349 ? -9.773 3.802 -12.184 1.00 97.25 349 CYS A CA 1
ATOM 2851 C C . CYS A 1 349 ? -10.840 2.762 -12.570 1.00 97.25 349 CYS A C 1
ATOM 2853 O O . CYS A 1 349 ? -11.284 1.997 -11.712 1.00 97.25 349 CYS A O 1
ATOM 2855 N N . ALA A 1 350 ? -11.253 2.719 -13.836 1.00 97.75 350 ALA A N 1
ATOM 2856 C CA . ALA A 1 350 ? -12.274 1.798 -14.322 1.00 97.75 350 ALA A CA 1
ATOM 2857 C C . ALA A 1 350 ? -11.788 0.343 -14.267 1.00 97.75 350 ALA A C 1
ATOM 2859 O O . ALA A 1 350 ? -12.520 -0.526 -13.796 1.00 97.75 350 ALA A O 1
ATOM 2860 N N . LEU A 1 351 ? -10.533 0.101 -14.662 1.00 97.44 351 LEU A N 1
ATOM 2861 C CA . LEU A 1 351 ? -9.878 -1.202 -14.529 1.00 97.44 351 LEU A CA 1
ATOM 2862 C C . LEU A 1 351 ? -9.858 -1.679 -13.068 1.00 97.44 351 LEU A C 1
ATOM 2864 O O . LEU A 1 351 ? -10.315 -2.780 -12.773 1.00 97.44 351 LEU A O 1
ATOM 2868 N N . GLN A 1 352 ? -9.367 -0.838 -12.152 1.00 97.12 352 GLN A N 1
ATOM 2869 C CA . GLN A 1 352 ? -9.280 -1.169 -10.726 1.00 97.12 352 GLN A CA 1
ATOM 2870 C C . GLN A 1 352 ? -10.656 -1.509 -10.143 1.00 97.12 352 GLN A C 1
ATOM 2872 O O . GLN A 1 352 ? -10.813 -2.543 -9.500 1.00 97.12 352 GLN A O 1
ATOM 2877 N N . LYS A 1 353 ? -11.669 -0.671 -10.402 1.00 97.44 353 LYS A N 1
ATOM 2878 C CA . LYS A 1 353 ? -13.039 -0.892 -9.912 1.00 97.44 353 LYS A CA 1
ATOM 2879 C C . LYS A 1 353 ? -13.627 -2.213 -10.402 1.00 97.44 353 LYS A C 1
ATOM 2881 O O . LYS A 1 353 ? -14.293 -2.889 -9.622 1.00 97.44 353 LYS A O 1
ATOM 2886 N N . GLU A 1 354 ? -13.393 -2.576 -11.662 1.00 98.12 354 GLU A N 1
ATOM 2887 C CA . GLU A 1 354 ? -13.902 -3.834 -12.210 1.00 98.12 354 GLU A CA 1
ATOM 2888 C C . GLU A 1 354 ? -13.211 -5.045 -11.567 1.00 98.12 354 GLU A C 1
ATOM 2890 O O . GLU A 1 354 ? -13.901 -5.972 -11.145 1.00 98.12 354 GLU A O 1
ATOM 2895 N N . ILE A 1 355 ? -11.883 -5.007 -11.392 1.00 97.38 355 ILE A N 1
ATOM 2896 C CA . ILE A 1 355 ? -11.149 -6.066 -10.677 1.00 97.38 355 ILE A CA 1
ATOM 2897 C C . ILE A 1 355 ? -11.652 -6.184 -9.234 1.00 97.38 355 ILE A C 1
ATOM 2899 O O . ILE A 1 355 ? -11.942 -7.286 -8.772 1.00 97.38 355 ILE A O 1
ATOM 2903 N N . TYR A 1 356 ? -11.833 -5.070 -8.519 1.00 97.25 356 TYR A N 1
ATOM 2904 C CA . TYR A 1 356 ? -12.344 -5.113 -7.146 1.00 97.25 356 TYR A CA 1
ATOM 2905 C C . TYR A 1 356 ? -13.740 -5.732 -7.068 1.00 97.25 356 TYR A C 1
ATOM 2907 O O . TYR A 1 356 ? -13.991 -6.607 -6.241 1.00 97.25 356 TYR A O 1
ATOM 2915 N N . LYS A 1 357 ? -14.646 -5.316 -7.958 1.00 97.12 357 LYS A N 1
ATOM 2916 C CA . LYS A 1 357 ? -16.010 -5.850 -8.034 1.00 97.12 357 LYS A CA 1
ATOM 2917 C C . LYS A 1 357 ? -16.023 -7.352 -8.311 1.00 97.12 357 LYS A C 1
ATOM 2919 O O . LYS A 1 357 ? -16.869 -8.060 -7.774 1.00 97.12 357 LYS A O 1
ATOM 2924 N N . ASN A 1 358 ? -15.096 -7.824 -9.136 1.00 96.19 358 ASN A N 1
ATOM 2925 C CA . ASN A 1 358 ? -15.000 -9.226 -9.507 1.00 96.19 358 ASN A CA 1
ATOM 2926 C C . ASN A 1 358 ? -14.370 -10.117 -8.426 1.00 96.19 358 ASN A C 1
ATOM 2928 O O . ASN A 1 358 ? -14.504 -11.335 -8.522 1.00 96.19 358 ASN A O 1
ATOM 2932 N N . ASN A 1 359 ? -13.720 -9.535 -7.412 1.00 94.94 359 ASN A N 1
ATOM 2933 C CA . ASN A 1 359 ? -13.012 -10.261 -6.354 1.00 94.94 359 ASN A CA 1
ATOM 2934 C C . ASN A 1 359 ? -13.403 -9.735 -4.954 1.00 94.94 359 ASN A C 1
ATOM 2936 O O . ASN A 1 359 ? -12.538 -9.264 -4.206 1.00 94.94 359 ASN A O 1
ATOM 2940 N N . PRO A 1 360 ? -14.696 -9.793 -4.574 1.00 94.50 360 PRO A N 1
ATOM 2941 C CA . PRO A 1 360 ? -15.210 -9.160 -3.355 1.00 94.50 360 PRO A CA 1
ATOM 2942 C C . PRO A 1 360 ? -14.640 -9.743 -2.054 1.00 94.50 360 PRO A C 1
ATOM 2944 O O . PRO A 1 360 ? -14.622 -9.038 -1.044 1.00 94.50 360 PRO A O 1
ATOM 2947 N N . ASP A 1 361 ? -14.147 -10.984 -2.078 1.00 93.00 361 ASP A N 1
ATOM 2948 C CA . ASP A 1 361 ? -13.508 -11.630 -0.922 1.00 93.00 361 ASP A CA 1
ATOM 2949 C C . ASP A 1 361 ? -12.159 -10.983 -0.567 1.00 93.00 361 ASP A C 1
ATOM 2951 O O . ASP A 1 361 ? -11.779 -10.933 0.602 1.00 93.00 361 ASP A O 1
ATOM 2955 N N . PHE A 1 362 ? -11.460 -10.428 -1.563 1.00 91.50 362 PHE A N 1
ATOM 2956 C CA . PHE A 1 362 ? -10.188 -9.718 -1.388 1.00 91.50 362 PHE A CA 1
ATOM 2957 C C . PHE A 1 362 ? -10.385 -8.198 -1.330 1.00 91.50 362 PHE A C 1
ATOM 2959 O O . PHE A 1 362 ? -9.742 -7.502 -0.541 1.00 91.50 362 PHE A O 1
ATOM 2966 N N . PHE A 1 363 ? -11.303 -7.680 -2.150 1.00 94.38 363 PHE A N 1
ATOM 2967 C CA . PHE A 1 363 ? -11.529 -6.251 -2.348 1.00 94.38 363 PHE A CA 1
ATOM 2968 C C . PHE A 1 363 ? -12.992 -5.890 -2.100 1.00 94.38 363 PHE A C 1
ATOM 2970 O O . PHE A 1 363 ? -13.777 -5.628 -3.014 1.00 94.38 363 PHE A O 1
ATOM 2977 N N . LYS A 1 364 ? -13.373 -5.842 -0.826 1.00 95.31 364 LYS A N 1
ATOM 2978 C CA . LYS A 1 364 ? -14.731 -5.474 -0.432 1.00 95.31 364 LYS A CA 1
ATOM 2979 C C . LYS A 1 364 ? -14.938 -3.959 -0.517 1.00 95.31 364 LYS A C 1
ATOM 2981 O O . LYS A 1 364 ? -14.175 -3.188 0.068 1.00 95.31 364 LYS A O 1
ATOM 2986 N N . ALA A 1 365 ? -16.005 -3.539 -1.198 1.00 96.81 365 ALA A N 1
ATOM 2987 C CA . ALA A 1 365 ? -16.489 -2.162 -1.124 1.00 96.81 365 ALA A CA 1
ATOM 2988 C C . ALA A 1 365 ? -16.893 -1.839 0.322 1.00 96.81 365 ALA A C 1
ATOM 2990 O O . ALA A 1 365 ? -17.694 -2.560 0.924 1.00 96.81 365 ALA A O 1
ATOM 2991 N N . ASP A 1 366 ? -16.344 -0.765 0.884 1.00 97.06 366 ASP A N 1
ATOM 2992 C CA . ASP A 1 366 ? -16.580 -0.383 2.274 1.00 97.06 366 ASP A CA 1
ATOM 2993 C C . ASP A 1 366 ? -16.630 1.138 2.399 1.00 97.06 366 ASP A C 1
ATOM 2995 O O . ASP A 1 366 ? -15.618 1.830 2.519 1.00 97.06 366 ASP A O 1
ATOM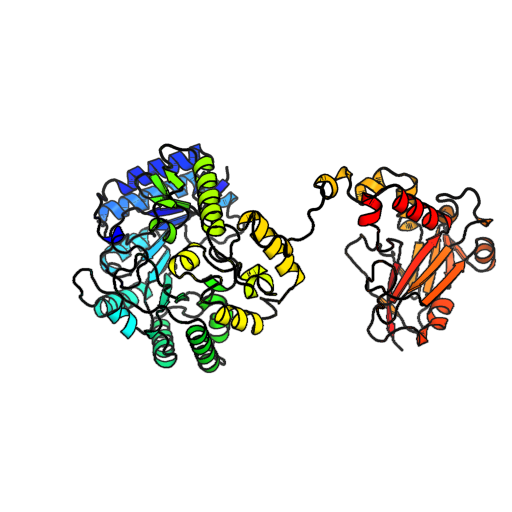 2999 N N . LYS A 1 367 ? -17.855 1.661 2.408 1.00 96.31 367 LYS A N 1
ATOM 3000 C CA . LYS A 1 367 ? -18.130 3.094 2.508 1.00 96.31 367 LYS A CA 1
ATOM 3001 C C . LYS A 1 367 ? -17.562 3.730 3.777 1.00 96.31 367 LYS A C 1
ATOM 3003 O O . LYS A 1 367 ? -17.205 4.908 3.762 1.00 96.31 367 LYS A O 1
ATOM 3008 N N . GLN A 1 368 ? -17.510 2.998 4.890 1.00 95.00 368 GLN A N 1
ATOM 3009 C CA . GLN A 1 368 ? -17.020 3.543 6.154 1.00 95.00 368 GLN A CA 1
ATOM 3010 C C . GLN A 1 368 ? -15.495 3.634 6.138 1.00 95.00 368 GLN A C 1
ATOM 3012 O O . GLN A 1 368 ? -14.956 4.705 6.421 1.00 95.00 368 GLN A O 1
ATOM 3017 N N . LYS A 1 369 ? -14.807 2.557 5.741 1.00 96.25 369 LYS A N 1
ATOM 3018 C CA . LYS A 1 369 ? -13.345 2.575 5.577 1.00 96.25 369 LYS A CA 1
ATOM 3019 C C . LYS A 1 369 ? -12.914 3.597 4.535 1.00 96.25 369 LYS A C 1
ATOM 3021 O O . LYS A 1 369 ? -12.005 4.378 4.801 1.00 96.25 369 LYS A O 1
ATOM 3026 N N . ALA A 1 370 ? -13.609 3.663 3.400 1.00 97.25 370 ALA A N 1
ATOM 3027 C CA . ALA A 1 370 ? -13.351 4.665 2.378 1.00 97.25 370 ALA A CA 1
ATOM 3028 C C . ALA A 1 370 ? -13.458 6.090 2.937 1.00 97.25 370 ALA A C 1
ATOM 3030 O O . ALA A 1 370 ? -12.558 6.889 2.714 1.00 97.25 370 ALA A O 1
ATOM 3031 N N . ARG A 1 371 ? -14.495 6.411 3.723 1.00 96.38 371 ARG A N 1
ATOM 3032 C CA . ARG A 1 371 ? -14.638 7.735 4.361 1.00 96.38 371 ARG A CA 1
ATOM 3033 C C . ARG A 1 371 ? -13.500 8.070 5.326 1.00 96.38 371 ARG A C 1
ATOM 3035 O O . ARG A 1 371 ? -13.037 9.206 5.319 1.00 96.38 371 ARG A O 1
ATOM 3042 N N . ILE A 1 372 ? -13.053 7.108 6.133 1.00 95.88 372 ILE A N 1
ATOM 3043 C CA . ILE A 1 372 ? -11.923 7.291 7.061 1.00 95.88 372 ILE A CA 1
ATOM 3044 C C . ILE A 1 372 ? -10.630 7.566 6.283 1.00 95.88 372 ILE A C 1
ATOM 3046 O O . ILE A 1 372 ? -9.888 8.497 6.601 1.00 95.88 372 ILE A O 1
ATOM 3050 N N . GLU A 1 373 ? -10.377 6.799 5.226 1.00 96.38 373 GLU A N 1
ATOM 3051 C CA . GLU A 1 373 ? -9.194 6.974 4.382 1.00 96.38 373 GLU A CA 1
ATOM 3052 C C . GLU A 1 373 ? -9.258 8.265 3.556 1.00 96.38 373 GLU A C 1
ATOM 3054 O O . GLU A 1 373 ? -8.236 8.927 3.393 1.00 96.38 373 GLU A O 1
ATOM 3059 N N . ILE A 1 374 ? -10.444 8.677 3.091 1.00 96.81 374 ILE A N 1
ATOM 3060 C CA . ILE A 1 374 ? -10.660 9.983 2.452 1.00 96.81 374 ILE A CA 1
ATOM 3061 C C . ILE A 1 374 ? -10.332 11.099 3.440 1.00 96.81 374 ILE A C 1
ATOM 3063 O O . ILE A 1 374 ? -9.557 11.982 3.096 1.00 96.81 374 ILE A O 1
ATOM 3067 N N . ASP A 1 375 ? -10.861 11.071 4.665 1.00 95.94 375 ASP A N 1
ATOM 3068 C CA . ASP A 1 375 ? -10.544 12.083 5.679 1.00 95.94 375 ASP A CA 1
ATOM 3069 C C . ASP A 1 375 ? -9.037 12.147 5.964 1.00 95.94 375 ASP A C 1
ATOM 3071 O O . ASP A 1 375 ? -8.446 13.229 5.931 1.00 95.94 375 ASP A O 1
ATOM 3075 N N . THR A 1 376 ? -8.399 10.986 6.133 1.00 95.62 376 THR A N 1
ATOM 3076 C CA . THR A 1 376 ? -6.951 10.887 6.359 1.00 95.62 376 THR A CA 1
ATOM 3077 C C . THR A 1 376 ? -6.172 11.473 5.179 1.00 95.62 376 THR A C 1
ATOM 3079 O O . THR A 1 376 ? -5.278 12.300 5.373 1.00 95.62 376 THR A O 1
ATOM 3082 N N . PHE A 1 377 ? -6.549 11.124 3.946 1.00 96.06 377 PHE A N 1
ATOM 3083 C CA . PHE A 1 377 ? -5.951 11.680 2.737 1.00 96.06 377 PHE A CA 1
ATOM 3084 C C . PHE A 1 377 ? -6.151 13.193 2.662 1.00 96.06 377 PHE A C 1
ATOM 3086 O O . PHE A 1 377 ? -5.199 13.926 2.419 1.00 96.06 377 PHE A O 1
ATOM 3093 N N . LEU A 1 378 ? -7.359 13.697 2.918 1.00 95.69 378 LEU A N 1
ATOM 3094 C CA . LEU A 1 378 ? -7.650 15.125 2.837 1.00 95.69 378 LEU A CA 1
ATOM 3095 C C . LEU A 1 378 ? -6.865 15.932 3.873 1.00 95.69 378 LEU A C 1
ATOM 3097 O O . LEU A 1 378 ? -6.397 17.029 3.569 1.00 95.69 378 LEU A O 1
ATOM 3101 N N . ARG A 1 379 ? -6.693 15.403 5.086 1.00 93.75 379 ARG A N 1
ATOM 3102 C CA . ARG A 1 379 ? -5.880 16.039 6.133 1.00 93.75 379 ARG A CA 1
ATOM 3103 C C . ARG A 1 379 ? -4.394 16.019 5.806 1.00 93.75 379 ARG A C 1
ATOM 3105 O O . ARG A 1 379 ? -3.709 16.989 6.112 1.00 93.75 379 ARG A O 1
ATOM 3112 N N . ALA A 1 380 ? -3.904 14.952 5.180 1.00 93.25 380 ALA A N 1
ATOM 3113 C CA . ALA A 1 380 ? -2.507 14.854 4.778 1.00 93.25 380 ALA A CA 1
ATOM 3114 C C . ALA A 1 380 ? -2.196 15.730 3.555 1.00 93.25 380 ALA A C 1
ATOM 3116 O O . ALA A 1 380 ? -1.189 16.427 3.544 1.00 93.25 380 ALA A O 1
ATOM 3117 N N . ASN A 1 381 ? -3.066 15.732 2.548 1.00 93.31 381 ASN A N 1
ATOM 3118 C CA . ASN A 1 381 ? -2.703 16.091 1.175 1.00 93.31 381 ASN A CA 1
ATOM 3119 C C . ASN A 1 381 ? -3.584 17.167 0.533 1.00 93.31 381 ASN A C 1
ATOM 3121 O O . ASN A 1 381 ? -3.266 17.641 -0.551 1.00 93.31 381 ASN A O 1
ATOM 3125 N N . GLN A 1 382 ? -4.705 17.532 1.155 1.00 90.56 382 GLN A N 1
ATOM 3126 C CA . GLN A 1 382 ? -5.671 18.507 0.635 1.00 90.56 382 GLN A CA 1
ATOM 3127 C C . GLN A 1 382 ? -6.101 19.437 1.782 1.00 90.56 382 GLN A C 1
ATOM 3129 O O . GLN A 1 382 ? -7.281 19.570 2.109 1.00 90.56 382 GLN A O 1
ATOM 3134 N N . ILE A 1 383 ? -5.117 20.049 2.450 1.00 89.44 383 ILE A N 1
ATOM 3135 C CA . ILE A 1 383 ? -5.235 20.624 3.806 1.00 89.44 383 ILE A CA 1
ATOM 3136 C C . ILE A 1 383 ? -6.299 21.733 3.888 1.00 89.44 383 ILE A C 1
ATOM 3138 O O . ILE A 1 383 ? -6.963 21.869 4.919 1.00 89.44 383 ILE A O 1
ATOM 3142 N N . TYR A 1 384 ? -6.531 22.449 2.791 1.00 90.75 384 TYR A N 1
ATOM 3143 C CA . TYR A 1 384 ? -7.506 23.541 2.700 1.00 90.75 384 TYR A CA 1
ATOM 3144 C C . TYR A 1 384 ? -8.660 23.260 1.724 1.00 90.75 384 TYR A C 1
ATOM 3146 O O . TYR A 1 384 ? -9.408 24.170 1.378 1.00 90.75 384 TYR A O 1
ATOM 3154 N N . LYS A 1 385 ? -8.809 22.016 1.255 1.00 91.94 385 LYS A N 1
ATOM 3155 C CA . LYS A 1 385 ? -9.807 21.615 0.253 1.00 91.94 385 LYS A CA 1
ATOM 3156 C C . LYS A 1 385 ? -10.746 20.550 0.831 1.00 91.94 385 LYS A C 1
ATOM 3158 O O . LYS A 1 385 ? -10.375 19.817 1.745 1.00 91.94 385 LYS A O 1
ATOM 3163 N N . HIS A 1 386 ? -11.964 20.473 0.289 1.00 92.81 386 HIS A N 1
ATOM 3164 C CA . HIS A 1 386 ? -12.981 19.466 0.643 1.00 92.81 386 HIS A CA 1
ATOM 3165 C C . HIS A 1 386 ? -13.246 19.338 2.155 1.00 92.81 386 HIS A C 1
ATOM 3167 O O . HIS A 1 386 ? -13.397 18.237 2.684 1.00 92.81 386 HIS A O 1
ATOM 3173 N N . LEU A 1 387 ? -13.275 20.468 2.871 1.00 91.62 387 LEU A N 1
ATOM 3174 C CA . LEU A 1 387 ? -13.502 20.487 4.320 1.00 91.62 387 LEU A CA 1
ATOM 3175 C C . LEU A 1 387 ? -14.861 19.876 4.699 1.00 91.62 387 LEU A C 1
ATOM 3177 O O . LEU A 1 387 ? -14.979 19.268 5.756 1.00 91.62 387 LEU A O 1
ATOM 3181 N N . ASP A 1 388 ? -15.849 19.974 3.806 1.00 91.69 388 ASP A N 1
ATOM 3182 C CA . ASP A 1 388 ? -17.181 19.369 3.917 1.00 91.69 388 ASP A CA 1
ATOM 3183 C C . ASP A 1 388 ? -17.167 17.832 3.895 1.00 91.69 388 ASP A C 1
ATOM 3185 O O . ASP A 1 388 ? -18.109 17.194 4.360 1.00 91.69 388 ASP A O 1
ATOM 3189 N N . LYS A 1 389 ? -16.102 17.229 3.355 1.00 92.06 389 LYS A N 1
ATOM 3190 C CA . LYS A 1 389 ? -15.928 15.773 3.273 1.00 92.06 389 LYS A CA 1
ATOM 3191 C C . LYS A 1 389 ? -15.113 15.203 4.433 1.00 92.06 389 LYS A C 1
ATOM 3193 O O . LYS A 1 389 ? -14.978 13.984 4.524 1.00 92.06 389 LYS A O 1
ATOM 3198 N N . ARG A 1 390 ? -14.564 16.052 5.307 1.00 92.00 390 ARG A N 1
ATOM 3199 C CA . ARG A 1 390 ? -13.814 15.601 6.482 1.00 92.00 390 ARG A CA 1
ATOM 3200 C C . ARG A 1 390 ? -14.747 15.044 7.543 1.00 92.00 390 ARG A C 1
ATOM 3202 O O . ARG A 1 390 ? -15.846 15.548 7.766 1.00 92.00 390 ARG A O 1
ATOM 3209 N N . LEU A 1 391 ? -14.273 14.011 8.225 1.00 91.62 391 LEU A N 1
ATOM 3210 C CA . LEU A 1 391 ? -14.919 13.516 9.427 1.00 91.62 391 LEU A CA 1
ATOM 3211 C C . LEU A 1 391 ? -14.760 14.547 10.557 1.00 91.62 391 LEU A C 1
ATOM 3213 O O . LEU A 1 391 ? -13.815 15.343 10.547 1.00 91.62 391 LEU A O 1
ATOM 3217 N N . PRO A 1 392 ? -15.662 14.560 11.550 1.00 88.06 392 PRO A N 1
ATOM 3218 C CA . PRO A 1 392 ? -15.495 15.398 12.727 1.00 88.06 392 PRO A CA 1
ATOM 3219 C C . PRO A 1 392 ? -14.149 15.133 13.408 1.00 88.06 392 PRO A C 1
ATOM 3221 O O . PRO A 1 392 ? -13.744 13.985 13.591 1.00 88.06 392 PRO A O 1
ATOM 3224 N N . THR A 1 393 ? -13.453 16.198 13.801 1.00 83.69 393 THR A N 1
ATOM 3225 C CA . THR A 1 393 ? -12.245 16.065 14.619 1.00 83.69 393 THR A CA 1
ATOM 3226 C C . THR A 1 393 ? -12.672 15.806 16.062 1.00 83.69 393 THR A C 1
ATOM 3228 O O . THR A 1 393 ? -13.344 16.643 16.661 1.00 83.69 393 THR A O 1
ATOM 3231 N N . LEU A 1 394 ? -12.285 14.662 16.622 1.00 82.31 394 LEU A N 1
ATOM 3232 C CA . LEU A 1 394 ? -12.441 14.389 18.052 1.00 82.31 394 LEU A CA 1
ATOM 3233 C C . LEU A 1 394 ? -11.262 14.990 18.830 1.00 82.31 394 LEU A C 1
ATOM 3235 O O . LEU A 1 394 ? -10.146 15.050 18.308 1.00 82.31 394 LEU A O 1
ATOM 3239 N N . SER A 1 395 ? -11.500 15.425 20.073 1.00 84.88 395 SER A N 1
ATOM 3240 C CA . SER A 1 395 ? -10.418 15.853 20.975 1.00 84.88 395 SER A CA 1
ATOM 3241 C C . SER A 1 395 ? -9.417 14.714 21.159 1.00 84.88 395 SER A C 1
ATOM 3243 O O . SER A 1 395 ? -9.828 13.564 21.308 1.00 84.88 395 SER A O 1
ATOM 3245 N N . SER A 1 396 ? -8.116 15.020 21.205 1.00 86.75 396 SER A N 1
ATOM 3246 C CA . SER A 1 396 ? -7.072 14.018 21.458 1.00 86.75 396 SER A CA 1
ATOM 3247 C C . SER A 1 396 ? -7.287 13.263 22.772 1.00 86.75 396 SER A C 1
ATOM 3249 O O . SER A 1 396 ? -6.893 12.105 22.878 1.00 86.75 396 SER A O 1
ATOM 3251 N N . GLU A 1 397 ? -7.974 13.884 23.737 1.00 92.19 397 GLU A N 1
ATOM 3252 C CA . GLU A 1 397 ? -8.324 13.277 25.022 1.00 92.19 397 GLU A CA 1
ATOM 3253 C C . GLU A 1 397 ? -9.157 11.994 24.887 1.00 92.19 397 GLU A C 1
ATOM 3255 O O . GLU A 1 397 ? -9.097 11.151 25.781 1.00 92.19 397 GLU A O 1
ATOM 3260 N N . ILE A 1 398 ? -9.910 11.809 23.791 1.00 88.62 398 ILE A N 1
ATOM 3261 C CA . ILE A 1 398 ? -10.697 10.582 23.568 1.00 88.62 398 ILE A CA 1
ATOM 3262 C C . ILE A 1 398 ? -9.802 9.348 23.393 1.00 88.62 398 ILE A C 1
ATOM 3264 O O . ILE A 1 398 ? -10.225 8.236 23.686 1.00 88.62 398 ILE A O 1
ATOM 3268 N N . TYR A 1 399 ? -8.565 9.548 22.929 1.00 86.62 399 TYR A N 1
ATOM 3269 C CA . TYR A 1 399 ? -7.589 8.484 22.694 1.00 86.62 399 TYR A CA 1
ATOM 3270 C C . TYR A 1 399 ? -6.643 8.288 23.886 1.00 86.62 399 TYR A C 1
ATOM 3272 O O . TYR A 1 399 ? -5.789 7.401 23.866 1.00 86.62 399 TYR A O 1
ATOM 3280 N N . GLU A 1 400 ? -6.761 9.106 24.935 1.00 92.88 400 GLU A N 1
ATOM 3281 C CA . GLU A 1 400 ? -5.960 8.933 26.139 1.00 92.88 400 GLU A CA 1
ATOM 3282 C C . GLU A 1 400 ? -6.457 7.733 26.940 1.00 92.88 400 GLU A C 1
ATOM 3284 O O . GLU A 1 400 ? -7.610 7.681 27.365 1.00 92.88 400 GLU A O 1
ATOM 3289 N N . ARG A 1 401 ? -5.551 6.796 27.244 1.00 93.06 401 ARG A N 1
ATOM 3290 C CA . ARG A 1 401 ? -5.875 5.567 27.985 1.00 93.06 401 ARG A CA 1
ATOM 3291 C C . ARG A 1 401 ? -6.623 5.836 29.297 1.00 93.06 401 ARG A C 1
ATOM 3293 O O . ARG A 1 401 ? -7.528 5.091 29.640 1.00 93.06 401 ARG A O 1
ATOM 3300 N N . LYS A 1 402 ? -6.303 6.928 30.003 1.00 93.88 402 LYS A N 1
ATOM 3301 C CA . LYS A 1 402 ? -6.968 7.322 31.263 1.00 93.88 402 LYS A CA 1
ATOM 3302 C C . LYS A 1 402 ? -8.477 7.585 31.113 1.00 93.88 402 LYS A C 1
ATOM 3304 O O . LYS A 1 402 ? -9.202 7.543 32.105 1.00 93.88 402 LYS A O 1
ATOM 3309 N N . ASN A 1 403 ? -8.917 7.895 29.895 1.00 94.56 403 ASN A N 1
ATOM 3310 C CA . ASN A 1 403 ? -10.300 8.176 29.535 1.00 94.56 403 ASN A CA 1
ATOM 3311 C C . ASN A 1 403 ? -10.985 6.970 28.882 1.00 94.56 403 ASN A C 1
ATOM 3313 O O . ASN A 1 403 ? -12.157 7.084 28.539 1.00 94.56 403 ASN A O 1
ATOM 3317 N N . SER A 1 404 ? -10.303 5.830 28.726 1.00 92.06 404 SER A N 1
ATOM 3318 C CA . SER A 1 404 ? -10.939 4.612 28.221 1.00 92.06 404 SER A CA 1
ATOM 3319 C C . SER A 1 404 ? -12.004 4.112 29.196 1.00 92.06 404 SER A C 1
ATOM 3321 O O . SER A 1 404 ? -11.901 4.328 30.410 1.00 92.06 404 SER A O 1
ATOM 3323 N N . LEU A 1 405 ? -13.028 3.440 28.679 1.00 90.56 405 LEU A N 1
ATOM 3324 C CA . LEU A 1 405 ? -14.121 2.926 29.496 1.00 90.56 405 LEU A CA 1
ATOM 3325 C C . LEU A 1 405 ? -13.624 1.993 30.607 1.00 90.56 405 LEU A C 1
ATOM 3327 O O . LEU A 1 405 ? -14.072 2.119 31.744 1.00 90.56 405 LEU A O 1
ATOM 3331 N N . GLU A 1 406 ? -12.632 1.148 30.327 1.00 91.50 406 GLU A N 1
ATOM 3332 C CA . GLU A 1 406 ? -12.021 0.249 31.312 1.00 91.50 406 GLU A CA 1
ATOM 3333 C C . GLU A 1 406 ? -11.372 1.030 32.459 1.00 91.50 406 GLU A C 1
ATOM 3335 O O . GLU A 1 406 ? -11.552 0.683 33.623 1.00 91.50 406 GLU A O 1
ATOM 3340 N N . ASN A 1 407 ? -10.653 2.118 32.160 1.00 94.25 407 ASN A N 1
ATOM 3341 C CA . ASN A 1 407 ? -10.024 2.951 33.188 1.00 94.25 407 ASN A CA 1
ATOM 3342 C C . ASN A 1 407 ? -11.050 3.781 33.965 1.00 94.25 407 ASN A C 1
ATOM 3344 O O . ASN A 1 407 ? -10.864 4.031 35.158 1.00 94.25 407 ASN A O 1
ATOM 3348 N N . ILE A 1 408 ? -12.144 4.187 33.316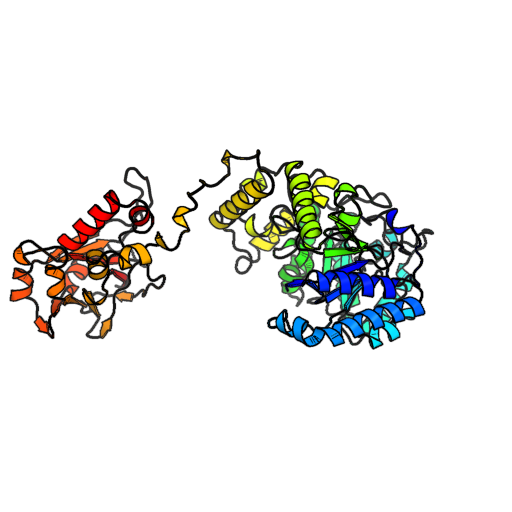 1.00 94.81 408 ILE A N 1
ATOM 3349 C CA . ILE A 1 408 ? -13.261 4.852 33.990 1.00 94.81 408 ILE A CA 1
ATOM 3350 C C . ILE A 1 408 ? -13.941 3.891 34.971 1.00 94.81 408 ILE A C 1
ATOM 3352 O O . ILE A 1 408 ? -14.221 4.299 36.095 1.00 94.81 408 ILE A O 1
ATOM 3356 N N . ILE A 1 409 ? -14.163 2.633 34.580 1.00 93.62 409 ILE A N 1
ATOM 3357 C CA . ILE A 1 409 ? -14.712 1.593 35.459 1.00 93.62 409 ILE A CA 1
ATOM 3358 C C . ILE A 1 409 ? -13.722 1.288 36.592 1.00 93.62 409 ILE A C 1
ATOM 3360 O O . ILE A 1 409 ? -14.097 1.295 37.758 1.00 93.62 409 ILE A O 1
ATOM 3364 N N . ALA A 1 410 ? -12.434 1.109 36.289 1.00 94.81 410 ALA A N 1
ATOM 3365 C CA . ALA A 1 410 ? -11.415 0.725 37.267 1.00 94.81 410 ALA A CA 1
ATOM 3366 C C . ALA A 1 410 ? -11.157 1.758 38.383 1.00 94.81 410 ALA A C 1
ATOM 3368 O O . ALA A 1 410 ? -10.601 1.403 39.423 1.00 94.81 410 ALA A O 1
ATOM 3369 N N . ARG A 1 411 ? -11.545 3.024 38.205 1.00 95.81 411 ARG A N 1
ATOM 3370 C CA . ARG A 1 411 ? -11.424 4.073 39.238 1.00 95.81 411 ARG A CA 1
ATOM 3371 C C . ARG A 1 411 ? -12.724 4.358 39.990 1.00 95.81 411 ARG A C 1
ATOM 3373 O O . ARG A 1 411 ? -12.746 5.235 40.847 1.00 95.81 411 ARG A O 1
ATOM 3380 N N . ASP A 1 412 ? -13.804 3.671 39.636 1.00 97.00 412 ASP A N 1
ATOM 3381 C CA . ASP A 1 412 ? -15.135 3.907 40.172 1.00 97.00 412 ASP A CA 1
ATOM 3382 C C . ASP A 1 412 ? -15.657 2.631 40.836 1.00 97.00 412 ASP A C 1
ATOM 3384 O O . ASP A 1 412 ? -16.048 1.673 40.171 1.00 97.00 412 ASP A O 1
ATOM 3388 N N . GLU A 1 413 ? -15.635 2.612 42.170 1.00 96.69 413 GLU A N 1
ATOM 3389 C CA . GLU A 1 413 ? -15.963 1.418 42.961 1.00 96.69 413 GLU A CA 1
ATOM 3390 C C . GLU A 1 413 ? -17.381 0.896 42.725 1.00 96.69 413 GLU A C 1
ATOM 3392 O O . GLU A 1 413 ? -17.622 -0.303 42.862 1.00 96.69 413 GLU A O 1
ATOM 3397 N N . ILE A 1 414 ? -18.320 1.768 42.350 1.00 96.19 414 ILE A N 1
ATOM 3398 C CA . ILE A 1 414 ? -19.686 1.347 42.043 1.00 96.19 414 ILE A CA 1
ATOM 3399 C C . ILE A 1 414 ? -19.738 0.798 40.619 1.00 96.19 414 ILE A C 1
ATOM 3401 O O . ILE A 1 414 ? -20.329 -0.257 40.413 1.00 96.19 414 ILE A O 1
ATOM 3405 N N . LEU A 1 415 ? -19.085 1.435 39.638 1.00 94.88 415 LEU A N 1
ATOM 3406 C CA . LEU A 1 415 ? -19.033 0.878 38.283 1.00 94.88 415 LEU A CA 1
ATOM 3407 C C . LEU A 1 415 ? -18.357 -0.495 38.246 1.00 94.88 415 LEU A C 1
ATOM 3409 O O . LEU A 1 415 ? -18.870 -1.373 37.562 1.00 94.88 415 LEU A O 1
ATOM 3413 N N . LYS A 1 416 ? -17.269 -0.720 38.996 1.00 95.12 416 LYS A N 1
ATOM 3414 C CA . LYS A 1 416 ? -16.654 -2.059 39.105 1.00 95.12 416 LYS A CA 1
ATOM 3415 C C . LYS A 1 416 ? -17.681 -3.123 39.466 1.00 95.12 416 LYS A C 1
ATOM 3417 O O . LYS A 1 416 ? -17.707 -4.184 38.858 1.00 95.12 416 LYS A O 1
ATOM 3422 N N . GLN A 1 417 ? -18.534 -2.805 40.434 1.00 95.69 417 GLN A N 1
ATOM 3423 C CA . GLN A 1 417 ? -19.594 -3.691 40.888 1.00 95.69 417 GLN A CA 1
ATOM 3424 C C . GLN A 1 417 ? -20.716 -3.807 39.852 1.00 95.69 417 GLN A C 1
ATOM 3426 O O . GLN A 1 417 ? -21.174 -4.910 39.599 1.00 95.69 417 GLN A O 1
ATOM 3431 N N . VAL A 1 418 ? -21.136 -2.713 39.206 1.00 93.56 418 VAL A N 1
ATOM 3432 C CA . VAL A 1 418 ? -22.161 -2.727 38.140 1.00 93.56 418 VAL A CA 1
ATOM 3433 C C . VAL A 1 418 ? -21.755 -3.637 36.973 1.00 93.56 418 VAL A C 1
ATOM 3435 O O . VAL A 1 418 ? -22.605 -4.341 36.434 1.00 93.56 418 VAL A O 1
ATOM 3438 N N . TYR A 1 419 ? -20.473 -3.635 36.600 1.00 91.75 419 TYR A N 1
ATOM 3439 C CA . TYR A 1 419 ? -19.924 -4.420 35.489 1.00 91.75 419 TYR A CA 1
ATOM 3440 C C . TYR A 1 419 ? -19.381 -5.801 35.895 1.00 91.75 419 TYR A C 1
ATOM 3442 O O . TYR A 1 419 ? -18.828 -6.507 35.053 1.00 91.75 419 TYR A O 1
ATOM 3450 N N . ASP A 1 420 ? -19.525 -6.211 37.159 1.00 93.06 420 ASP A N 1
ATOM 3451 C CA . ASP A 1 420 ? -19.105 -7.540 37.607 1.00 93.06 420 ASP A CA 1
ATOM 3452 C C . ASP A 1 420 ? -19.984 -8.621 36.954 1.00 93.06 420 ASP A C 1
ATOM 3454 O O . ASP A 1 420 ? -21.194 -8.700 37.196 1.00 93.06 420 ASP A O 1
ATOM 3458 N N . LYS A 1 421 ? -19.363 -9.473 36.128 1.00 92.12 421 LYS A N 1
ATOM 3459 C CA . LYS A 1 421 ? -20.033 -10.574 35.421 1.00 92.12 421 LYS A CA 1
ATOM 3460 C C . LYS A 1 421 ? -20.668 -11.588 36.370 1.00 92.12 421 LYS A C 1
ATOM 3462 O O . LYS A 1 421 ? -21.656 -12.217 36.010 1.00 92.12 421 LYS A O 1
ATOM 3467 N N . SER A 1 422 ? -20.169 -11.701 37.603 1.00 94.25 422 SER A N 1
ATOM 3468 C CA . SER A 1 422 ? -20.733 -12.601 38.611 1.00 94.25 422 SER A CA 1
ATOM 3469 C C . SER A 1 422 ? -22.093 -12.161 39.145 1.00 94.25 422 SER A C 1
ATOM 3471 O O . SER A 1 422 ? -22.748 -12.931 39.838 1.00 94.25 422 SER A O 1
ATOM 3473 N N . ASN A 1 423 ? -22.562 -10.948 38.834 1.00 95.94 423 ASN A N 1
ATOM 3474 C CA . ASN A 1 423 ? -23.884 -10.502 39.275 1.00 95.94 423 ASN A CA 1
ATOM 3475 C C . ASN A 1 423 ? -25.018 -11.351 38.691 1.00 95.94 423 ASN A C 1
ATOM 3477 O O . ASN A 1 423 ? -26.036 -11.553 39.360 1.00 95.94 423 ASN A O 1
ATOM 3481 N N . PHE A 1 424 ? -24.842 -11.833 37.456 1.00 96.25 424 PHE A N 1
ATOM 3482 C CA . PHE A 1 424 ? -25.846 -12.608 36.744 1.00 96.25 424 PHE A CA 1
ATOM 3483 C C . PHE A 1 424 ? -25.199 -13.727 35.929 1.00 96.25 424 PHE A C 1
ATOM 3485 O O . PHE A 1 424 ? -24.385 -13.469 35.046 1.00 96.25 424 PHE A O 1
ATOM 3492 N N . TYR A 1 425 ? -25.642 -14.960 36.162 1.00 95.56 425 TYR A N 1
ATOM 3493 C CA . TYR A 1 425 ? -25.388 -16.084 35.259 1.00 95.56 425 TYR A CA 1
ATOM 3494 C C . TYR A 1 425 ? -26.698 -16.587 34.679 1.00 95.56 425 TYR A C 1
ATOM 3496 O O . TYR A 1 425 ? -27.781 -16.301 35.190 1.00 95.56 425 TYR A O 1
ATOM 3504 N N . LEU A 1 426 ? -26.613 -17.379 33.622 1.00 94.81 426 LEU A N 1
ATOM 3505 C CA . LEU A 1 426 ? -27.781 -18.002 33.021 1.00 94.81 426 LEU A CA 1
ATOM 3506 C C . LEU A 1 426 ? -27.491 -19.486 32.828 1.00 94.81 426 LEU A C 1
ATOM 3508 O O . LEU A 1 426 ? -26.347 -19.883 32.641 1.00 94.81 426 LEU A O 1
ATOM 3512 N N . SER A 1 427 ? -28.509 -20.331 32.908 1.00 95.69 427 SER A N 1
ATOM 3513 C CA . SER A 1 427 ? -28.396 -21.725 32.482 1.00 95.69 427 SER A CA 1
ATOM 3514 C C . SER A 1 427 ? -29.420 -22.011 31.402 1.00 95.69 427 SER A C 1
ATOM 3516 O O . SER A 1 427 ? -30.551 -21.539 31.506 1.00 95.69 427 SER A O 1
ATOM 3518 N N . ILE A 1 428 ? -29.008 -22.757 30.380 1.00 95.75 428 ILE A N 1
ATOM 3519 C CA . ILE A 1 428 ? -29.885 -23.278 29.328 1.00 95.75 428 ILE A CA 1
ATOM 3520 C C . ILE A 1 428 ? -29.818 -24.797 29.429 1.00 95.75 428 ILE A C 1
ATOM 3522 O O . ILE A 1 428 ? -28.737 -25.366 29.261 1.00 95.75 428 ILE A O 1
ATOM 3526 N N . ASN A 1 429 ? -30.946 -25.444 29.720 1.00 95.69 429 ASN A N 1
ATOM 3527 C CA . ASN A 1 429 ? -31.044 -26.894 29.920 1.00 95.69 429 ASN A CA 1
ATOM 3528 C C . ASN A 1 429 ? -29.987 -27.399 30.923 1.00 95.69 429 ASN A C 1
ATOM 3530 O O . ASN A 1 429 ? -29.174 -28.268 30.612 1.00 95.69 429 ASN A O 1
ATOM 3534 N N . ASP A 1 430 ? -29.949 -26.755 32.095 1.00 92.75 430 ASP A N 1
ATOM 3535 C CA . ASP A 1 430 ? -29.021 -27.000 33.213 1.00 92.75 430 ASP A CA 1
ATOM 3536 C C . ASP A 1 430 ? -27.523 -26.797 32.916 1.00 92.75 430 ASP A C 1
ATOM 3538 O O . ASP A 1 430 ? -26.673 -27.004 33.786 1.00 92.75 430 ASP A O 1
ATOM 3542 N N . LYS A 1 431 ? -27.164 -26.309 31.725 1.00 94.56 431 LYS A N 1
ATOM 3543 C CA . LYS A 1 431 ? -25.795 -25.900 31.413 1.00 94.56 431 LYS A CA 1
ATOM 3544 C C . LYS A 1 431 ? -25.598 -24.423 31.734 1.00 94.56 431 LYS A C 1
ATOM 3546 O O . LYS A 1 431 ? -26.169 -23.567 31.061 1.00 94.56 431 LYS A O 1
ATOM 3551 N N . LEU A 1 432 ? -24.767 -24.134 32.735 1.00 93.38 432 LEU A N 1
ATOM 3552 C CA . LEU A 1 432 ? -24.405 -22.770 33.128 1.00 93.38 432 LEU A CA 1
ATOM 3553 C C . LEU A 1 432 ? -23.598 -22.063 32.024 1.00 93.38 432 LEU A C 1
ATOM 3555 O O . LEU A 1 432 ? -22.735 -22.667 31.382 1.00 93.38 432 LEU A O 1
ATOM 3559 N N . LEU A 1 433 ? -23.870 -20.776 31.828 1.00 90.75 433 LEU A N 1
ATOM 3560 C CA . LEU A 1 433 ? -23.139 -19.872 30.952 1.00 90.75 433 LEU A CA 1
ATOM 3561 C C . LEU A 1 433 ? -22.897 -18.520 31.630 1.00 90.75 433 LEU A C 1
ATOM 3563 O O . LEU A 1 433 ? -23.719 -18.015 32.399 1.00 90.75 433 LEU A O 1
ATOM 3567 N N . GLU A 1 434 ? -21.760 -17.931 31.285 1.00 89.88 434 GLU A N 1
ATOM 3568 C CA . GLU A 1 434 ? -21.460 -16.531 31.553 1.00 89.88 434 GLU A CA 1
ATOM 3569 C C . GLU A 1 434 ? -22.155 -15.648 30.512 1.00 89.88 434 GLU A C 1
ATOM 3571 O O . GLU A 1 434 ? -22.348 -16.059 29.364 1.00 89.88 434 GLU A O 1
ATOM 3576 N N . LEU A 1 435 ? -22.581 -14.461 30.937 1.00 90.31 435 LEU A N 1
ATOM 3577 C CA . LEU A 1 435 ? -23.220 -13.480 30.071 1.00 90.31 435 LEU A CA 1
ATOM 3578 C C . LEU A 1 435 ? -22.179 -12.517 29.504 1.00 90.31 435 LEU A C 1
ATOM 3580 O O . LEU A 1 435 ? -21.206 -12.163 30.173 1.00 90.31 435 LEU A O 1
ATOM 3584 N N . ASP A 1 436 ? -22.425 -12.063 28.281 1.00 85.44 436 ASP A N 1
ATOM 3585 C CA . ASP A 1 436 ? -21.535 -11.137 27.592 1.00 85.44 436 ASP A CA 1
ATOM 3586 C C . ASP A 1 436 ? -21.871 -9.691 27.993 1.00 85.44 436 ASP A C 1
ATOM 3588 O O . ASP A 1 436 ? -23.035 -9.335 28.213 1.00 85.44 436 ASP A O 1
ATOM 3592 N N . LEU A 1 437 ? -20.855 -8.835 28.059 1.00 81.25 437 LEU A N 1
ATOM 3593 C CA . LEU A 1 437 ? -21.007 -7.386 27.980 1.00 81.25 437 LEU A CA 1
ATOM 3594 C C . LEU A 1 437 ? -20.790 -6.966 26.523 1.00 81.25 437 LEU A C 1
ATOM 3596 O O . LEU A 1 437 ? -19.963 -7.540 25.821 1.00 81.25 437 LEU A O 1
ATOM 3600 N N . GLU A 1 438 ? -21.455 -5.901 26.063 1.00 69.69 438 GLU A N 1
ATOM 3601 C CA . GLU A 1 438 ? -21.193 -5.357 24.713 1.00 69.69 438 GLU A CA 1
ATOM 3602 C C . GLU A 1 438 ? -19.715 -4.993 24.486 1.00 69.69 438 GLU A C 1
ATOM 3604 O O . GLU A 1 438 ? -19.239 -4.943 23.357 1.00 69.69 438 GLU A O 1
ATOM 3609 N N . LEU A 1 439 ? -18.997 -4.746 25.576 1.00 68.62 439 LEU A N 1
ATOM 3610 C CA . LEU A 1 439 ? -17.612 -4.300 25.601 1.00 68.62 439 LEU A CA 1
ATOM 3611 C C . LEU A 1 439 ? -16.599 -5.435 25.395 1.00 68.62 439 LEU A C 1
ATOM 3613 O O . LEU A 1 439 ? -15.421 -5.151 25.213 1.00 68.62 439 LEU A O 1
ATOM 3617 N N . ASP A 1 440 ? -17.032 -6.698 25.428 1.00 64.19 440 ASP A N 1
ATOM 3618 C CA . ASP A 1 440 ? -16.135 -7.859 25.388 1.00 64.19 440 ASP A CA 1
ATOM 3619 C C . ASP A 1 440 ? -15.638 -8.223 23.974 1.00 64.19 440 ASP A C 1
ATOM 3621 O O . ASP A 1 440 ? -14.807 -9.119 23.841 1.00 64.19 440 ASP A O 1
ATOM 3625 N N . ASP A 1 441 ? -16.148 -7.575 22.916 1.00 57.44 441 ASP A N 1
ATOM 3626 C CA . ASP A 1 441 ? -15.837 -7.830 21.486 1.00 57.44 441 ASP A CA 1
ATOM 3627 C C . ASP A 1 441 ? -16.103 -9.283 21.005 1.00 57.44 441 ASP A C 1
ATOM 3629 O O . ASP A 1 441 ? -15.890 -9.640 19.847 1.00 57.44 441 ASP A O 1
ATOM 3633 N N . ILE A 1 442 ? -16.631 -10.137 21.887 1.00 58.19 442 ILE A N 1
ATOM 3634 C CA . ILE A 1 442 ? -17.005 -11.529 21.642 1.00 58.19 442 ILE A CA 1
ATOM 3635 C C . ILE A 1 442 ? -18.474 -11.682 22.038 1.00 58.19 442 ILE A C 1
ATOM 3637 O O . ILE A 1 442 ? -18.839 -11.455 23.186 1.00 58.19 442 ILE A O 1
ATOM 3641 N N . CYS A 1 443 ? -19.324 -12.077 21.088 1.00 63.69 443 CYS A N 1
ATOM 3642 C CA . CYS A 1 443 ? -20.740 -12.342 21.349 1.00 63.69 443 CYS A CA 1
ATOM 3643 C C . CYS A 1 443 ? -21.047 -13.825 21.151 1.00 63.69 443 CYS A C 1
ATOM 3645 O O . CYS A 1 443 ? -20.904 -14.371 20.051 1.00 63.69 443 CYS A O 1
ATOM 3647 N N . SER A 1 444 ? -21.505 -14.481 22.212 1.00 74.50 444 SER A N 1
ATOM 3648 C CA . SER A 1 444 ? -21.850 -15.896 22.212 1.00 74.50 444 SER A CA 1
ATOM 3649 C C . SER A 1 444 ? -23.301 -16.119 21.766 1.00 74.50 444 SER A C 1
ATOM 3651 O O . SER A 1 444 ? -24.190 -16.421 22.558 1.00 74.50 444 SER A O 1
ATOM 3653 N N . LEU A 1 445 ? -23.555 -16.010 20.458 1.00 86.88 445 LEU A N 1
ATOM 3654 C CA . LEU A 1 445 ? -24.896 -16.217 19.898 1.00 86.88 445 LEU A CA 1
ATOM 3655 C C . LEU A 1 445 ? -25.430 -17.627 20.209 1.00 86.88 445 LEU A C 1
ATOM 3657 O O . LEU A 1 445 ? -24.813 -18.631 19.837 1.00 86.88 445 LEU A O 1
ATOM 3661 N N . LYS A 1 446 ? -26.593 -17.709 20.861 1.00 91.44 446 LYS A N 1
ATOM 3662 C CA . LYS A 1 446 ? -27.288 -18.973 21.152 1.00 91.44 446 LYS A CA 1
ATOM 3663 C C . LYS A 1 446 ? -28.488 -19.192 20.236 1.00 91.44 446 LYS A C 1
ATOM 3665 O O . LYS A 1 446 ? -29.017 -18.265 19.632 1.00 91.44 446 LYS A O 1
ATOM 3670 N N . LYS A 1 447 ? -28.925 -20.443 20.150 1.00 92.69 447 LYS A N 1
ATOM 3671 C CA . LYS A 1 447 ? -30.185 -20.841 19.519 1.00 92.69 447 LYS A CA 1
ATOM 3672 C C . LYS A 1 447 ? -31.106 -21.335 20.621 1.00 92.69 447 LYS A C 1
ATOM 3674 O O . LYS A 1 447 ? -30.673 -22.174 21.407 1.00 92.69 447 LYS A O 1
ATOM 3679 N N . LEU A 1 448 ? -32.303 -20.765 20.701 1.00 93.38 448 LEU A N 1
ATOM 3680 C CA . LEU A 1 448 ? -33.306 -21.096 21.709 1.00 93.38 448 LEU A CA 1
ATOM 3681 C C . LEU A 1 448 ? -34.602 -21.530 21.033 1.00 93.38 448 LEU A C 1
ATOM 3683 O O . LEU A 1 448 ? -34.955 -20.994 19.990 1.00 93.38 448 LEU A O 1
ATOM 3687 N N . ASN A 1 449 ? -35.332 -22.447 21.648 1.00 92.75 449 ASN A N 1
ATOM 3688 C CA . ASN A 1 449 ? -36.644 -22.898 21.205 1.00 92.75 449 ASN A CA 1
ATOM 3689 C C . ASN A 1 449 ? -37.608 -23.042 22.394 1.00 92.75 449 ASN A C 1
ATOM 3691 O O . ASN A 1 449 ? -37.248 -22.886 23.563 1.00 92.75 449 ASN A O 1
ATOM 3695 N N . LYS A 1 450 ? -38.869 -23.374 22.102 1.00 91.69 450 LYS A N 1
ATOM 3696 C CA . LYS A 1 450 ? -39.935 -23.475 23.116 1.00 91.69 450 LYS A CA 1
ATOM 3697 C C . LYS A 1 450 ? -39.706 -24.538 24.196 1.00 91.69 450 LYS A C 1
ATOM 3699 O O . LYS A 1 450 ? -40.347 -24.453 25.240 1.00 91.69 450 LYS A O 1
ATOM 3704 N N . ASN A 1 451 ? -38.850 -25.527 23.953 1.00 94.31 451 ASN A N 1
ATOM 3705 C CA . ASN A 1 451 ? -38.574 -26.611 24.893 1.00 94.31 451 ASN A CA 1
ATOM 3706 C C . ASN A 1 451 ? -37.405 -26.296 25.828 1.00 94.31 451 ASN A C 1
ATOM 3708 O O . ASN A 1 451 ? -37.257 -26.989 26.831 1.00 94.31 451 ASN A O 1
ATOM 3712 N N . ASP A 1 452 ? -36.605 -25.269 25.532 1.00 95.50 452 ASP A N 1
ATOM 3713 C CA . ASP A 1 452 ? -35.457 -24.934 26.368 1.00 95.50 452 ASP A CA 1
ATOM 3714 C C . ASP A 1 452 ? -35.909 -24.408 27.734 1.00 95.50 452 ASP A C 1
ATOM 3716 O O . ASP A 1 452 ? -36.840 -23.597 27.840 1.00 95.50 452 ASP A O 1
ATOM 3720 N N . GLU A 1 453 ? -35.248 -24.891 28.783 1.00 96.62 453 GLU A N 1
ATOM 3721 C CA . GLU A 1 453 ? -35.394 -24.412 30.153 1.00 96.62 453 GLU A CA 1
ATOM 3722 C C . GLU A 1 453 ? -34.288 -23.403 30.451 1.00 96.62 453 GLU A C 1
ATOM 3724 O O . GLU A 1 453 ? -33.099 -23.695 30.306 1.00 96.62 453 GLU A O 1
ATOM 3729 N N . ILE A 1 454 ? -34.687 -22.202 30.857 1.00 96.81 454 ILE A N 1
ATOM 3730 C CA . ILE A 1 454 ? -33.796 -21.064 31.011 1.00 96.81 454 ILE A CA 1
ATOM 3731 C C . ILE A 1 454 ? -33.939 -20.499 32.417 1.00 96.81 454 ILE A C 1
ATOM 3733 O O . ILE A 1 454 ? -34.969 -19.924 32.770 1.00 96.81 454 ILE A O 1
ATOM 3737 N N . LYS A 1 455 ? -32.878 -20.632 33.214 1.00 97.50 455 LYS A N 1
ATOM 3738 C CA . LYS A 1 455 ? -32.838 -20.138 34.599 1.00 97.50 455 LYS A CA 1
ATOM 3739 C C . LYS A 1 455 ? -31.822 -19.015 34.728 1.00 97.50 455 LYS A C 1
ATOM 3741 O O . LYS A 1 455 ? -30.670 -19.184 34.329 1.00 97.50 455 LYS A O 1
ATOM 3746 N N . LEU A 1 456 ? -32.243 -17.899 35.309 1.00 97.56 456 LEU A N 1
ATOM 3747 C CA . LEU A 1 456 ? -31.393 -16.773 35.672 1.00 97.56 456 LEU A CA 1
ATOM 3748 C C . LEU A 1 456 ? -30.875 -16.968 37.099 1.00 97.56 456 LEU A C 1
ATOM 3750 O O . LEU A 1 456 ? -31.657 -17.143 38.032 1.00 97.56 456 LEU A O 1
ATOM 3754 N N . PHE A 1 457 ? -29.562 -16.904 37.260 1.00 97.88 457 PHE A N 1
ATOM 3755 C CA . PHE A 1 457 ? -28.878 -16.890 38.546 1.00 97.88 457 PHE A CA 1
ATOM 3756 C C . PHE A 1 457 ? -28.585 -15.436 38.897 1.00 97.88 457 PHE A C 1
ATOM 3758 O O . PHE A 1 457 ? -27.872 -14.757 38.165 1.00 97.88 457 PHE A O 1
ATOM 3765 N N . ILE A 1 458 ? -29.138 -14.958 40.004 1.00 98.00 458 ILE A N 1
ATOM 3766 C CA . ILE A 1 458 ? -29.065 -13.565 40.440 1.00 98.00 458 ILE A CA 1
ATOM 3767 C C . ILE A 1 458 ? -28.295 -13.525 41.754 1.00 98.00 458 ILE A C 1
ATOM 3769 O O . ILE A 1 458 ? -28.776 -14.051 42.760 1.00 98.00 458 ILE A O 1
ATOM 3773 N N . LYS A 1 459 ? -27.122 -12.893 41.770 1.00 97.62 459 LYS A N 1
ATOM 3774 C CA . LYS A 1 459 ? -26.338 -12.728 42.999 1.00 97.62 459 LYS A CA 1
ATOM 3775 C C . LYS A 1 459 ? -27.117 -11.863 43.984 1.00 97.62 459 LYS A C 1
ATOM 3777 O O . LYS A 1 459 ? -27.554 -10.769 43.632 1.00 97.62 459 LYS A O 1
ATOM 3782 N N . LYS A 1 460 ? -27.285 -12.313 45.229 1.00 96.88 460 LYS A N 1
ATOM 3783 C CA . LYS A 1 460 ? -28.031 -11.549 46.247 1.00 96.88 460 LYS A CA 1
ATOM 3784 C C . LYS A 1 460 ? -27.448 -10.156 46.473 1.00 96.88 460 LYS A C 1
ATOM 3786 O O . LYS A 1 460 ? -28.200 -9.186 46.552 1.00 96.88 460 LYS A O 1
ATOM 3791 N N . ASP A 1 461 ? -26.123 -10.053 46.481 1.00 96.56 461 ASP A N 1
ATOM 3792 C CA . ASP A 1 461 ? -25.405 -8.788 46.661 1.00 96.56 461 ASP A CA 1
ATOM 3793 C C . ASP A 1 461 ? -25.707 -7.768 45.552 1.00 96.56 461 ASP A C 1
ATOM 3795 O O . ASP A 1 461 ? -25.626 -6.564 45.792 1.00 96.56 461 ASP A O 1
ATOM 3799 N N . ALA A 1 462 ? -26.148 -8.214 44.366 1.00 96.44 462 ALA A N 1
ATOM 3800 C CA . ALA A 1 462 ? -26.503 -7.319 43.266 1.00 96.44 462 ALA A CA 1
ATOM 3801 C C . ALA A 1 462 ? -27.628 -6.337 43.634 1.00 96.44 462 ALA A C 1
ATOM 3803 O O . ALA A 1 462 ? -27.669 -5.215 43.124 1.00 96.44 462 ALA A O 1
ATOM 3804 N N . PHE A 1 463 ? -28.518 -6.716 44.557 1.00 97.38 463 PHE A N 1
ATOM 3805 C CA . PHE A 1 463 ? -29.586 -5.841 45.047 1.00 97.38 463 PHE A CA 1
ATOM 3806 C C . PHE A 1 463 ? -29.088 -4.681 45.912 1.00 97.38 463 PHE A C 1
ATOM 3808 O O . PHE A 1 463 ? -29.821 -3.706 46.077 1.00 97.38 463 PHE A O 1
ATOM 3815 N N . PHE A 1 464 ? -27.864 -4.764 46.428 1.00 96.44 464 PHE A N 1
ATOM 3816 C CA . PHE A 1 464 ? -27.257 -3.759 47.300 1.00 96.44 464 PHE A CA 1
ATOM 3817 C C . PHE A 1 464 ? -26.209 -2.902 46.572 1.00 96.44 464 PHE A C 1
ATOM 3819 O O . PHE A 1 464 ? -25.680 -1.941 47.130 1.00 96.44 464 PHE A O 1
ATOM 3826 N N . ILE A 1 465 ? -25.937 -3.178 45.293 1.00 96.06 465 ILE A N 1
ATOM 3827 C CA . ILE A 1 465 ? -25.058 -2.334 44.478 1.00 96.06 465 ILE A CA 1
ATOM 3828 C C . ILE A 1 465 ? -25.770 -1.006 44.202 1.00 96.06 465 ILE A C 1
ATOM 3830 O O . ILE A 1 465 ? -26.801 -0.959 43.532 1.00 96.06 465 ILE A O 1
ATOM 3834 N N . ASN A 1 466 ? -25.206 0.078 44.744 1.00 95.31 466 ASN A N 1
ATOM 3835 C CA . ASN A 1 466 ? -25.791 1.424 44.741 1.00 95.31 466 ASN A CA 1
ATOM 3836 C C . ASN A 1 466 ? -27.195 1.510 45.386 1.00 95.31 466 ASN A C 1
ATOM 3838 O O . ASN A 1 466 ? -27.950 2.438 45.109 1.00 95.31 466 ASN A O 1
ATOM 3842 N N . SER A 1 467 ? -27.551 0.565 46.264 1.00 95.00 467 SER A N 1
ATOM 3843 C CA . SER A 1 467 ? -28.798 0.589 47.037 1.00 95.00 467 SER A CA 1
ATOM 3844 C C . SER A 1 467 ? -28.541 0.206 48.490 1.00 95.00 467 SER A C 1
ATOM 3846 O O . SER A 1 467 ? -27.740 -0.678 48.774 1.00 95.00 467 SER A O 1
ATOM 3848 N N . LYS A 1 468 ? -29.243 0.849 49.427 1.00 91.56 468 LYS A N 1
ATOM 3849 C CA . LYS A 1 468 ? -29.165 0.500 50.856 1.00 91.56 468 LYS A CA 1
ATOM 3850 C C . LYS A 1 468 ? -30.076 -0.666 51.224 1.00 91.56 468 LYS A C 1
ATOM 3852 O O . LYS A 1 468 ? -29.760 -1.422 52.135 1.00 91.56 468 LYS A O 1
ATOM 3857 N N . GLU A 1 469 ? -31.196 -0.802 50.521 1.00 91.00 469 GLU A N 1
ATOM 3858 C CA . GLU A 1 469 ? -32.224 -1.792 50.819 1.00 91.00 469 GLU A CA 1
ATOM 3859 C C . GLU A 1 469 ? -32.586 -2.567 49.553 1.00 91.00 469 GLU A C 1
ATOM 3861 O O . GLU A 1 469 ? -32.801 -1.991 48.484 1.00 91.00 469 GLU A O 1
ATOM 3866 N N . ALA A 1 470 ? -32.667 -3.892 49.671 1.00 89.19 470 ALA A N 1
ATOM 3867 C CA . ALA A 1 470 ? -33.046 -4.746 48.551 1.00 89.19 470 ALA A CA 1
ATOM 3868 C C . ALA A 1 470 ? -34.536 -4.631 48.190 1.00 89.19 470 ALA A C 1
ATOM 3870 O O . ALA A 1 470 ? -34.905 -4.917 47.055 1.00 89.19 470 ALA A O 1
ATOM 3871 N N . ILE A 1 471 ? -35.389 -4.219 49.136 1.00 88.94 471 ILE A N 1
ATOM 3872 C CA . ILE A 1 471 ? -36.848 -4.190 48.957 1.00 88.94 471 ILE A CA 1
ATOM 3873 C C . ILE A 1 471 ? -37.316 -3.099 47.981 1.00 88.94 471 ILE A C 1
ATOM 3875 O O . ILE A 1 471 ? -38.286 -3.311 47.256 1.00 88.94 471 ILE A O 1
ATOM 3879 N N . ASP A 1 472 ? -36.575 -1.990 47.902 1.00 87.31 472 ASP A N 1
ATOM 3880 C CA . ASP A 1 472 ? -36.820 -0.873 46.977 1.00 87.31 472 ASP A CA 1
ATOM 3881 C C . ASP A 1 472 ? -36.109 -1.044 45.622 1.00 87.31 472 ASP A C 1
ATOM 3883 O O . ASP A 1 472 ? -36.214 -0.195 44.726 1.00 87.31 472 ASP A O 1
ATOM 3887 N N . ASN A 1 473 ? -35.382 -2.153 45.463 1.00 96.38 473 ASN A N 1
ATOM 3888 C CA . ASN A 1 473 ? -34.650 -2.512 44.261 1.00 96.38 473 ASN A CA 1
ATOM 3889 C C . ASN A 1 473 ? -35.283 -3.748 43.594 1.00 96.38 473 ASN A C 1
ATOM 3891 O O . ASN A 1 473 ? -36.008 -4.536 44.203 1.00 96.38 473 ASN A O 1
ATOM 3895 N N . PHE A 1 474 ? -35.023 -3.921 42.305 1.00 97.69 474 PHE A N 1
ATOM 3896 C CA . PHE A 1 474 ? -35.516 -5.056 41.528 1.00 97.69 474 PHE A CA 1
ATOM 3897 C C . PHE A 1 474 ? -34.562 -5.359 40.383 1.00 97.69 474 PHE A C 1
ATOM 3899 O O . PHE A 1 474 ? -33.877 -4.461 39.886 1.00 97.69 474 PHE A O 1
ATOM 3906 N N . VAL A 1 475 ? -34.550 -6.614 39.937 1.00 97.75 475 VAL A N 1
ATOM 3907 C CA . VAL A 1 475 ? -33.887 -6.973 38.683 1.00 97.75 475 VAL A CA 1
ATOM 3908 C C . VAL A 1 475 ? -34.735 -6.467 37.525 1.00 97.75 475 VAL A C 1
ATOM 3910 O O . VAL A 1 475 ? -35.929 -6.751 37.434 1.00 97.75 475 VAL A O 1
ATOM 3913 N N . TRP A 1 476 ? -34.104 -5.694 36.653 1.00 96.44 476 TRP A N 1
ATOM 3914 C CA . TRP A 1 476 ? -34.643 -5.196 35.402 1.00 96.44 476 TRP A CA 1
ATOM 3915 C C . TRP A 1 476 ? -34.257 -6.168 34.286 1.00 96.44 476 TRP A C 1
ATOM 3917 O O . TRP A 1 476 ? -33.103 -6.188 33.855 1.00 96.44 476 TRP A O 1
ATOM 3927 N N . MET A 1 477 ? -35.223 -6.951 33.803 1.00 96.19 477 MET A N 1
ATOM 3928 C CA . MET A 1 477 ? -35.056 -7.844 32.655 1.00 96.19 477 MET A CA 1
ATOM 3929 C C . MET A 1 477 ? -35.642 -7.192 31.407 1.00 96.19 477 MET A C 1
ATOM 3931 O O . MET A 1 477 ? -36.860 -7.122 31.268 1.00 96.19 477 MET A O 1
ATOM 3935 N N . ALA A 1 478 ? -34.792 -6.707 30.502 1.00 94.88 478 ALA A N 1
ATOM 3936 C CA . ALA A 1 478 ? -35.224 -6.062 29.260 1.00 94.88 478 ALA A CA 1
ATOM 3937 C C . ALA A 1 478 ? -35.005 -6.982 28.061 1.00 94.88 478 ALA A C 1
ATOM 3939 O O . ALA A 1 478 ? -33.867 -7.322 27.751 1.00 94.88 478 ALA A O 1
ATOM 3940 N N . LEU A 1 479 ? -36.082 -7.333 27.366 1.00 94.38 479 LEU A N 1
ATOM 3941 C CA . LEU A 1 479 ? -36.051 -8.078 26.115 1.00 94.38 479 LEU A CA 1
ATOM 3942 C C . LEU A 1 479 ? -36.202 -7.106 24.946 1.00 94.38 479 LEU A C 1
ATOM 3944 O O . LEU A 1 479 ? -37.205 -6.397 24.848 1.00 94.38 479 LEU A O 1
ATOM 3948 N N . ILE A 1 480 ? -35.222 -7.095 24.051 1.00 91.75 480 ILE A N 1
ATOM 3949 C CA . ILE A 1 480 ? -35.234 -6.289 22.830 1.00 91.75 480 ILE A CA 1
ATOM 3950 C C . ILE A 1 480 ? -34.965 -7.189 21.620 1.00 91.75 480 ILE A C 1
ATOM 3952 O O . ILE A 1 480 ? -34.233 -8.177 21.701 1.00 91.75 480 ILE A O 1
ATOM 3956 N N . GLY A 1 481 ? -35.563 -6.859 20.485 1.00 89.31 481 GLY A N 1
ATOM 3957 C CA . GLY A 1 481 ? -35.494 -7.674 19.274 1.00 89.31 481 GLY A CA 1
ATOM 3958 C C . GLY A 1 481 ? -36.459 -7.165 18.211 1.00 89.31 481 GLY A C 1
ATOM 3959 O O . GLY A 1 481 ? -37.165 -6.188 18.438 1.00 89.31 481 GLY A O 1
ATOM 3960 N N . GLY A 1 482 ? -36.493 -7.813 17.049 1.00 82.62 482 GLY A N 1
ATOM 3961 C CA . GLY A 1 482 ? -37.339 -7.400 15.923 1.00 82.62 482 GLY A CA 1
ATOM 3962 C C . GLY A 1 482 ? -36.670 -6.406 14.964 1.00 82.62 482 GLY A C 1
ATOM 3963 O O . GLY A 1 482 ? -35.449 -6.236 14.961 1.00 82.62 482 GLY A O 1
ATOM 3964 N N . ASP A 1 483 ? -37.470 -5.765 14.106 1.00 82.12 483 ASP A N 1
ATOM 3965 C CA . ASP A 1 483 ? -36.966 -4.869 13.058 1.00 82.12 483 ASP A CA 1
ATOM 3966 C C . ASP A 1 483 ? -36.337 -3.601 13.632 1.00 82.12 483 ASP A C 1
ATOM 3968 O O . ASP A 1 483 ? -36.964 -2.882 14.407 1.00 82.12 483 ASP A O 1
ATOM 3972 N N . LYS A 1 484 ? -35.110 -3.280 13.202 1.00 86.75 484 LYS A N 1
ATOM 3973 C CA . LYS A 1 484 ? -34.449 -2.025 13.583 1.00 86.75 484 LYS A CA 1
ATOM 3974 C C . LYS A 1 484 ? -35.307 -0.837 13.156 1.00 86.75 484 LYS A C 1
ATOM 3976 O O . LYS A 1 484 ? -35.613 -0.676 11.976 1.00 86.75 484 LYS A O 1
ATOM 3981 N N . GLN A 1 485 ? -35.622 0.036 14.105 1.00 86.81 485 GLN A N 1
ATOM 3982 C CA . GLN A 1 485 ? -36.416 1.237 13.870 1.00 86.81 485 GLN A CA 1
ATOM 3983 C C . GLN A 1 485 ? -35.555 2.486 14.029 1.00 86.81 485 GLN A C 1
ATOM 3985 O O . GLN A 1 485 ? -34.610 2.514 14.819 1.00 86.81 485 GLN A O 1
ATOM 3990 N N . ARG A 1 486 ? -35.884 3.539 13.278 1.00 90.69 486 ARG A N 1
ATOM 3991 C CA . ARG A 1 486 ? -35.244 4.850 13.415 1.00 90.69 486 ARG A CA 1
ATOM 3992 C C . ARG A 1 486 ? -36.107 5.745 14.299 1.00 90.69 486 ARG A C 1
ATOM 3994 O O . ARG A 1 486 ? -37.203 6.107 13.892 1.00 90.69 486 ARG A O 1
ATOM 4001 N N . TYR A 1 487 ? -35.623 6.093 15.490 1.00 85.81 487 TYR A N 1
ATOM 4002 C CA . TYR A 1 487 ? -36.360 6.946 16.431 1.00 85.81 487 TYR A CA 1
ATOM 4003 C C . TYR A 1 487 ? -35.440 7.693 17.413 1.00 85.81 487 TYR A C 1
ATOM 4005 O O . TYR A 1 487 ? -34.232 7.444 17.486 1.00 85.81 487 TYR A O 1
ATOM 4013 N N . GLY A 1 488 ? -36.040 8.610 18.182 1.00 83.75 488 GLY A N 1
ATOM 4014 C CA . GLY A 1 488 ? -35.359 9.506 19.123 1.00 83.75 488 GLY A CA 1
ATOM 4015 C C . GLY A 1 488 ? -34.765 10.746 18.450 1.00 83.75 488 GLY A C 1
ATOM 4016 O O . GLY A 1 488 ? -34.734 10.846 17.225 1.00 83.75 488 GLY A O 1
ATOM 4017 N N . GLU A 1 489 ? -34.276 11.694 19.249 1.00 85.06 489 GLU A N 1
ATOM 4018 C CA . GLU A 1 489 ? -33.692 12.948 18.736 1.00 85.06 489 GLU A CA 1
ATOM 4019 C C . GLU A 1 489 ? -32.476 12.699 17.835 1.00 85.06 489 GLU A C 1
ATOM 4021 O O . GLU A 1 489 ? -32.304 13.344 16.807 1.00 85.06 489 GLU A O 1
ATOM 4026 N N . GLU A 1 490 ? -31.679 11.683 18.163 1.00 84.56 490 GLU A N 1
ATOM 4027 C CA . GLU A 1 490 ? -30.484 11.298 17.405 1.00 84.56 490 GLU A CA 1
ATOM 4028 C C . GLU A 1 490 ? -30.804 10.610 16.064 1.00 84.56 490 GLU A C 1
ATOM 4030 O O . GLU A 1 490 ? -29.894 10.353 15.277 1.00 84.56 490 GLU A O 1
ATOM 4035 N N . GLN A 1 491 ? -32.069 10.226 15.826 1.00 88.00 491 GLN A N 1
ATOM 4036 C CA . GLN A 1 491 ? -32.516 9.521 14.618 1.00 88.00 491 GLN A CA 1
ATOM 4037 C C . GLN A 1 491 ? -31.645 8.297 14.264 1.00 88.00 491 GLN A C 1
ATOM 4039 O O . GLN A 1 491 ? -31.362 8.036 13.091 1.00 88.00 491 GLN A O 1
ATOM 4044 N N . ARG A 1 492 ? -31.200 7.527 15.267 1.00 84.75 492 ARG A N 1
ATOM 4045 C CA . ARG A 1 492 ? -30.386 6.311 15.075 1.00 84.75 492 ARG A CA 1
ATOM 4046 C C . ARG A 1 492 ? -31.263 5.096 14.776 1.00 84.75 492 ARG A C 1
ATOM 4048 O O . ARG A 1 492 ? -32.392 5.017 15.249 1.00 84.75 492 ARG A O 1
ATOM 4055 N N . LEU A 1 493 ? -30.716 4.136 14.026 1.00 86.94 493 LEU A N 1
ATOM 4056 C CA . LEU A 1 493 ? -31.287 2.790 13.918 1.00 86.94 493 LEU A CA 1
ATOM 4057 C C . LEU A 1 493 ? -31.042 2.052 15.239 1.00 86.94 493 LEU A C 1
ATOM 4059 O O . LEU A 1 493 ? -29.890 1.804 15.590 1.00 86.94 493 LEU A O 1
ATOM 4063 N N . LYS A 1 494 ? -32.112 1.721 15.961 1.00 85.75 494 LYS A N 1
ATOM 4064 C CA . LYS A 1 494 ? -32.081 1.031 17.257 1.00 85.75 494 LYS A CA 1
ATOM 4065 C C . LYS A 1 494 ? -32.955 -0.223 17.186 1.00 85.75 494 LYS A C 1
ATOM 4067 O O . LYS A 1 494 ? -33.925 -0.267 16.429 1.00 85.75 494 LYS A O 1
ATOM 4072 N N . ILE A 1 495 ? -32.590 -1.249 17.948 1.00 85.94 495 ILE A N 1
ATOM 4073 C CA . ILE A 1 495 ? -33.396 -2.468 18.082 1.00 85.94 495 ILE A CA 1
ATOM 4074 C C . ILE A 1 495 ? -34.538 -2.157 19.060 1.00 85.94 495 ILE A C 1
ATOM 4076 O O . ILE A 1 495 ? -34.257 -1.605 20.129 1.00 85.94 495 ILE A O 1
ATOM 4080 N N . PRO A 1 496 ? -35.805 -2.431 18.706 1.00 87.25 496 PRO A N 1
ATOM 4081 C CA . PRO A 1 496 ? -36.927 -2.012 19.524 1.00 87.25 496 PRO A CA 1
ATOM 4082 C C . PRO A 1 496 ? -37.067 -2.869 20.781 1.00 87.25 496 PRO A C 1
ATOM 4084 O O . PRO A 1 496 ? -36.645 -4.025 20.854 1.00 87.25 496 PRO A O 1
ATOM 4087 N N . HIS A 1 497 ? -37.685 -2.258 21.785 1.00 91.19 497 HIS A N 1
ATOM 4088 C CA . HIS A 1 497 ? -37.968 -2.883 23.065 1.00 91.19 497 HIS A CA 1
ATOM 4089 C C . HIS A 1 497 ? -39.225 -3.749 22.960 1.00 91.19 497 HIS A C 1
ATOM 4091 O O . HIS A 1 497 ? -40.284 -3.230 22.616 1.00 91.19 497 HIS A O 1
ATOM 4097 N N . ILE A 1 498 ? -39.116 -5.047 23.255 1.00 93.50 498 ILE A N 1
ATOM 4098 C CA . ILE A 1 498 ? -40.237 -5.995 23.182 1.00 93.50 498 ILE A CA 1
ATOM 4099 C C . ILE A 1 498 ? -40.994 -6.013 24.511 1.00 93.50 498 ILE A C 1
ATOM 4101 O O . ILE A 1 498 ? -42.199 -5.782 24.543 1.00 93.50 498 ILE A O 1
ATOM 4105 N N . ALA A 1 499 ? -40.293 -6.288 25.614 1.00 95.38 499 ALA A N 1
ATOM 4106 C CA . ALA A 1 499 ? -40.908 -6.446 26.930 1.00 95.38 499 ALA A CA 1
ATOM 4107 C C . ALA A 1 499 ? -39.915 -6.165 28.065 1.00 95.38 499 ALA A C 1
ATOM 4109 O O . ALA A 1 499 ? -38.706 -6.340 27.908 1.00 95.38 499 ALA A O 1
ATOM 4110 N N . THR A 1 500 ? -40.431 -5.763 29.228 1.00 96.12 500 THR A N 1
ATOM 4111 C CA . THR A 1 500 ? -39.661 -5.694 30.478 1.00 96.12 500 THR A CA 1
ATOM 4112 C C . THR A 1 500 ? -40.375 -6.477 31.569 1.00 96.12 500 THR A C 1
ATOM 4114 O O . THR A 1 500 ? -41.578 -6.298 31.745 1.00 96.12 500 THR A O 1
ATOM 4117 N N . GLU A 1 501 ? -39.635 -7.268 32.342 1.00 96.69 501 GLU A N 1
ATOM 4118 C CA . GLU A 1 501 ? -40.101 -7.806 33.624 1.00 96.69 501 GLU A CA 1
ATOM 4119 C C . GLU A 1 501 ? -39.262 -7.222 34.770 1.00 96.69 501 GLU A C 1
ATOM 4121 O O . GLU A 1 501 ? -38.035 -7.134 34.682 1.00 96.69 501 GLU A O 1
ATOM 4126 N N . TYR A 1 502 ? -39.938 -6.802 35.842 1.00 97.25 502 TYR A N 1
ATOM 4127 C CA . TYR A 1 502 ? -39.304 -6.345 37.078 1.00 97.25 502 TYR A CA 1
ATOM 4128 C C . TYR A 1 502 ? -39.436 -7.431 38.139 1.00 97.25 502 TYR A C 1
ATOM 4130 O O . TYR A 1 502 ? -40.541 -7.736 38.595 1.00 97.25 502 TYR A O 1
ATOM 4138 N N . VAL A 1 503 ? -38.310 -8.014 38.542 1.00 97.12 503 VAL A N 1
ATOM 4139 C CA . VAL A 1 503 ? -38.286 -9.119 39.503 1.00 97.12 503 VAL A CA 1
ATOM 4140 C C . VAL A 1 503 ? -37.819 -8.593 40.858 1.00 97.12 503 VAL A C 1
ATOM 4142 O O . VAL A 1 503 ? -36.635 -8.332 41.081 1.00 97.12 503 VAL A O 1
ATOM 4145 N N . TYR A 1 504 ? -38.781 -8.386 41.757 1.00 97.19 504 TYR A N 1
ATOM 4146 C CA . TYR A 1 504 ? -38.548 -7.849 43.098 1.00 97.19 504 TYR A CA 1
ATOM 4147 C C . TYR A 1 504 ? -37.988 -8.905 44.051 1.00 97.19 504 TYR A C 1
ATOM 4149 O O . TYR A 1 504 ? -38.325 -10.087 43.955 1.00 97.19 504 TYR A O 1
ATOM 4157 N N . TRP A 1 505 ? -37.226 -8.448 45.046 1.00 95.81 505 TRP A N 1
ATOM 4158 C CA . TRP A 1 505 ? -36.661 -9.293 46.102 1.00 95.81 505 TRP A CA 1
ATOM 4159 C C . TRP A 1 505 ? -37.695 -10.244 46.731 1.00 95.81 505 TRP A C 1
ATOM 4161 O O . TRP A 1 505 ? -37.471 -11.448 46.807 1.00 95.81 505 TRP A O 1
ATOM 4171 N N . ASN A 1 506 ? -38.873 -9.728 47.102 1.00 94.38 506 ASN A N 1
ATOM 4172 C CA . ASN A 1 506 ? -39.934 -10.517 47.744 1.00 94.38 506 ASN A CA 1
ATOM 4173 C C . ASN A 1 506 ? -40.549 -11.604 46.847 1.00 94.38 506 ASN A C 1
ATOM 4175 O O . ASN A 1 506 ? -41.132 -12.557 47.361 1.00 94.38 506 ASN A O 1
ATOM 4179 N N . LYS A 1 507 ? -40.460 -11.453 45.520 1.00 95.00 507 LYS A N 1
ATOM 4180 C CA . LYS A 1 507 ? -40.878 -12.492 44.571 1.00 95.00 507 LYS A CA 1
ATOM 4181 C C . LYS A 1 507 ? -39.846 -13.618 44.562 1.00 95.00 507 LYS A C 1
ATOM 4183 O O . LYS A 1 507 ? -40.201 -14.780 44.728 1.00 95.00 507 LYS A O 1
ATOM 4188 N N . LEU A 1 508 ? -38.562 -13.263 44.475 1.00 96.50 508 LEU A N 1
ATOM 4189 C CA . LEU A 1 508 ? -37.459 -14.227 44.478 1.00 96.50 508 LEU A CA 1
ATOM 4190 C C . LEU A 1 508 ? -37.408 -15.055 45.761 1.00 96.50 508 LEU A C 1
ATOM 4192 O O . LEU A 1 508 ? -37.230 -16.262 45.685 1.00 96.50 508 LEU A O 1
ATOM 4196 N N . THR A 1 509 ? -37.647 -14.455 46.928 1.00 94.56 509 THR A N 1
ATOM 4197 C CA . THR A 1 509 ? -37.655 -15.203 48.199 1.00 94.56 509 THR A CA 1
ATOM 4198 C C . THR A 1 509 ? -38.775 -16.240 48.306 1.00 94.56 509 THR A C 1
ATOM 4200 O O . THR A 1 509 ? -38.706 -17.109 49.172 1.00 94.56 509 THR A O 1
ATOM 4203 N N . ARG A 1 510 ? -39.807 -16.160 47.457 1.00 95.19 510 ARG A N 1
ATOM 4204 C CA . ARG A 1 510 ? -40.938 -17.100 47.435 1.00 95.19 510 ARG A CA 1
ATOM 4205 C C . ARG A 1 510 ? -40.865 -18.098 46.286 1.00 95.19 510 ARG A C 1
ATOM 4207 O O . ARG A 1 510 ? -41.282 -19.237 46.457 1.00 95.19 510 ARG A O 1
ATOM 4214 N N . GLU A 1 511 ? -40.393 -17.656 45.125 1.00 95.94 511 GLU A N 1
ATOM 4215 C CA . GLU A 1 511 ? -40.488 -18.409 43.870 1.00 95.94 511 GLU A CA 1
ATOM 4216 C C . GLU A 1 511 ? -39.139 -18.952 43.378 1.00 95.94 511 GLU A C 1
ATOM 4218 O O . GLU A 1 511 ? -39.115 -19.935 42.639 1.00 95.94 511 GLU A O 1
ATOM 4223 N N . ALA A 1 512 ? -38.014 -18.342 43.768 1.00 96.50 512 ALA A N 1
ATOM 4224 C CA . ALA A 1 512 ? -36.691 -18.772 43.326 1.00 96.50 512 ALA A CA 1
ATOM 4225 C C . ALA A 1 512 ? -36.093 -19.826 44.268 1.00 96.50 512 ALA A C 1
ATOM 4227 O O . ALA A 1 512 ? -36.342 -19.834 45.474 1.00 96.50 512 ALA A O 1
ATOM 4228 N N . LYS A 1 513 ? -35.240 -20.696 43.719 1.00 96.12 513 LYS A N 1
ATOM 4229 C CA . LYS A 1 513 ? -34.366 -21.545 44.543 1.00 96.12 513 LYS A CA 1
ATOM 4230 C C . LYS A 1 513 ? -33.165 -20.732 45.008 1.00 96.12 513 LYS A C 1
ATOM 4232 O O . LYS A 1 513 ? -32.740 -19.812 44.319 1.00 96.12 513 LYS A O 1
ATOM 4237 N N . GLU A 1 514 ? -32.591 -21.098 46.143 1.00 95.88 514 GLU A N 1
ATOM 4238 C CA . GLU A 1 514 ? -31.376 -20.469 46.651 1.00 95.88 514 GLU A CA 1
ATOM 4239 C C . GLU A 1 514 ? -30.206 -21.450 46.617 1.00 95.88 514 GLU A C 1
ATOM 4241 O O . GLU A 1 514 ? -30.341 -22.596 47.049 1.00 95.88 514 GLU A O 1
ATOM 4246 N N . LEU A 1 515 ? -29.061 -20.993 46.111 1.00 93.44 515 LEU A N 1
ATOM 4247 C CA . LEU A 1 515 ? -27.819 -21.758 46.098 1.00 93.44 515 LEU A CA 1
ATOM 4248 C C . LEU A 1 515 ? -26.625 -20.804 46.173 1.00 93.44 515 LEU A C 1
ATOM 4250 O O . LEU A 1 515 ? -26.529 -19.891 45.362 1.00 93.44 515 LEU A O 1
ATOM 4254 N N . GLU A 1 516 ? -25.729 -21.013 47.141 1.00 91.50 516 GLU A N 1
ATOM 4255 C CA . GLU A 1 516 ? -24.428 -20.319 47.240 1.00 91.50 516 GLU A CA 1
ATOM 4256 C C . GLU A 1 516 ? -24.496 -18.781 47.096 1.00 91.50 516 GLU A C 1
ATOM 4258 O O . GLU A 1 516 ? -23.647 -18.156 46.467 1.00 91.50 516 GLU A O 1
ATOM 4263 N N . GLY A 1 517 ? -25.521 -18.146 47.677 1.00 95.56 517 GLY A N 1
ATOM 4264 C CA . GLY A 1 517 ? -25.697 -16.688 47.606 1.00 95.56 517 GLY A CA 1
ATOM 4265 C C . GLY A 1 517 ? -26.381 -16.177 46.331 1.00 95.56 517 GLY A C 1
ATOM 4266 O O . GLY A 1 517 ? -26.464 -14.964 46.132 1.00 95.56 517 GLY A O 1
ATOM 4267 N N . TYR A 1 518 ? -26.921 -17.071 45.500 1.00 97.81 518 TYR A N 1
ATOM 4268 C CA . TYR A 1 518 ? -27.705 -16.746 44.309 1.00 97.81 518 TYR A CA 1
ATOM 4269 C C . TYR A 1 518 ? -29.172 -17.142 44.468 1.00 97.81 518 TYR A C 1
ATOM 4271 O O . TYR A 1 518 ? -29.492 -18.181 45.049 1.00 97.81 518 TYR A O 1
ATOM 4279 N N . PHE A 1 519 ? -30.060 -16.343 43.879 1.00 98.12 519 PHE A N 1
ATOM 4280 C CA . PHE A 1 519 ? -31.409 -16.772 43.523 1.00 98.12 519 PHE A CA 1
ATOM 4281 C C . PHE A 1 519 ? -31.400 -17.395 42.127 1.00 98.12 519 PHE A C 1
ATOM 4283 O O . PHE A 1 519 ? -30.875 -16.796 41.195 1.00 98.12 519 PHE A O 1
ATOM 4290 N N . ILE A 1 520 ? -32.015 -18.562 41.971 1.00 97.81 520 ILE A N 1
ATOM 4291 C CA . ILE A 1 520 ? -32.200 -19.258 40.697 1.00 97.81 520 ILE A CA 1
ATOM 4292 C C . ILE A 1 520 ? -33.674 -19.137 40.314 1.00 97.81 520 ILE A C 1
ATOM 4294 O O . ILE A 1 520 ? -34.536 -19.772 40.929 1.00 97.81 520 ILE A O 1
ATOM 4298 N N . TYR A 1 521 ? -33.956 -18.307 39.315 1.00 97.81 521 TYR A N 1
ATOM 4299 C CA . TYR A 1 521 ? -35.304 -17.949 38.880 1.00 97.81 521 TYR A CA 1
ATOM 4300 C C . TYR A 1 521 ? -35.552 -18.419 37.442 1.00 97.81 521 TYR A C 1
ATOM 4302 O O . TYR A 1 521 ? -34.742 -18.156 36.554 1.00 97.81 521 TYR A O 1
ATOM 4310 N N . ASP A 1 522 ? -36.652 -19.137 37.206 1.00 97.00 522 ASP A N 1
ATOM 4311 C CA . ASP A 1 522 ? -37.025 -19.619 35.870 1.00 97.00 522 ASP A CA 1
ATOM 4312 C C . ASP A 1 522 ? -37.608 -18.469 35.035 1.00 97.00 522 ASP A C 1
ATOM 4314 O O . ASP A 1 522 ? -38.644 -17.895 35.372 1.00 97.00 522 ASP A O 1
ATOM 4318 N N . ILE A 1 523 ? -36.934 -18.140 33.933 1.00 97.06 523 ILE A N 1
ATOM 4319 C CA . ILE A 1 523 ? -37.329 -17.075 33.003 1.00 97.06 523 ILE A CA 1
ATOM 4320 C C . ILE A 1 523 ? -37.840 -17.624 31.663 1.00 97.06 523 ILE A C 1
ATOM 4322 O O . ILE A 1 523 ? -38.128 -16.854 30.744 1.00 97.06 523 ILE A O 1
ATOM 4326 N N . SER A 1 524 ? -37.991 -18.946 31.535 1.00 96.06 524 SER A N 1
ATOM 4327 C CA . SER A 1 524 ? -38.458 -19.609 30.310 1.00 96.06 524 SER A CA 1
ATOM 4328 C C . SER A 1 524 ? -39.830 -19.089 29.888 1.00 96.06 524 SER A C 1
ATOM 4330 O O . SER A 1 524 ? -40.071 -18.834 28.709 1.00 96.06 524 SER A O 1
ATOM 4332 N N . TYR A 1 525 ? -40.728 -18.884 30.859 1.00 94.69 525 TYR A N 1
ATOM 4333 C CA . TYR A 1 525 ? -42.057 -18.317 30.625 1.00 94.69 525 TYR A CA 1
ATOM 4334 C C . TYR A 1 525 ? -41.985 -16.939 29.954 1.00 94.69 525 TYR A C 1
ATOM 4336 O O . TYR A 1 525 ? -42.697 -16.702 28.979 1.00 94.69 525 TYR A O 1
ATOM 4344 N N . PHE A 1 526 ? -41.105 -16.054 30.430 1.00 95.94 526 PHE A N 1
ATOM 4345 C CA . PHE A 1 526 ? -40.975 -14.696 29.906 1.00 95.94 526 PHE A CA 1
ATOM 4346 C C . PHE A 1 526 ? -40.538 -14.695 28.437 1.00 95.94 526 PHE A C 1
ATOM 4348 O O . PHE A 1 526 ? -41.095 -13.960 27.621 1.00 95.94 526 PHE A O 1
ATOM 4355 N N . LEU A 1 527 ? -39.596 -15.566 28.068 1.00 94.88 527 LEU A N 1
ATOM 4356 C CA . LEU A 1 527 ? -39.158 -15.703 26.678 1.00 94.88 527 LEU A CA 1
ATOM 4357 C C . LEU A 1 527 ? -40.253 -16.339 25.802 1.00 94.88 527 LEU A C 1
ATOM 4359 O O . LEU A 1 527 ? -40.605 -15.806 24.750 1.00 94.88 527 LEU A O 1
ATOM 4363 N N . ARG A 1 528 ? -40.893 -17.416 26.274 1.00 94.75 528 ARG A N 1
ATOM 4364 C CA . ARG A 1 528 ? -41.990 -18.093 25.551 1.00 94.75 528 ARG A CA 1
ATOM 4365 C C . ARG A 1 528 ? -43.208 -17.192 25.328 1.00 94.75 528 ARG A C 1
ATOM 4367 O O . ARG A 1 528 ? -43.860 -17.286 24.290 1.00 94.75 528 ARG A O 1
ATOM 4374 N N . ALA A 1 529 ? -43.509 -16.294 26.264 1.00 94.94 529 ALA A N 1
ATOM 4375 C CA . ALA A 1 529 ? -44.612 -15.344 26.134 1.00 94.94 529 ALA A CA 1
ATOM 4376 C C . ALA A 1 529 ? -44.411 -14.347 24.975 1.00 94.94 529 ALA A C 1
ATOM 4378 O O . ALA A 1 529 ? -45.384 -13.788 24.470 1.00 94.94 529 ALA A O 1
ATOM 4379 N N . ASN A 1 530 ? -43.167 -14.149 24.525 1.00 93.81 530 ASN A N 1
ATOM 4380 C CA . ASN A 1 530 ? -42.794 -13.138 23.538 1.00 93.81 530 ASN A CA 1
ATOM 4381 C C . ASN A 1 530 ? -42.444 -13.701 22.150 1.00 93.81 530 ASN A C 1
ATOM 4383 O O . ASN A 1 530 ? -42.031 -12.937 21.282 1.00 93.81 530 ASN A O 1
ATOM 4387 N N . VAL A 1 531 ? -42.667 -14.997 21.899 1.00 91.44 531 VAL A N 1
ATOM 4388 C CA . VAL A 1 531 ? -42.265 -15.680 20.649 1.00 91.44 531 VAL A CA 1
ATOM 4389 C C . VAL A 1 531 ? -42.767 -14.992 19.382 1.00 91.44 531 VAL A C 1
ATOM 4391 O O . VAL A 1 531 ? -42.025 -14.854 18.416 1.00 91.44 531 VAL A O 1
ATOM 4394 N N . LYS A 1 532 ? -44.005 -14.485 19.395 1.00 90.12 532 LYS A N 1
ATOM 4395 C CA . LYS A 1 532 ? -44.604 -13.789 18.241 1.00 90.12 532 LYS A CA 1
ATOM 4396 C C . LYS A 1 532 ? -43.919 -12.462 17.889 1.00 90.12 532 LYS A C 1
ATOM 4398 O O . LYS A 1 532 ? -44.158 -11.941 16.806 1.00 90.12 532 LYS A O 1
ATOM 4403 N N . ASN A 1 533 ? -43.116 -11.916 18.801 1.00 90.31 533 ASN A N 1
ATOM 4404 C CA . ASN A 1 533 ? -42.397 -10.655 18.626 1.00 90.31 533 ASN A CA 1
ATOM 4405 C C . ASN A 1 533 ? -40.946 -10.873 18.170 1.00 90.31 533 ASN A C 1
ATOM 4407 O O . ASN A 1 533 ? -40.266 -9.909 17.817 1.00 90.31 533 ASN A O 1
ATOM 4411 N N . TYR A 1 534 ? -40.460 -12.119 18.178 1.00 88.94 534 TYR A N 1
ATOM 4412 C CA . TYR A 1 534 ? -39.147 -12.452 17.642 1.00 88.94 534 TYR A CA 1
ATOM 4413 C C . TYR A 1 534 ? -39.191 -12.478 16.124 1.00 88.94 534 TYR A C 1
ATOM 4415 O O . TYR A 1 534 ? -40.127 -12.989 15.509 1.00 88.94 534 TYR A O 1
ATOM 4423 N N . LYS A 1 535 ? -38.139 -11.945 15.509 1.00 80.62 535 LYS A N 1
ATOM 4424 C CA . LYS A 1 535 ? -37.953 -12.040 14.068 1.00 80.62 535 LYS A CA 1
ATOM 4425 C C . LYS A 1 535 ? -37.095 -13.261 13.750 1.00 80.62 535 LYS A C 1
ATOM 4427 O O . LYS A 1 535 ? -36.045 -13.466 14.358 1.00 80.62 535 LYS A O 1
ATOM 4432 N N . LYS A 1 536 ? -37.565 -14.064 12.796 1.00 76.06 536 LYS A N 1
ATOM 4433 C CA . LYS A 1 536 ? -36.870 -15.261 12.320 1.00 76.06 536 LYS A CA 1
ATOM 4434 C C . LYS A 1 536 ? -35.484 -14.901 11.773 1.00 76.06 536 LYS A C 1
ATOM 4436 O O . LYS A 1 536 ? -35.349 -13.894 11.081 1.00 76.06 536 LYS A O 1
ATOM 4441 N N . ASP A 1 537 ? -34.487 -15.726 12.094 1.00 78.62 537 ASP A N 1
ATOM 4442 C CA . ASP A 1 537 ? -33.086 -15.602 11.654 1.00 78.62 537 ASP A CA 1
ATOM 4443 C C . ASP A 1 537 ? -32.378 -14.293 12.071 1.00 78.62 537 ASP A C 1
ATOM 4445 O O . ASP A 1 537 ? -31.284 -13.986 11.597 1.00 78.62 537 ASP A O 1
ATOM 4449 N N . GLU A 1 538 ? -32.971 -13.528 12.993 1.00 83.62 538 GLU A N 1
ATOM 4450 C CA . GLU A 1 538 ? -32.447 -12.252 13.483 1.00 83.62 538 GLU A CA 1
ATOM 4451 C C . GLU A 1 538 ? -32.106 -12.326 14.973 1.00 83.62 538 GLU A C 1
ATOM 4453 O O . GLU A 1 538 ? -32.664 -13.119 15.736 1.00 83.62 538 GLU A O 1
ATOM 4458 N N . ARG A 1 539 ? -31.150 -11.490 15.393 1.00 87.88 539 ARG A N 1
ATOM 4459 C CA . ARG A 1 539 ? -30.642 -11.496 16.770 1.00 87.88 539 ARG A CA 1
ATOM 4460 C C . ARG A 1 539 ? -31.625 -10.812 17.716 1.00 87.88 539 ARG A C 1
ATOM 4462 O O . ARG A 1 539 ? -32.043 -9.679 17.476 1.00 87.88 539 ARG A O 1
ATOM 4469 N N . ASN A 1 540 ? -31.914 -11.481 18.822 1.00 90.44 540 ASN A N 1
ATOM 4470 C CA . ASN A 1 540 ? -32.648 -10.956 19.965 1.00 90.44 540 ASN A CA 1
ATOM 4471 C C . ASN A 1 540 ? -31.705 -10.878 21.166 1.00 90.44 540 ASN A C 1
ATOM 4473 O O . ASN A 1 540 ? -30.716 -11.611 21.246 1.00 90.44 540 ASN A O 1
ATOM 4477 N N . PHE A 1 541 ? -32.016 -9.981 22.093 1.00 91.06 541 PHE A N 1
ATOM 4478 C CA . PHE A 1 541 ? -31.166 -9.677 23.233 1.00 91.06 541 PHE A CA 1
ATOM 4479 C C . PHE A 1 541 ? -32.027 -9.605 24.487 1.00 91.06 541 PHE A C 1
ATOM 4481 O O . PHE A 1 541 ? -33.067 -8.945 24.493 1.00 91.06 541 PHE A O 1
ATOM 4488 N N . ILE A 1 542 ? -31.577 -10.241 25.562 1.00 92.88 542 ILE A N 1
ATOM 4489 C CA . ILE A 1 542 ? -32.132 -10.021 26.897 1.00 92.88 542 ILE A CA 1
ATOM 4490 C C . ILE A 1 542 ? -31.034 -9.496 27.819 1.00 92.88 542 ILE A C 1
ATOM 4492 O O . ILE A 1 542 ? -29.960 -10.086 27.889 1.00 92.88 542 ILE A O 1
ATOM 4496 N N . PHE A 1 543 ? -31.304 -8.371 28.481 1.00 92.75 543 PHE A N 1
ATOM 4497 C CA . PHE A 1 543 ? -30.372 -7.666 29.362 1.00 92.75 543 PHE A CA 1
ATOM 4498 C C . PHE A 1 543 ? -30.792 -7.792 30.819 1.00 92.75 543 PHE A C 1
ATOM 4500 O O . PHE A 1 543 ? -31.987 -7.734 31.129 1.00 92.75 543 PHE A O 1
ATOM 4507 N N . PHE A 1 544 ? -29.795 -7.859 31.700 1.00 94.75 544 PHE A N 1
ATOM 4508 C CA . PHE A 1 544 ? -29.972 -7.976 33.141 1.00 94.75 544 PHE A CA 1
ATOM 4509 C C . PHE A 1 544 ? -29.201 -6.880 33.874 1.00 94.75 544 PHE A C 1
ATOM 4511 O O . PHE A 1 544 ? -28.010 -6.661 33.658 1.00 94.75 544 PHE A O 1
ATOM 4518 N N . THR A 1 545 ? -29.898 -6.180 34.760 1.00 95.62 545 THR A N 1
ATOM 4519 C CA . THR A 1 545 ? -29.322 -5.216 35.703 1.00 95.62 545 THR A CA 1
ATOM 4520 C C . THR A 1 545 ? -30.272 -5.062 36.890 1.00 95.62 545 THR A C 1
ATOM 4522 O O . THR A 1 545 ? -31.353 -5.649 36.887 1.00 95.62 545 THR A O 1
ATOM 4525 N N . THR A 1 546 ? -29.920 -4.278 37.905 1.00 97.00 546 THR A N 1
ATOM 4526 C CA . THR A 1 546 ? -30.887 -3.834 38.921 1.00 97.00 546 THR A CA 1
ATOM 4527 C C . THR A 1 546 ? -31.293 -2.384 38.683 1.00 97.00 546 THR A C 1
ATOM 4529 O O . THR A 1 546 ? -30.588 -1.638 38.001 1.00 97.00 546 THR A O 1
ATOM 4532 N N . LYS A 1 547 ? -32.434 -1.955 39.233 1.00 96.44 547 LYS A N 1
ATOM 4533 C CA . LYS A 1 547 ? -32.886 -0.555 39.153 1.00 96.44 547 LYS A CA 1
ATOM 4534 C C . LYS A 1 547 ? -31.777 0.412 39.592 1.00 96.44 547 LYS A C 1
ATOM 4536 O O . LYS A 1 547 ? -31.446 1.329 38.845 1.00 96.44 547 LYS A O 1
ATOM 4541 N N . ALA A 1 548 ? -31.162 0.157 40.747 1.00 96.88 548 ALA A N 1
ATOM 4542 C CA . ALA A 1 548 ? -30.124 1.019 41.314 1.00 96.88 548 ALA A CA 1
ATOM 4543 C C . ALA A 1 548 ? -28.826 1.048 40.483 1.00 96.88 548 ALA A C 1
ATOM 4545 O O . ALA A 1 548 ? -28.239 2.115 40.288 1.00 96.88 548 ALA A O 1
ATOM 4546 N N . MET A 1 549 ? -28.397 -0.101 39.943 1.00 95.50 549 MET A N 1
ATOM 4547 C CA . MET A 1 549 ? -27.267 -0.175 39.005 1.00 95.50 549 MET A CA 1
ATOM 4548 C C . MET A 1 549 ? -27.547 0.627 37.732 1.00 95.50 549 MET A C 1
ATOM 4550 O O . MET A 1 549 ? -26.697 1.385 37.259 1.00 95.50 549 MET A O 1
ATOM 4554 N N . ARG A 1 550 ? -28.758 0.477 37.180 1.00 94.00 550 ARG A N 1
ATOM 4555 C CA . ARG A 1 550 ? -29.195 1.184 35.979 1.00 94.00 550 ARG A CA 1
ATOM 4556 C C . ARG A 1 550 ? -29.208 2.693 36.214 1.00 94.00 550 ARG A C 1
ATOM 4558 O O . ARG A 1 550 ? -28.665 3.429 35.400 1.00 94.00 550 ARG A O 1
ATOM 4565 N N . GLU A 1 551 ? -29.796 3.162 37.310 1.00 95.00 551 GLU A N 1
ATOM 4566 C CA . GLU A 1 551 ? -29.811 4.584 37.680 1.00 95.00 551 GLU A CA 1
ATOM 4567 C C . GLU A 1 551 ? -28.393 5.155 37.785 1.00 95.00 551 GLU A C 1
ATOM 4569 O O . GLU A 1 551 ? -28.114 6.199 37.192 1.00 95.00 551 GLU A O 1
ATOM 4574 N N . TYR A 1 552 ? -27.475 4.426 38.426 1.00 95.44 552 TYR A N 1
ATOM 4575 C CA . TYR A 1 552 ? -26.076 4.840 38.529 1.00 95.44 552 TYR A CA 1
ATOM 4576 C C . TYR A 1 552 ? -25.383 4.955 37.167 1.00 95.44 552 TYR A C 1
ATOM 4578 O O . TYR A 1 552 ? -24.665 5.920 36.902 1.00 95.44 552 TYR A O 1
ATOM 4586 N N . HIS A 1 553 ? -25.620 3.994 36.272 1.00 93.75 553 HIS A N 1
ATOM 4587 C CA . HIS A 1 553 ? -25.112 4.040 34.902 1.00 93.75 553 HIS A CA 1
ATOM 4588 C C . HIS A 1 553 ? -25.561 5.326 34.182 1.00 93.75 553 HIS A C 1
ATOM 4590 O O . HIS A 1 553 ? -24.727 6.042 33.623 1.00 93.75 553 HIS A O 1
ATOM 4596 N N . TYR A 1 554 ? -26.846 5.688 34.253 1.00 93.44 554 TYR A N 1
ATOM 4597 C CA . TYR A 1 554 ? -27.345 6.922 33.629 1.00 93.44 554 TYR A CA 1
ATOM 4598 C C . TYR A 1 554 ? -26.862 8.199 34.327 1.00 93.44 554 TYR A C 1
ATOM 4600 O O . TYR A 1 554 ? -26.589 9.200 33.663 1.00 93.44 554 TYR A O 1
ATOM 4608 N N . GLU A 1 555 ? -26.684 8.173 35.647 1.00 95.44 555 GLU A N 1
ATOM 4609 C CA . GLU A 1 555 ? -26.043 9.269 36.373 1.00 95.44 555 GLU A CA 1
ATOM 4610 C C . GLU A 1 555 ? -24.608 9.497 35.867 1.00 95.44 555 GLU A C 1
ATOM 4612 O O . GLU A 1 555 ? -24.189 10.638 35.647 1.00 95.44 555 GLU A O 1
ATOM 4617 N N . LYS A 1 556 ? -23.860 8.418 35.601 1.00 94.81 556 LYS A N 1
ATOM 4618 C CA . LYS A 1 556 ? -22.518 8.501 35.009 1.00 94.81 556 LYS A CA 1
ATOM 4619 C C . LYS A 1 556 ? -22.540 9.015 33.577 1.00 94.81 556 LYS A C 1
ATOM 4621 O O . LYS A 1 556 ? -21.689 9.841 33.249 1.00 94.81 556 LYS A O 1
ATOM 4626 N N . HIS A 1 557 ? -23.526 8.625 32.766 1.00 92.88 557 HIS A N 1
ATOM 4627 C CA . HIS A 1 557 ? -23.753 9.227 31.447 1.00 92.88 557 HIS A CA 1
ATOM 4628 C C . HIS A 1 557 ? -23.921 10.747 31.520 1.00 92.88 557 HIS A C 1
ATOM 4630 O O . HIS A 1 557 ? -23.406 11.450 30.656 1.00 92.88 557 HIS A O 1
ATOM 4636 N N . ALA A 1 558 ? -24.631 11.259 32.527 1.00 94.06 558 ALA A N 1
ATOM 4637 C CA . ALA A 1 558 ? -24.850 12.695 32.677 1.00 94.06 558 ALA A CA 1
ATOM 4638 C C . ALA A 1 558 ? -23.594 13.444 33.155 1.00 94.06 558 ALA A C 1
ATOM 4640 O O . ALA A 1 558 ? -23.387 14.600 32.795 1.00 94.06 558 ALA A O 1
ATOM 4641 N N . LYS A 1 559 ? -22.751 12.798 33.972 1.00 95.75 559 LYS A N 1
ATOM 4642 C CA . LYS A 1 559 ? -21.609 13.444 34.643 1.00 95.75 559 LYS A CA 1
ATOM 4643 C C . LYS A 1 559 ? -20.262 13.266 33.939 1.00 95.75 559 LYS A C 1
ATOM 4645 O O . LYS A 1 559 ? -19.318 13.979 34.268 1.00 95.75 559 LYS A O 1
ATOM 4650 N N . ASN A 1 560 ? -20.128 12.313 33.017 1.00 94.69 560 ASN A N 1
ATOM 4651 C CA . ASN A 1 560 ? -18.855 11.995 32.371 1.00 94.69 560 ASN A CA 1
ATOM 4652 C C . ASN A 1 560 ? -19.043 11.782 30.863 1.00 94.69 560 ASN A C 1
ATOM 4654 O O . ASN A 1 560 ? -19.541 10.745 30.433 1.00 94.69 560 ASN A O 1
ATOM 4658 N N . ALA A 1 561 ? -18.576 12.741 30.059 1.00 93.62 561 ALA A N 1
ATOM 4659 C CA . ALA A 1 561 ? -18.686 12.697 28.600 1.00 93.62 561 ALA A CA 1
ATOM 4660 C C . ALA A 1 561 ? -17.952 11.499 27.965 1.00 93.62 561 ALA A C 1
ATOM 4662 O O . ALA A 1 561 ? -18.458 10.900 27.018 1.00 93.62 561 ALA A O 1
ATOM 4663 N N . PHE A 1 562 ? -16.788 11.109 28.502 1.00 93.81 562 PHE A N 1
ATOM 4664 C CA . PHE A 1 562 ? -16.030 9.955 28.005 1.00 93.81 562 PHE A CA 1
ATOM 4665 C C . PHE A 1 562 ? -16.747 8.639 28.306 1.00 93.81 562 PHE A C 1
ATOM 4667 O O . PHE A 1 562 ? -16.781 7.754 27.457 1.00 93.81 562 PHE A O 1
ATOM 4674 N N . TYR A 1 563 ? -17.357 8.518 29.487 1.00 93.31 563 TYR A N 1
ATOM 4675 C CA . TYR A 1 563 ? -18.224 7.381 29.792 1.00 93.31 563 TYR A CA 1
ATOM 4676 C C . TYR A 1 563 ? -19.437 7.384 28.866 1.00 93.31 563 TYR A C 1
ATOM 4678 O O . TYR A 1 563 ? -19.754 6.367 28.264 1.00 93.31 563 TYR A O 1
ATOM 4686 N N . HIS A 1 564 ? -20.066 8.550 28.695 1.00 91.56 564 HIS A N 1
ATOM 4687 C CA . HIS A 1 564 ? -21.267 8.693 27.891 1.00 91.56 564 HIS A CA 1
ATOM 4688 C C . HIS A 1 564 ? -21.083 8.184 26.462 1.00 91.56 564 HIS A C 1
ATOM 4690 O O . HIS A 1 564 ? -21.893 7.395 25.980 1.00 91.56 564 HIS A O 1
ATOM 4696 N N . ILE A 1 565 ? -20.015 8.625 25.795 1.00 88.81 565 ILE A N 1
ATOM 4697 C CA . ILE A 1 565 ? -19.758 8.274 24.397 1.00 88.81 565 ILE A CA 1
ATOM 4698 C C . ILE A 1 565 ? -19.341 6.806 24.229 1.00 88.81 565 ILE A C 1
ATOM 4700 O O . ILE A 1 565 ? -19.687 6.197 23.221 1.00 88.81 565 ILE A O 1
ATOM 4704 N N . GLN A 1 566 ? -18.649 6.224 25.216 1.00 89.44 566 GLN A N 1
ATOM 4705 C CA . GLN A 1 566 ? -18.171 4.836 25.155 1.00 89.44 566 GLN A CA 1
ATOM 4706 C C . GLN A 1 566 ? -19.208 3.806 25.634 1.00 89.44 566 GLN A C 1
ATOM 4708 O O . GLN A 1 566 ? -19.144 2.655 25.223 1.00 89.44 566 GLN A O 1
ATOM 4713 N N . ALA A 1 567 ? -20.180 4.200 26.462 1.00 88.06 567 ALA A N 1
ATOM 4714 C CA . ALA A 1 567 ? -21.198 3.312 27.037 1.00 88.06 567 ALA A CA 1
ATOM 4715 C C . ALA A 1 567 ? -22.605 3.501 26.422 1.00 88.06 567 ALA A C 1
ATOM 4717 O O . ALA A 1 567 ? -23.603 3.058 26.984 1.00 88.06 567 ALA A O 1
ATOM 4718 N N . ILE A 1 568 ? -22.716 4.164 25.262 1.00 80.38 568 ILE A N 1
ATOM 4719 C CA . ILE A 1 568 ? -23.996 4.611 24.675 1.00 80.38 568 ILE A CA 1
ATOM 4720 C C . ILE A 1 568 ? -24.973 3.485 24.278 1.00 80.38 568 ILE A C 1
ATOM 4722 O O . ILE A 1 568 ? -26.166 3.745 24.106 1.00 80.38 568 ILE A O 1
ATOM 4726 N N . ASN A 1 569 ? -24.500 2.246 24.127 1.00 71.94 569 ASN A N 1
ATOM 4727 C CA . ASN A 1 569 ? -25.306 1.108 23.671 1.00 71.94 569 ASN A CA 1
ATOM 4728 C C . ASN A 1 569 ? -25.787 0.168 24.797 1.00 71.94 569 ASN A C 1
ATOM 4730 O O . ASN A 1 569 ? -26.166 -0.960 24.519 1.00 71.94 569 ASN A O 1
ATOM 4734 N N . LEU A 1 570 ? -25.878 0.641 26.047 1.00 66.50 570 LEU A N 1
ATOM 4735 C CA . LEU A 1 570 ? -26.383 -0.140 27.196 1.00 66.50 570 LEU A CA 1
ATOM 4736 C C . LEU A 1 570 ? -25.524 -1.380 27.503 1.00 66.50 570 LEU A C 1
ATOM 4738 O O . LEU A 1 570 ? -25.935 -2.514 27.253 1.00 66.50 570 LEU A O 1
ATOM 4742 N N . PRO A 1 571 ? -24.343 -1.196 28.101 1.00 69.88 571 PRO A N 1
ATOM 4743 C CA . PRO A 1 571 ? -23.393 -2.271 28.350 1.00 69.88 571 PRO A CA 1
ATOM 4744 C C . PRO A 1 571 ? -23.757 -3.057 29.625 1.00 69.88 571 PRO A C 1
ATOM 4746 O O . PRO A 1 571 ? -22.957 -3.178 30.546 1.00 69.88 571 PRO A O 1
ATOM 4749 N N . PHE A 1 572 ? -24.988 -3.558 29.706 1.00 87.88 572 PHE A N 1
ATOM 4750 C CA . PHE A 1 572 ? -25.396 -4.494 30.752 1.00 87.88 572 PHE A CA 1
ATOM 4751 C C . PHE A 1 572 ? -25.172 -5.932 30.291 1.00 87.88 572 PHE A C 1
ATOM 4753 O O . PHE A 1 572 ? -25.121 -6.204 29.090 1.00 87.88 572 PHE A O 1
ATOM 4760 N N . LEU A 1 573 ? -25.066 -6.845 31.257 1.00 91.12 573 LEU A N 1
ATOM 4761 C CA . LEU A 1 573 ? -24.920 -8.273 30.988 1.00 91.12 573 LEU A CA 1
ATOM 4762 C C . LEU A 1 573 ? -26.097 -8.762 30.153 1.00 91.12 573 LEU A C 1
ATOM 4764 O O . LEU A 1 573 ? -27.256 -8.487 30.486 1.00 91.12 573 LEU A O 1
ATOM 4768 N N . ARG A 1 574 ? -25.797 -9.469 29.063 1.00 90.31 574 ARG A N 1
ATOM 4769 C CA . ARG A 1 574 ? -26.806 -9.891 28.098 1.00 90.31 574 ARG A CA 1
ATOM 4770 C C . ARG A 1 574 ? -26.594 -11.298 27.572 1.00 90.31 574 ARG A C 1
ATOM 4772 O O . ARG A 1 574 ? -25.480 -11.812 27.522 1.00 90.31 574 ARG A O 1
ATOM 4779 N N . LEU A 1 575 ? -27.694 -11.875 27.108 1.00 91.62 575 LEU A N 1
ATOM 4780 C CA . LEU A 1 575 ? -27.705 -13.056 26.254 1.00 91.62 575 LEU A CA 1
ATOM 4781 C C . LEU A 1 575 ? -28.162 -12.649 24.851 1.00 91.62 575 LEU A C 1
ATOM 4783 O O . LEU A 1 575 ? -29.235 -12.061 24.699 1.00 91.62 575 LEU A O 1
ATOM 4787 N N . GLU A 1 576 ? -27.372 -13.004 23.838 1.00 91.12 576 GLU A N 1
ATOM 4788 C CA . GLU A 1 576 ? -27.755 -12.895 22.427 1.00 91.12 576 GLU A CA 1
ATOM 4789 C C . GLU A 1 576 ? -28.274 -14.235 21.909 1.00 91.12 576 GLU A C 1
ATOM 4791 O O . GLU A 1 576 ? -27.618 -15.267 22.074 1.00 91.12 576 GLU A O 1
ATOM 4796 N N . PHE A 1 577 ? -29.429 -14.237 21.241 1.00 92.06 577 PHE A N 1
ATOM 4797 C CA . PHE A 1 577 ? -30.007 -15.472 20.717 1.00 92.06 577 PHE A CA 1
ATOM 4798 C C . PHE A 1 577 ? -30.829 -15.306 19.433 1.00 92.06 577 PHE A C 1
ATOM 4800 O O . PHE A 1 577 ? -31.353 -14.232 19.134 1.00 92.06 577 PHE A O 1
ATOM 4807 N N . ILE A 1 578 ? -30.972 -16.408 18.696 1.00 92.88 578 ILE A N 1
ATOM 4808 C CA . ILE A 1 578 ? -31.976 -16.611 17.642 1.00 92.88 578 ILE A CA 1
ATOM 4809 C C . ILE A 1 578 ? -33.034 -17.578 18.179 1.00 92.88 578 ILE A C 1
ATOM 4811 O O . ILE A 1 578 ? -32.689 -18.561 18.839 1.00 92.88 578 ILE A O 1
ATOM 4815 N N . TRP A 1 579 ? -34.308 -17.298 17.900 1.00 90.50 579 TRP A N 1
ATOM 4816 C CA . TRP A 1 579 ? -35.411 -18.200 18.227 1.00 90.50 579 TRP A CA 1
ATOM 4817 C C . TRP A 1 579 ? -35.685 -19.185 17.078 1.00 90.50 579 TRP A C 1
ATOM 4819 O O . TRP A 1 579 ? -35.835 -18.763 15.931 1.00 90.50 579 TRP A O 1
ATOM 4829 N N . GLU A 1 580 ? -35.768 -20.477 17.391 1.00 89.44 580 GLU A N 1
ATOM 4830 C CA . GLU A 1 580 ? -36.119 -21.581 16.490 1.00 89.44 580 GLU A CA 1
ATOM 4831 C C . GLU A 1 580 ? -37.494 -22.172 16.897 1.00 89.44 580 GLU A C 1
ATOM 4833 O O . GLU A 1 580 ? -37.804 -22.282 18.088 1.00 89.44 580 GLU A O 1
ATOM 4838 N N . ASP A 1 581 ? -38.341 -22.496 15.911 1.00 75.25 581 ASP A N 1
ATOM 4839 C CA . ASP A 1 581 ? -39.755 -22.915 16.087 1.00 75.25 581 ASP A CA 1
ATOM 4840 C C . ASP A 1 581 ? -39.972 -24.327 16.686 1.00 75.25 581 ASP A C 1
ATOM 4842 O O . ASP A 1 581 ? -39.193 -25.247 16.346 1.00 75.25 581 ASP A O 1
#

InterPro domains:
  IPR007197 Radical SAM [PF04055] (12-163)
  IPR007197 Radical SAM [SFLDS00029] (10-349)
  IPR013785 Aldolase-type TIM barrel [G3DSA:3.20.20.70] (4-369)
  IPR023867 Anaerobic sulphatase maturase, radical SAM [PTHR43273] (11-364)
  IPR023885 4Fe4S-binding SPASM domain [TIGR04085] (265-349)
  IPR058240 Radical SAM superfamily [SSF102114] (5-334)

pLDDT: mean 93.93, std 6.34, range [54.66, 98.75]

Solvent-accessible surface area (backbone atoms only — not comparable to full-atom values): 30989 Å² total; per-residue (Å²): 118,48,72,40,60,34,34,40,21,63,47,40,26,39,71,54,49,33,23,69,35,52,54,27,74,60,28,68,46,81,64,82,46,85,50,35,30,61,34,47,52,54,51,55,48,48,37,42,76,67,34,35,43,75,57,30,40,33,42,35,71,33,34,71,78,71,53,56,70,67,40,49,49,49,29,52,50,47,52,51,51,51,49,66,76,41,42,72,59,40,54,66,70,38,73,88,55,90,74,88,57,54,38,36,38,46,37,71,44,75,47,40,87,83,39,47,68,60,38,58,77,68,49,41,24,38,36,33,54,52,30,51,20,59,75,51,26,31,72,38,43,15,32,70,87,65,46,70,37,45,75,60,35,52,57,32,51,58,56,54,48,71,50,92,53,58,65,31,46,31,24,62,29,39,46,90,31,67,44,54,68,55,29,53,53,48,50,54,54,46,36,74,58,65,47,56,65,40,80,37,26,35,51,44,72,40,64,56,44,86,36,38,61,41,92,77,56,48,46,50,32,64,55,51,31,52,35,51,52,49,42,47,69,77,29,60,94,45,86,42,38,62,20,58,73,62,35,27,45,36,69,61,69,33,93,31,65,34,27,33,85,68,52,31,88,43,43,22,35,34,52,89,26,44,24,23,30,38,66,73,36,67,59,36,77,84,37,54,22,47,38,54,84,84,44,55,62,69,55,33,46,51,37,20,41,50,38,52,33,54,55,38,50,74,53,63,76,35,72,66,60,81,70,32,34,52,33,62,34,36,48,51,35,42,61,68,59,26,62,49,59,70,44,40,45,39,66,54,47,56,34,43,53,51,49,29,68,76,38,47,94,82,38,59,78,34,61,66,57,11,47,54,43,48,25,53,36,33,63,66,28,28,75,92,48,69,70,89,66,43,66,86,85,72,65,72,64,75,75,35,69,79,48,31,60,68,46,51,29,75,75,30,79,62,47,46,59,66,67,40,62,78,40,42,37,38,23,54,70,87,43,76,43,84,48,38,38,74,83,64,87,56,80,78,74,40,81,45,45,86,84,55,45,34,34,40,32,36,31,57,67,49,40,45,44,81,32,96,50,43,80,89,23,29,39,40,38,41,34,31,29,41,74,69,40,72,52,70,96,83,58,43,80,40,66,37,79,71,50,76,50,77,52,37,49,77,52,45,78,74,75,29,48,78,56,98,66,24,38,43,36,81,47,36,64,66,56,59,76,43,55,90,60,57,40,78,93,38,73,30,38,39,34,48,46,30,51,39,40,49,52,51,53,53,52,43,41,74,74,30,69,56,48,29,71,71,50,69,85,63,65,42,42,27,50,44,32,32,68,49,134

Secondary structure (DSSP, 8-state):
-EEEEEEEES----SB--TT-TTGGGGG-----TTHHHHHHHHHHHHHHTTEEEEEEEE-SS-GGGS-HHHHHHHHHHHHHHHHHTHHHHHHHTTT-----SEEEEE--TTHHHHHHHHHHTT-EEEEE--SSHHHHHHHSBBTTS-B-HHHHHHHHHHHHT--S-EEEEEEE-GGG--HHHHHHHHHHHHHTT--TTTSEEEEEPP--TT-SS---PPPHHHHHHHHHHHHHHHTTSTHHHHHHHTTTGGGSSSSGGGSS--TT-EEEETTSEEESSTTGGG-GGG--EETTTS-HHHHHHHHHHHHHHHHHHS---HHHHT-TTHHHHTTS-HHHHHHH--SS-TTHHHHHHHHHH-TTTS---HHHHHHHHHHHHHHH-TTS-GGGSPPPPPGGGG-GGGSHHHHHHT-HHHHHHT-GGGEEEEETTEEEEPBPGGGS----EEEETT--EEEEEEGGGGGTT-S-STT-EEEEEEE-SS-EEETTTTEEEPPEEEEEEEEHHHHHHHSEEETTEEEEE-HHHHHHTGGGSPTTS-EEEEEEEHHHHHHHHHHHHH-HHHHHHSTT---EEEEEEEE-